Protein AF-A0A7X8MCI8-F1 (afdb_monomer_lite)

Radius of gyration: 29.29 Å; chains: 1; bounding box: 71×102×62 Å

pLDDT: mean 84.37, std 20.09, range [16.59, 98.88]

Secondary structure (DSSP, 8-state):
----------------S--SSSSTTTSSSSS----------S-EEEGGGGT---EEEEE-HHHHHHHHHHHHHTT-EEEEE-SEEEEES-EE--TTEEEEEPTTEEEEE-S-GGGS-EEEETTTEEEEPPSEEEES-SSEEEEESSEEE--HHHH--EEGGGS-HHHHHHHHTSS-EE-TTSSEEESSHHHHHHHHHHHHHHHHS-GGG--SHHHHTTHHHH---SEEEES--EEE-SS--EEE---SSS-PPPPSS--HHHHHHHHHTS-TTGGGSHHHHHHHHHHHHH--TTS-B-SS---SSPPPHHHHHTS-SSPPGGG-B-GGGTTHHHHHHHHHHHHHS--HHHHHHHHHHHHHHHHH--TTS--BSBSSPPSSGGGSEE-GGGHHHHHHHHHHHHHTT-TT-TTS-HHHHHHHHHHHHHHHHHHHHH--EETTEE----SEE-TTT--B---STT--S-EETTHHHHHHHHHHH-SS--HHHHHHHHHHHHHHHHT-B-SEEEEEEE-TTSTTSEEEEEEE-TTSPPBEESEE-TTT--EEEE-TT--EESSGGGS-HHHHHHS--EE-TTHHIIIIIHHHHHHHHHHHHHHTT-PPP-

Sequence (606 aa):
MKMTFCTPGLPGNRLFFFSLLAFLFSALAQFRGRHQPPSIPDRSLSICDFGALGDGHTLCTAAIQQAIAFCAGAGGGRVVIPSGVWLTGPIRLESRVELYLESGSLLLFSSDHSLYPIIRAPTEGWLVASPLYGYGLEDVAVTSCGILDGAGESWRPVKKFEATSRQWKELLSSSGVVDEKGDRWRPSREAMEGEVRLQNLYKSKPKKQHTAEDYVAARDYLRPHMISFIDCIVYHGHGGFVVSSNTDGAGYWEKSAASPSDIWRSLMHHDEAWFSTPEAAAVAENLLLYQCAVGGWPKNIDMARPLTAAEKAGLVLPPSDTLATIDNGATWTQLAFLARVITGRPDSRFVESFNRGLDYLFAAQYDNGGWPQFFPLHPGYFSHITYNDDAMIGVLTLLQDIAEKKAGFGFVDATRRARAAAAVEGGVRCILATQLREGEKRTAWCAQYDEKSLQPAAARSYELVSLSGDESVGIVRFLMSLRDPSPEIIVAVQSAVEWLERVKIKGIRVDYVADASQPGGFDKVVVSDSNAPPMWARFYLIGSNRPFFSDRDGKIYYDLAEISAERRNKYAWLGYWPQELLEIEYPAWLKREEVRLRSFGVKRRP

Foldseek 3Di:
DDDDDDDDDDDDDDDDDDDPPPVVPPVVPPPPPDLDQFPADADEDELVVQPFDQAQPDASAVSQQVQQVVQVVVPAHEYEYEAGEGEYEAHEHAASYEDEYEANYEHAYDLPLVSFFFDQAPPPGTATHASYEYEQYGRYEYAYQYEYERVQVLLDKDFPLNDDPVRLVVLVVAAWDADPVNGITGNYPLLVCLVVLVVVVVVPDPSVPDDSVSCPSNHSNRDHDNYYYYNYSYDYDQHDYPYPHPDPDDDDDDDDDQFLLNVLVNLVSDDLLVLLDVLLVQLLVLVQQQQAPQLWGAPRDNSSDDDDPVRSVPGDPHPHLQRGFLPSNTLLSSLLSLLSNCLSHNDVSSVVSSVSSLVSLLVQADPLLAGFGGPVDDPDNRGWRALANPSRLSLLVSLVCLLVVPPSNVPPDPVSSVSSVVSNVSNVSLLLLLFDDQVVFTEFHQRTAHSPPSQFQAHALFRGRFGFLASRLSVLVSLLPDPDHDPSSVSNNVRHLVNNVVLWDAQKDWDWAADSVADVRTAIAIDGHRPDDTKHFRGAHPNVRQQWGGENNSDTHRGLVPYDRNCSVPDCGMGCNCVCVNPPVVVVSVVVVVVVCVVVVNDDDD

Structure (mmCIF, N/CA/C/O backbone):
data_AF-A0A7X8MCI8-F1
#
_entry.id   AF-A0A7X8MCI8-F1
#
loop_
_atom_site.group_PDB
_atom_site.id
_atom_site.type_symbol
_atom_site.label_atom_id
_atom_site.label_alt_id
_atom_site.label_comp_id
_atom_site.label_asym_id
_atom_site.label_entity_id
_atom_site.label_seq_id
_atom_site.pdbx_PDB_ins_code
_atom_site.Cartn_x
_atom_site.Cartn_y
_atom_site.Cartn_z
_atom_site.occupancy
_atom_site.B_iso_or_equiv
_atom_site.auth_seq_id
_atom_site.auth_comp_id
_atom_site.auth_asym_id
_atom_site.auth_atom_id
_atom_site.pdbx_PDB_model_num
ATOM 1 N N . MET A 1 1 ? 6.665 71.154 -4.840 1.00 31.30 1 MET A N 1
ATOM 2 C CA . MET A 1 1 ? 6.616 71.926 -3.578 1.00 31.30 1 MET A CA 1
ATOM 3 C C . MET A 1 1 ? 5.966 73.290 -3.857 1.00 31.30 1 MET A C 1
ATOM 5 O O . MET A 1 1 ? 6.651 74.123 -4.431 1.00 31.30 1 MET A O 1
ATOM 9 N N . LYS A 1 2 ? 4.656 73.473 -3.574 1.00 16.59 2 LYS A N 1
ATOM 10 C CA . LYS A 1 2 ? 3.891 74.745 -3.372 1.00 16.59 2 LYS A CA 1
ATOM 11 C C . LYS A 1 2 ? 2.359 74.519 -3.466 1.00 16.59 2 LYS A C 1
ATOM 13 O O . LYS A 1 2 ? 1.925 73.607 -4.158 1.00 16.59 2 LYS A O 1
ATOM 18 N N . MET A 1 3 ? 1.599 75.357 -2.746 1.00 19.84 3 MET A N 1
ATOM 19 C CA . MET A 1 3 ? 0.123 75.484 -2.658 1.00 19.84 3 MET A CA 1
ATOM 20 C C . MET A 1 3 ? -0.578 75.817 -3.996 1.00 19.84 3 MET A C 1
ATOM 22 O O . MET A 1 3 ? 0.057 76.437 -4.848 1.00 19.84 3 MET A O 1
ATOM 26 N N . THR A 1 4 ? -1.895 75.548 -4.132 1.00 19.02 4 THR A N 1
ATOM 27 C CA . THR A 1 4 ? -3.030 76.532 -4.114 1.00 19.02 4 THR A CA 1
ATOM 28 C C . THR A 1 4 ? -4.399 75.834 -4.355 1.00 19.02 4 THR A C 1
ATOM 30 O O . THR A 1 4 ? -4.458 74.770 -4.961 1.00 19.02 4 THR A O 1
ATOM 33 N N . PHE A 1 5 ? -5.467 76.435 -3.809 1.00 24.14 5 PHE A N 1
ATOM 34 C CA . PHE A 1 5 ? -6.885 76.037 -3.674 1.00 24.14 5 PHE A CA 1
ATOM 35 C C . PHE A 1 5 ? -7.728 75.939 -4.966 1.00 24.14 5 PHE A C 1
ATOM 37 O O . PHE A 1 5 ? -7.490 76.701 -5.898 1.00 24.14 5 PHE A O 1
ATOM 44 N N . CYS A 1 6 ? -8.802 75.121 -4.935 1.00 19.14 6 CYS A N 1
ATOM 45 C CA . CYS A 1 6 ? -10.211 75.564 -5.090 1.00 19.14 6 CYS A CA 1
ATOM 46 C C . CYS A 1 6 ? -11.235 74.402 -4.975 1.00 19.14 6 CYS A C 1
ATOM 48 O O . CYS A 1 6 ? -11.120 73.385 -5.652 1.00 19.14 6 CYS A O 1
ATOM 50 N N . THR A 1 7 ? -12.268 74.597 -4.150 1.00 26.78 7 THR A N 1
ATOM 51 C CA . THR A 1 7 ? -13.610 73.956 -4.165 1.00 26.78 7 THR A CA 1
ATOM 52 C C . THR A 1 7 ? -14.634 75.071 -4.477 1.00 26.78 7 THR A C 1
ATOM 54 O O . THR A 1 7 ? -14.253 76.234 -4.305 1.00 26.78 7 THR A O 1
ATOM 57 N N . PRO A 1 8 ? -15.875 74.824 -4.977 1.00 33.97 8 PRO A N 1
ATOM 58 C CA . PRO A 1 8 ? -16.994 74.136 -4.282 1.00 33.97 8 PRO A CA 1
ATOM 59 C C . PRO A 1 8 ? -17.891 73.298 -5.243 1.00 33.97 8 PRO A C 1
ATOM 61 O O . PRO A 1 8 ? -17.686 73.317 -6.445 1.00 33.97 8 PRO A O 1
ATOM 64 N N . GLY A 1 9 ? -18.896 72.507 -4.855 1.00 22.44 9 GLY A N 1
ATOM 65 C CA . GLY A 1 9 ? -19.598 72.288 -3.594 1.00 22.44 9 GLY A CA 1
ATOM 66 C C . GLY A 1 9 ? -20.609 71.123 -3.718 1.00 22.44 9 GLY A C 1
ATOM 67 O O . GLY A 1 9 ? -20.834 70.584 -4.798 1.00 22.44 9 GLY A O 1
ATOM 68 N N . LEU A 1 10 ? -21.186 70.740 -2.578 1.00 29.59 10 LEU A N 1
ATOM 69 C CA . LEU A 1 10 ? -22.309 69.799 -2.365 1.00 29.59 10 LEU A CA 1
ATOM 70 C C . LEU A 1 10 ? -23.606 70.623 -2.138 1.00 29.59 10 LEU A C 1
ATOM 72 O O . LEU A 1 10 ? -23.454 71.801 -1.803 1.00 29.59 10 LEU A O 1
ATOM 76 N N . PRO A 1 11 ? -24.856 70.104 -2.286 1.00 40.06 11 PRO A N 1
ATOM 77 C CA . PRO A 1 11 ? -25.446 68.984 -1.509 1.00 40.06 11 PRO A CA 1
ATOM 78 C C . PRO A 1 11 ? -26.384 68.076 -2.358 1.00 40.06 11 PRO A C 1
ATOM 80 O O . PRO A 1 11 ? -26.604 68.337 -3.528 1.00 40.06 11 PRO A O 1
ATOM 83 N N . GLY A 1 12 ? -26.983 66.970 -1.913 1.00 26.17 12 GLY A N 1
ATOM 84 C CA . GLY A 1 12 ? -27.209 66.414 -0.588 1.00 26.17 12 GLY A CA 1
ATOM 85 C C . GLY A 1 12 ? -27.854 65.017 -0.677 1.00 26.17 12 GLY A C 1
ATOM 86 O O . GLY A 1 12 ? -28.284 64.561 -1.731 1.00 26.17 12 GLY A O 1
ATOM 87 N N . ASN A 1 13 ? -27.871 64.361 0.480 1.00 31.78 13 ASN A N 1
ATOM 88 C CA . ASN A 1 13 ? -28.343 63.017 0.817 1.00 31.78 13 ASN A CA 1
ATOM 89 C C . ASN A 1 13 ? -29.504 62.416 0.001 1.00 31.78 13 ASN A C 1
ATOM 91 O O . ASN A 1 13 ? -30.600 62.972 -0.023 1.00 31.78 13 ASN A O 1
ATOM 95 N N . ARG A 1 14 ? -29.332 61.147 -0.402 1.00 31.16 14 ARG A N 1
ATOM 96 C CA . ARG A 1 14 ? -30.222 60.041 0.005 1.00 31.16 14 ARG A CA 1
ATOM 97 C C . ARG A 1 14 ? -29.475 58.703 -0.047 1.00 31.16 14 ARG A C 1
ATOM 99 O O . ARG A 1 14 ? -28.934 58.309 -1.071 1.00 31.16 14 ARG A O 1
ATOM 106 N N . LEU A 1 15 ? -29.419 58.082 1.128 1.00 32.03 15 LEU A N 1
ATOM 107 C CA . LEU A 1 15 ? -28.844 56.780 1.435 1.00 32.03 15 LEU A CA 1
ATOM 108 C C . LEU A 1 15 ? -29.625 55.622 0.786 1.00 32.03 15 LEU A C 1
ATOM 110 O O . LEU A 1 15 ? -30.829 55.722 0.562 1.00 32.03 15 LEU A O 1
ATOM 114 N N . PHE A 1 16 ? -28.911 54.495 0.727 1.00 33.41 16 PHE A N 1
ATOM 115 C CA . PHE A 1 16 ? -29.322 53.109 0.492 1.00 33.41 16 PHE A CA 1
ATOM 116 C C . PHE A 1 16 ? -29.461 52.668 -0.967 1.00 33.41 16 PHE A C 1
ATOM 118 O O . PHE A 1 16 ? -30.202 53.245 -1.747 1.00 33.41 16 PHE A O 1
ATOM 125 N N . PHE A 1 17 ? -28.796 51.541 -1.234 1.00 33.47 17 PHE A N 1
ATOM 126 C CA . PHE A 1 17 ? -28.630 50.784 -2.477 1.00 33.47 17 PHE A CA 1
ATOM 127 C C . PHE A 1 17 ? -27.329 51.050 -3.248 1.00 33.47 17 PHE A C 1
ATOM 129 O O . PHE A 1 17 ? -27.036 52.158 -3.671 1.00 33.47 17 PHE A O 1
ATOM 136 N N . PHE A 1 18 ? -26.588 49.952 -3.444 1.00 33.53 18 PHE A N 1
ATOM 137 C CA . PHE A 1 18 ? -25.341 49.786 -4.204 1.00 33.53 18 PHE A CA 1
ATOM 138 C C . PHE A 1 18 ? -24.014 50.118 -3.504 1.00 33.53 18 PHE A C 1
ATOM 140 O O . PHE A 1 18 ? -23.259 50.980 -3.932 1.00 33.53 18 PHE A O 1
ATOM 147 N N . SER A 1 19 ? -23.647 49.304 -2.507 1.00 33.53 19 SER A N 1
ATOM 148 C CA . SER A 1 19 ? -22.234 48.928 -2.313 1.00 33.53 19 SER A CA 1
ATOM 149 C C . SER A 1 19 ? -22.096 47.554 -1.645 1.00 33.53 19 SER A C 1
ATOM 151 O O . SER A 1 19 ? -21.581 47.420 -0.541 1.00 33.53 19 SER A O 1
ATOM 153 N N . LEU A 1 20 ? -22.607 46.508 -2.305 1.00 31.98 20 LEU A N 1
ATOM 154 C CA . LEU A 1 20 ? -22.336 45.116 -1.910 1.00 31.98 20 LEU A CA 1
ATOM 155 C C . LEU A 1 20 ? -21.907 44.221 -3.086 1.00 31.98 20 LEU A C 1
ATOM 157 O O . LEU A 1 20 ? -21.803 43.012 -2.926 1.00 31.98 20 LEU A O 1
ATOM 161 N N . LEU A 1 21 ? -21.637 44.792 -4.268 1.00 34.94 21 LEU A N 1
ATOM 162 C CA . LEU A 1 21 ? -21.284 44.007 -5.462 1.00 34.94 21 LEU A CA 1
ATOM 163 C C . LEU A 1 21 ? -19.863 44.241 -6.002 1.00 34.94 21 LEU A C 1
ATOM 165 O O . LEU A 1 21 ? -19.422 43.481 -6.853 1.00 34.94 21 LEU A O 1
ATOM 169 N N . ALA A 1 22 ? -19.115 45.227 -5.490 1.00 34.00 22 ALA A N 1
ATOM 170 C CA . ALA A 1 22 ? -17.748 45.514 -5.955 1.00 34.00 22 ALA A CA 1
ATOM 171 C C . ALA A 1 22 ? -16.638 45.022 -5.003 1.00 34.00 22 ALA A C 1
ATOM 173 O O . ALA A 1 22 ? -15.489 44.905 -5.415 1.00 34.00 22 ALA A O 1
ATOM 174 N N . PHE A 1 23 ? -16.966 44.663 -3.755 1.00 30.31 23 PHE A N 1
ATOM 175 C CA . PHE A 1 23 ? -15.996 44.108 -2.793 1.00 30.31 23 PHE A CA 1
ATOM 176 C C . PHE A 1 23 ? -15.929 42.571 -2.785 1.00 30.31 23 PHE A C 1
ATOM 178 O O . PHE A 1 23 ? -15.012 41.992 -2.209 1.00 30.31 23 PHE A O 1
ATOM 185 N N . LEU A 1 24 ? -16.854 41.902 -3.480 1.00 31.77 24 LEU A N 1
ATOM 186 C CA . LEU A 1 24 ? -16.894 40.441 -3.594 1.00 31.77 24 LEU A CA 1
ATOM 187 C C . LEU A 1 24 ? -16.022 39.882 -4.730 1.00 31.77 24 LEU A C 1
ATOM 189 O O . LEU A 1 24 ? -15.850 38.673 -4.799 1.00 31.77 24 LEU A O 1
ATOM 193 N N . PHE A 1 25 ? -15.413 40.719 -5.580 1.00 32.97 25 PHE A N 1
ATOM 194 C CA . PHE A 1 25 ? -14.540 40.241 -6.666 1.00 32.97 25 PHE A CA 1
ATOM 195 C C . PHE A 1 25 ? -13.034 40.436 -6.437 1.00 32.97 25 PHE A C 1
ATOM 197 O O . PHE A 1 25 ? -12.250 39.740 -7.076 1.00 32.97 25 PHE A O 1
ATOM 204 N N . SER A 1 26 ? -12.614 41.266 -5.476 1.00 33.50 26 SER A N 1
ATOM 205 C CA . SER A 1 26 ? -11.181 41.456 -5.168 1.00 33.50 26 SER A CA 1
ATOM 206 C C . SER A 1 26 ? -10.710 40.757 -3.887 1.00 33.50 26 SER A C 1
ATOM 208 O O . SER A 1 26 ? -9.512 40.580 -3.708 1.00 33.50 26 SER A O 1
ATOM 210 N N . ALA A 1 27 ? -11.622 40.278 -3.031 1.00 33.19 27 ALA A N 1
ATOM 211 C CA . ALA A 1 27 ? -11.281 39.477 -1.845 1.00 33.19 27 ALA A CA 1
ATOM 212 C C . ALA A 1 27 ? -11.328 37.950 -2.088 1.00 33.19 27 ALA A C 1
ATOM 214 O O . ALA A 1 27 ? -10.891 37.172 -1.246 1.00 33.19 27 ALA A O 1
ATOM 215 N N . LEU A 1 28 ? -11.804 37.504 -3.259 1.00 34.31 28 LEU A N 1
ATOM 216 C CA . LEU A 1 28 ? -11.852 36.088 -3.667 1.00 34.31 28 LEU A CA 1
ATOM 217 C C . LEU A 1 28 ? -10.646 35.647 -4.525 1.00 34.31 28 LEU A C 1
ATOM 219 O O . LEU A 1 28 ? -10.617 34.523 -5.030 1.00 34.31 28 LEU A O 1
ATOM 223 N N . ALA A 1 29 ? -9.634 36.509 -4.674 1.00 34.06 29 ALA A N 1
ATOM 224 C CA . ALA A 1 29 ? -8.427 36.234 -5.458 1.00 34.06 29 ALA A CA 1
ATOM 225 C C . ALA A 1 29 ? -7.174 35.915 -4.617 1.00 34.06 29 ALA A C 1
ATOM 227 O O . ALA A 1 29 ? -6.171 35.507 -5.193 1.00 34.06 29 ALA A O 1
ATOM 228 N N . GLN A 1 30 ? -7.214 36.036 -3.283 1.00 34.88 30 GLN A N 1
ATOM 229 C CA . GLN A 1 30 ? -6.011 35.926 -2.434 1.00 34.88 30 GLN A CA 1
ATOM 230 C C . GLN A 1 30 ? -5.930 34.694 -1.521 1.00 34.88 30 GLN A C 1
ATOM 232 O O . GLN A 1 30 ? -4.995 34.572 -0.744 1.00 34.88 30 GLN A O 1
ATOM 237 N N . PHE A 1 31 ? -6.830 33.722 -1.686 1.00 32.62 31 PHE A N 1
ATOM 238 C CA . PHE A 1 31 ? -6.678 32.367 -1.128 1.00 32.62 31 PHE A CA 1
ATOM 239 C C . PHE A 1 31 ? -6.925 31.295 -2.201 1.00 32.62 31 PHE A C 1
ATOM 241 O O . PHE A 1 31 ? -7.615 30.300 -2.003 1.00 32.62 31 PHE A O 1
ATOM 248 N N . ARG A 1 32 ? -6.358 31.511 -3.393 1.00 33.12 32 ARG A N 1
ATOM 249 C CA . ARG A 1 32 ? -6.153 30.454 -4.392 1.00 33.12 32 ARG A CA 1
ATOM 250 C C . ARG A 1 32 ? -4.690 30.021 -4.363 1.00 33.12 32 ARG A C 1
ATOM 252 O O . ARG A 1 32 ? -3.967 30.243 -5.326 1.00 33.12 32 ARG A O 1
ATOM 259 N N . GLY A 1 33 ? -4.275 29.366 -3.283 1.00 32.84 33 GLY A N 1
ATOM 260 C CA . GLY A 1 33 ? -3.093 28.503 -3.304 1.00 32.84 33 GLY A CA 1
ATOM 261 C C . GLY A 1 33 ? -3.402 27.252 -4.125 1.00 32.84 33 GLY A C 1
ATOM 262 O O . GLY A 1 33 ? -3.585 26.171 -3.584 1.00 32.84 33 GLY A O 1
ATOM 263 N N . ARG A 1 34 ? -3.577 27.414 -5.441 1.00 36.06 34 ARG A N 1
ATOM 264 C CA . ARG A 1 34 ? -3.509 26.295 -6.380 1.00 36.06 34 ARG A CA 1
ATOM 265 C C . ARG A 1 34 ? -2.065 25.805 -6.321 1.00 36.06 34 ARG A C 1
ATOM 267 O O . ARG A 1 34 ? -1.180 26.582 -6.659 1.00 36.06 34 ARG A O 1
ATOM 274 N N . HIS A 1 35 ? -1.839 24.554 -5.931 1.00 42.84 35 HIS A N 1
ATOM 275 C CA . HIS A 1 35 ? -0.598 23.844 -6.236 1.00 42.84 35 HIS A CA 1
ATOM 276 C C . HIS A 1 35 ? -0.456 23.793 -7.768 1.00 42.84 35 HIS A C 1
ATOM 278 O O . HIS A 1 35 ? -1.003 22.908 -8.423 1.00 42.84 35 HIS A O 1
ATOM 284 N N . GLN A 1 36 ? 0.148 24.822 -8.364 1.00 46.84 36 GLN A N 1
ATOM 285 C CA . GLN A 1 36 ? 0.542 24.817 -9.768 1.00 46.84 36 GLN A CA 1
ATOM 286 C C . GLN A 1 36 ? 1.957 24.261 -9.836 1.00 46.84 36 GLN A C 1
ATOM 288 O O . GLN A 1 36 ? 2.813 24.902 -9.246 1.00 46.84 36 GLN A O 1
ATOM 293 N N . PRO A 1 37 ? 2.217 23.142 -10.537 1.00 54.91 37 PRO A N 1
ATOM 294 C CA . PRO A 1 37 ? 3.549 22.531 -10.593 1.00 54.91 37 PRO A CA 1
ATOM 295 C C . PRO A 1 37 ? 4.640 23.583 -10.836 1.00 54.91 37 PRO A C 1
ATOM 297 O O . PRO A 1 37 ? 4.369 24.576 -11.523 1.00 54.91 37 PRO A O 1
ATOM 300 N N . PRO A 1 38 ? 5.840 23.391 -10.261 1.00 69.50 38 PRO A N 1
ATOM 301 C CA . PRO A 1 38 ? 6.837 24.444 -10.219 1.00 69.50 38 PRO A CA 1
ATOM 302 C C . PRO A 1 38 ? 7.186 24.841 -11.645 1.00 69.50 38 PRO A C 1
ATOM 304 O O . PRO A 1 38 ? 7.343 23.989 -12.523 1.00 69.50 38 PRO A O 1
ATOM 307 N N . SER A 1 39 ? 7.313 26.140 -11.884 1.00 80.31 39 SER A N 1
ATOM 308 C CA . SER A 1 39 ? 7.702 26.650 -13.194 1.00 80.31 39 SER A CA 1
ATOM 309 C C . SER A 1 39 ? 9.221 26.550 -13.372 1.00 80.31 39 SER A C 1
ATOM 311 O O . SER A 1 39 ? 9.924 27.566 -13.389 1.00 80.31 39 SER A O 1
ATOM 313 N N . ILE A 1 40 ? 9.723 25.319 -13.504 1.00 81.06 40 ILE A N 1
ATOM 314 C CA . ILE A 1 40 ? 11.137 25.005 -13.746 1.00 81.06 40 ILE A CA 1
ATOM 315 C C . ILE A 1 40 ? 11.351 24.816 -15.256 1.00 81.06 40 ILE A C 1
ATOM 317 O O . ILE A 1 40 ? 10.657 24.006 -15.871 1.00 81.06 40 ILE A O 1
ATOM 321 N N . PRO A 1 41 ? 12.274 25.565 -15.885 1.00 88.44 41 PRO A N 1
ATOM 322 C CA . PRO A 1 41 ? 12.599 25.391 -17.297 1.00 88.44 41 PRO A CA 1
ATOM 323 C C . PRO A 1 41 ? 13.115 23.984 -17.625 1.00 88.44 41 PRO A C 1
ATOM 325 O O . PRO A 1 41 ? 13.938 23.438 -16.893 1.00 88.44 41 PRO A O 1
ATOM 328 N N . ASP A 1 42 ? 12.696 23.445 -18.772 1.00 85.44 42 ASP A N 1
ATOM 329 C CA . ASP A 1 42 ? 13.144 22.145 -19.287 1.00 85.44 42 ASP A CA 1
ATOM 330 C C . ASP A 1 42 ? 14.570 22.230 -19.855 1.00 85.44 42 ASP A C 1
ATOM 332 O O . ASP A 1 42 ? 14.808 22.341 -21.059 1.00 85.44 42 ASP A O 1
ATOM 336 N N . ARG A 1 43 ? 15.539 22.275 -18.945 1.00 88.75 43 ARG A N 1
ATOM 337 C CA . ARG A 1 43 ? 16.971 22.173 -19.223 1.00 88.75 43 ARG A CA 1
ATOM 338 C C . ARG A 1 43 ? 17.627 21.385 -18.112 1.00 88.75 43 ARG A C 1
ATOM 340 O O . ARG A 1 43 ? 17.252 21.539 -16.955 1.00 88.75 43 ARG A O 1
ATOM 347 N N . SER A 1 44 ? 18.617 20.581 -18.466 1.00 90.06 44 SER A N 1
ATOM 348 C CA . SER A 1 44 ? 19.315 19.715 -17.522 1.00 90.06 44 SER A CA 1
ATOM 349 C C . SER A 1 44 ? 20.819 19.922 -17.613 1.00 90.06 44 SER A C 1
ATOM 351 O O . SER A 1 44 ? 21.346 20.162 -18.699 1.00 90.06 44 SER A O 1
ATOM 353 N N . LEU A 1 45 ? 21.496 19.817 -16.478 1.00 93.06 45 LEU A N 1
ATOM 354 C CA . LEU A 1 45 ? 22.952 19.801 -16.377 1.00 93.06 45 LEU A CA 1
ATOM 355 C C . LEU A 1 45 ? 23.385 18.790 -15.320 1.00 93.06 45 LEU A C 1
ATOM 357 O O . LEU A 1 45 ? 22.705 18.628 -14.307 1.00 93.06 45 LEU A O 1
ATOM 361 N N . SER A 1 46 ? 24.490 18.093 -15.570 1.00 95.19 46 SER A N 1
ATOM 362 C CA . SER A 1 46 ? 24.992 17.056 -14.674 1.00 95.19 46 SER A CA 1
ATOM 363 C C . SER A 1 46 ? 25.990 17.643 -13.688 1.00 95.19 46 SER A C 1
ATOM 365 O O . SER A 1 46 ? 26.815 18.479 -14.051 1.00 95.19 46 SER A O 1
ATOM 367 N N . ILE A 1 47 ? 25.993 17.157 -12.447 1.00 97.19 47 ILE A N 1
ATOM 368 C CA . ILE A 1 47 ? 27.037 17.515 -11.472 1.00 97.19 47 ILE A CA 1
ATOM 369 C C . ILE A 1 47 ? 28.448 17.098 -11.938 1.00 97.19 47 ILE A C 1
ATOM 371 O O . ILE A 1 47 ? 29.437 17.697 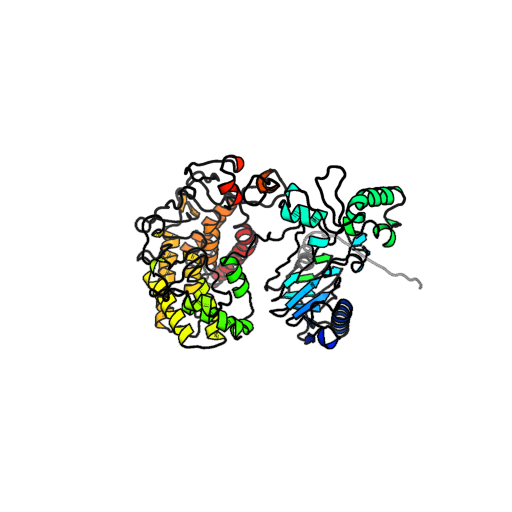-11.510 1.00 97.19 47 ILE A O 1
ATOM 375 N N . CYS A 1 48 ? 28.559 16.127 -12.856 1.00 90.38 48 CYS A N 1
ATOM 376 C CA . CYS A 1 48 ? 29.828 15.722 -13.471 1.00 90.38 48 CYS A CA 1
ATOM 377 C C . CYS A 1 48 ? 30.466 16.851 -14.291 1.00 90.38 48 CYS A C 1
ATOM 379 O O . CYS A 1 48 ? 31.691 16.970 -14.314 1.00 90.38 48 CYS A O 1
ATOM 381 N N . ASP A 1 49 ? 29.652 17.718 -14.903 1.00 91.81 49 ASP A N 1
ATOM 382 C CA . ASP A 1 49 ? 30.126 18.868 -15.687 1.00 91.81 49 ASP A CA 1
ATOM 383 C C . ASP A 1 49 ? 30.840 19.910 -14.801 1.00 91.81 49 ASP A C 1
ATOM 385 O O . ASP A 1 49 ? 31.582 20.761 -15.290 1.00 91.81 49 ASP A O 1
ATOM 389 N N . PHE A 1 50 ? 30.649 19.807 -13.482 1.00 94.88 50 PHE A N 1
ATOM 390 C CA . PHE A 1 50 ? 31.231 20.666 -12.449 1.00 94.88 50 PHE A CA 1
ATOM 391 C C . PHE A 1 50 ? 32.315 19.945 -11.633 1.00 94.88 50 PHE A C 1
ATOM 393 O O . PHE A 1 50 ? 32.753 20.447 -10.598 1.00 94.88 50 PHE A O 1
ATOM 400 N N . GLY A 1 51 ? 32.767 18.775 -12.099 1.00 90.81 51 GLY A N 1
ATOM 401 C CA . GLY A 1 51 ? 33.870 18.024 -11.499 1.00 90.81 51 GLY A CA 1
ATOM 402 C C . GLY A 1 51 ? 33.481 17.099 -10.345 1.00 90.81 51 GLY A C 1
ATOM 403 O O . GLY A 1 51 ? 34.363 16.688 -9.593 1.00 90.81 51 GLY A O 1
ATOM 404 N N . ALA A 1 52 ? 32.195 16.764 -10.178 1.00 93.19 52 ALA A N 1
ATOM 405 C CA . ALA A 1 52 ? 31.782 15.727 -9.231 1.00 93.19 52 ALA A CA 1
ATOM 406 C C . ALA A 1 52 ? 32.277 14.339 -9.680 1.00 93.19 52 ALA A C 1
ATOM 408 O O . ALA A 1 52 ? 32.228 14.016 -10.868 1.00 93.19 52 ALA A O 1
ATOM 409 N N . LEU A 1 53 ? 32.703 13.502 -8.727 1.00 86.44 53 LEU A N 1
ATOM 410 C CA . LEU A 1 53 ? 33.141 12.123 -8.967 1.00 86.44 53 LEU A CA 1
ATOM 411 C C . LEU A 1 53 ? 32.279 11.153 -8.151 1.00 86.44 53 LEU A C 1
ATOM 413 O O . LEU A 1 53 ? 32.224 11.244 -6.929 1.00 86.44 53 LEU A O 1
ATOM 417 N N . GLY A 1 54 ? 31.616 10.216 -8.832 1.00 87.38 54 GLY A N 1
ATOM 418 C CA . GLY A 1 54 ? 30.678 9.256 -8.232 1.00 87.38 54 GLY A CA 1
ATOM 419 C C . GLY A 1 54 ? 31.346 8.029 -7.602 1.00 87.38 54 GLY A C 1
ATOM 420 O O . GLY A 1 54 ? 30.860 6.913 -7.785 1.00 87.38 54 GLY A O 1
ATOM 421 N N . ASP A 1 55 ? 32.484 8.216 -6.929 1.00 83.38 55 ASP A N 1
ATOM 422 C CA . ASP A 1 55 ? 33.328 7.154 -6.358 1.00 83.38 55 ASP A CA 1
ATOM 423 C C . ASP A 1 55 ? 33.021 6.824 -4.880 1.00 83.38 55 ASP A C 1
ATOM 425 O O . ASP A 1 55 ? 33.634 5.923 -4.311 1.00 83.38 55 ASP A O 1
ATOM 429 N N . GLY A 1 56 ? 32.091 7.551 -4.252 1.00 83.06 56 GLY A N 1
ATOM 430 C CA . GLY A 1 56 ? 31.712 7.411 -2.843 1.00 83.06 56 GLY A CA 1
ATOM 431 C C . GLY A 1 56 ? 32.726 7.934 -1.821 1.00 83.06 56 GLY A C 1
ATOM 432 O O . GLY A 1 56 ? 32.499 7.794 -0.619 1.00 83.06 56 GLY A O 1
ATOM 433 N N . HIS A 1 57 ? 33.821 8.557 -2.262 1.00 85.81 57 HIS A N 1
ATOM 434 C CA . HIS A 1 57 ? 34.902 9.042 -1.396 1.00 85.81 57 HIS A CA 1
ATOM 435 C C . HIS A 1 57 ? 35.270 10.508 -1.650 1.00 85.81 57 HIS A C 1
ATOM 437 O O . HIS A 1 57 ? 35.690 11.212 -0.730 1.00 85.81 57 HIS A O 1
ATOM 443 N N . THR A 1 58 ? 35.099 10.990 -2.878 1.00 93.50 58 THR A N 1
ATOM 444 C CA . THR A 1 58 ? 35.331 12.379 -3.259 1.00 93.50 58 THR A CA 1
ATOM 445 C C . THR A 1 58 ? 34.180 13.256 -2.771 1.00 93.50 58 THR A C 1
ATOM 447 O O . THR A 1 58 ? 33.023 13.055 -3.139 1.00 93.50 58 THR A O 1
ATOM 450 N N . LEU A 1 59 ? 34.493 14.272 -1.959 1.00 96.88 59 LEU A N 1
ATOM 451 C CA . LEU A 1 59 ? 33.496 15.212 -1.447 1.00 96.88 59 LEU A CA 1
ATOM 452 C C . LEU A 1 59 ? 32.984 16.135 -2.569 1.00 96.88 59 LEU A C 1
ATOM 454 O O . LEU A 1 59 ? 33.638 17.104 -2.956 1.00 96.88 59 LEU A O 1
ATOM 458 N N . CYS A 1 60 ? 31.779 15.858 -3.058 1.00 97.75 60 CYS A N 1
ATOM 459 C CA . CYS A 1 60 ? 31.157 16.511 -4.209 1.00 97.75 60 CYS A CA 1
ATOM 460 C C . CYS A 1 60 ? 30.423 17.821 -3.876 1.00 97.75 60 CYS A C 1
ATOM 462 O O . CYS A 1 60 ? 29.903 18.467 -4.786 1.00 97.75 60 CYS A O 1
ATOM 464 N N . THR A 1 61 ? 30.402 18.261 -2.611 1.00 98.19 61 THR A N 1
ATOM 465 C CA . THR A 1 61 ? 29.633 19.437 -2.152 1.00 98.19 61 THR A CA 1
ATOM 466 C C . THR A 1 61 ? 29.873 20.673 -3.018 1.00 98.19 61 THR A C 1
ATOM 468 O O . THR A 1 61 ? 28.932 21.351 -3.420 1.00 98.19 61 THR A O 1
ATOM 471 N N . ALA A 1 62 ? 31.138 20.970 -3.330 1.00 97.69 62 ALA A N 1
ATOM 472 C CA . ALA A 1 62 ? 31.496 22.155 -4.103 1.00 97.69 62 ALA A CA 1
ATOM 473 C C . ALA A 1 62 ? 31.018 22.070 -5.561 1.00 97.69 62 ALA A C 1
ATOM 475 O O . ALA A 1 62 ? 30.580 23.080 -6.105 1.00 97.69 62 ALA A O 1
ATOM 476 N N . ALA A 1 63 ? 31.085 20.887 -6.176 1.00 97.12 63 ALA A N 1
ATOM 477 C CA . ALA A 1 63 ? 30.616 20.659 -7.541 1.00 97.12 63 ALA A CA 1
ATOM 478 C C . ALA A 1 63 ? 29.084 20.750 -7.621 1.00 97.12 63 ALA A C 1
ATOM 480 O O . ALA A 1 63 ? 28.552 21.442 -8.485 1.00 97.12 63 ALA A O 1
ATOM 481 N N . ILE A 1 64 ? 28.377 20.139 -6.664 1.00 98.19 64 ILE A N 1
ATOM 482 C CA . ILE A 1 64 ? 26.910 20.184 -6.579 1.00 98.19 64 ILE A CA 1
ATOM 483 C C . ILE A 1 64 ? 26.422 21.627 -6.379 1.00 98.19 64 ILE A C 1
ATOM 485 O O . ILE A 1 64 ? 25.537 22.087 -7.099 1.00 98.19 64 ILE A O 1
ATOM 489 N N . GLN A 1 65 ? 27.033 22.381 -5.460 1.00 98.31 65 GLN A N 1
ATOM 490 C CA . GLN A 1 65 ? 26.660 23.781 -5.225 1.00 98.31 65 GLN A CA 1
ATOM 491 C C . GLN A 1 65 ? 26.972 24.681 -6.431 1.00 98.31 65 GLN A C 1
ATOM 493 O O . GLN A 1 65 ? 26.195 25.586 -6.727 1.00 98.31 65 GLN A O 1
ATOM 498 N N . GLN A 1 66 ? 28.068 24.434 -7.159 1.00 97.62 66 GLN A N 1
ATOM 499 C CA . GLN A 1 66 ? 28.366 25.153 -8.404 1.00 97.62 66 GLN A CA 1
ATOM 500 C C . GLN A 1 66 ? 27.345 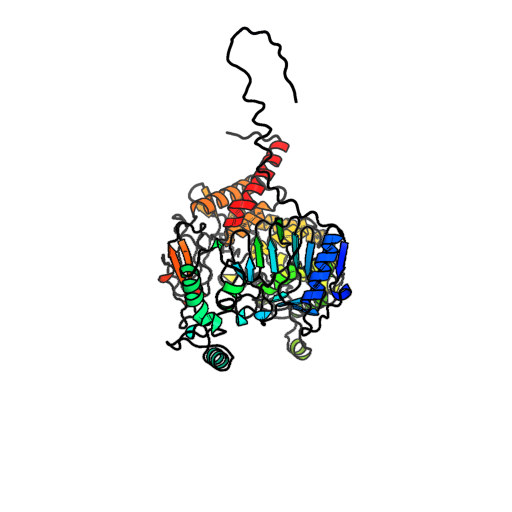24.844 -9.503 1.00 97.62 66 GLN A C 1
ATOM 502 O O . GLN A 1 66 ? 26.902 25.766 -10.186 1.00 97.62 66 GLN A O 1
ATOM 507 N N . ALA A 1 67 ? 26.932 23.582 -9.635 1.00 97.44 67 ALA A N 1
ATOM 508 C CA . ALA A 1 67 ? 25.897 23.168 -10.574 1.00 97.44 67 ALA A CA 1
ATOM 509 C C . ALA A 1 67 ? 24.555 23.859 -10.273 1.00 97.44 67 ALA A C 1
ATOM 511 O O . ALA A 1 67 ? 23.934 24.420 -11.176 1.00 97.44 67 ALA A O 1
ATOM 512 N N . ILE A 1 68 ? 24.147 23.902 -8.998 1.00 98.12 68 ILE A N 1
ATOM 513 C CA . ILE A 1 68 ? 22.937 24.606 -8.539 1.00 98.12 68 ILE A CA 1
ATOM 514 C C . ILE A 1 68 ? 23.021 26.105 -8.839 1.00 98.12 68 ILE A C 1
ATOM 516 O O . ILE A 1 68 ? 22.110 26.644 -9.468 1.00 98.12 68 ILE A O 1
ATOM 520 N N . ALA A 1 69 ? 24.116 26.765 -8.455 1.00 97.50 69 ALA A N 1
ATOM 521 C CA . ALA A 1 69 ? 24.293 28.201 -8.671 1.00 97.50 69 ALA A CA 1
ATOM 522 C C . ALA A 1 69 ? 24.316 28.562 -10.166 1.00 97.50 69 ALA A C 1
ATOM 524 O O . ALA A 1 69 ? 23.715 29.552 -10.585 1.00 97.50 69 ALA A O 1
ATOM 525 N N . PHE A 1 70 ? 24.970 27.743 -10.997 1.00 96.50 70 PHE A N 1
ATOM 526 C CA . PHE A 1 70 ? 24.967 27.921 -12.448 1.00 96.50 70 PHE A CA 1
ATOM 527 C C . PHE A 1 70 ? 23.559 27.736 -13.031 1.00 96.50 70 PHE A C 1
ATOM 529 O O . PHE A 1 70 ? 23.104 28.560 -13.827 1.00 96.50 70 PHE A O 1
ATOM 536 N N . CYS A 1 71 ? 22.844 26.693 -12.598 1.00 96.06 71 CYS A N 1
ATOM 537 C CA . CYS A 1 71 ? 21.474 26.415 -13.019 1.00 96.06 71 CYS A CA 1
ATOM 538 C C . CYS A 1 71 ? 20.534 27.580 -12.688 1.00 96.06 71 CYS A C 1
ATOM 540 O O . CYS A 1 71 ? 19.798 28.064 -13.553 1.00 96.06 71 CYS A O 1
ATOM 542 N N . ALA A 1 72 ? 20.594 28.070 -11.450 1.00 96.25 72 ALA A N 1
ATOM 543 C CA . ALA A 1 72 ? 19.807 29.200 -10.976 1.00 96.25 72 ALA A CA 1
ATOM 544 C C . ALA A 1 72 ? 20.174 30.502 -11.706 1.00 96.25 72 ALA A C 1
ATOM 546 O O . ALA A 1 72 ? 19.285 31.201 -12.192 1.00 96.25 72 ALA A O 1
ATOM 547 N N . GLY A 1 73 ? 21.470 30.786 -11.883 1.00 95.12 73 GLY A N 1
ATOM 548 C CA . GLY A 1 73 ? 21.971 31.956 -12.613 1.00 95.12 73 GLY A CA 1
ATOM 549 C C . GLY A 1 73 ? 21.573 31.979 -14.092 1.00 95.12 73 GLY A C 1
ATOM 550 O O . GLY A 1 73 ? 21.379 33.049 -14.668 1.00 95.12 73 GLY A O 1
ATOM 551 N N . ALA A 1 74 ? 21.365 30.808 -14.699 1.00 94.25 74 ALA A N 1
ATOM 552 C CA . ALA A 1 74 ? 20.813 30.688 -16.045 1.00 94.25 74 ALA A CA 1
ATOM 553 C C . ALA A 1 74 ? 19.282 30.896 -16.091 1.00 94.25 74 ALA A C 1
ATOM 555 O O . ALA A 1 74 ? 18.699 30.953 -17.176 1.00 94.25 74 ALA A O 1
ATOM 556 N N . GLY A 1 75 ? 18.607 31.015 -14.945 1.00 92.00 75 GLY A N 1
ATOM 557 C CA . GLY A 1 75 ? 17.157 31.190 -14.805 1.00 92.00 75 GLY A CA 1
ATOM 558 C C . GLY A 1 75 ? 16.403 29.934 -14.346 1.00 92.00 75 GLY A C 1
ATOM 559 O O . GLY A 1 75 ? 15.195 29.859 -14.559 1.00 92.00 75 GLY A O 1
ATOM 560 N N . GLY A 1 76 ? 17.098 28.935 -13.794 1.00 93.94 76 GLY A N 1
ATOM 561 C CA . GLY A 1 76 ? 16.517 27.719 -13.213 1.00 93.94 76 GLY A CA 1
ATOM 562 C C . GLY A 1 76 ? 16.395 26.538 -14.172 1.00 93.94 76 GLY A C 1
ATOM 563 O O . GLY A 1 76 ? 16.281 26.740 -15.369 1.00 93.94 76 GLY A O 1
ATOM 564 N N . GLY A 1 77 ? 16.393 25.310 -13.679 1.00 91.69 77 GLY A N 1
ATOM 565 C CA . GLY A 1 77 ? 16.401 24.078 -14.470 1.00 91.69 77 GLY A CA 1
ATOM 566 C C . GLY A 1 77 ? 16.684 22.867 -13.585 1.00 91.69 77 GLY A C 1
ATOM 567 O O . GLY A 1 77 ? 16.629 22.969 -12.360 1.00 91.69 77 GLY A O 1
ATOM 568 N N . ARG A 1 78 ? 17.017 21.734 -14.195 1.00 94.62 78 ARG A N 1
ATOM 569 C CA . ARG A 1 78 ? 17.337 20.484 -13.508 1.00 94.62 78 ARG A CA 1
ATOM 570 C C . ARG A 1 78 ? 18.840 20.302 -13.318 1.00 94.62 78 ARG A C 1
ATOM 572 O O . ARG A 1 78 ? 19.605 20.287 -14.280 1.00 94.62 78 ARG A O 1
ATOM 579 N N . VAL A 1 79 ? 19.243 20.083 -12.074 1.00 97.50 79 VAL A N 1
ATOM 580 C CA . VAL A 1 79 ? 20.569 19.605 -11.683 1.00 97.50 79 VAL A CA 1
ATOM 581 C C . VAL A 1 79 ? 20.475 18.098 -11.481 1.00 97.50 79 VAL A C 1
ATOM 583 O O . VAL A 1 79 ? 19.778 17.630 -10.582 1.00 97.50 79 VAL A O 1
ATOM 586 N N . VAL A 1 80 ? 21.153 17.341 -12.338 1.00 95.31 80 VAL A N 1
ATOM 587 C CA . VAL A 1 80 ? 21.114 15.878 -12.361 1.00 95.31 80 VAL A CA 1
ATOM 588 C C . VAL A 1 80 ? 22.261 15.312 -11.533 1.00 95.31 80 VAL A C 1
ATOM 590 O O . VAL A 1 80 ? 23.421 15.662 -11.756 1.00 95.31 80 VAL A O 1
ATOM 593 N N . ILE A 1 81 ? 21.926 14.410 -10.612 1.00 94.38 81 ILE A N 1
ATOM 594 C CA . ILE A 1 81 ? 22.840 13.502 -9.919 1.00 94.38 81 ILE A CA 1
ATOM 595 C C . ILE A 1 81 ? 22.744 12.141 -10.625 1.00 94.38 81 ILE A C 1
ATOM 597 O O . ILE A 1 81 ? 21.745 11.440 -10.437 1.00 94.38 81 ILE A O 1
ATOM 601 N N . PRO A 1 82 ? 23.733 11.768 -11.459 1.00 87.25 82 PRO A N 1
ATOM 602 C CA . PRO A 1 82 ? 23.672 10.524 -12.218 1.00 87.25 82 PRO A CA 1
ATOM 603 C C . PRO A 1 82 ? 23.774 9.275 -11.338 1.00 87.25 82 PRO A C 1
ATOM 605 O O . PRO A 1 82 ? 24.107 9.360 -10.155 1.00 87.25 82 PRO A O 1
ATOM 608 N N . SER A 1 83 ? 23.565 8.092 -11.916 1.00 84.50 83 SER A N 1
ATOM 609 C CA . SER A 1 83 ? 23.890 6.824 -11.238 1.00 84.50 83 SER A CA 1
ATOM 610 C C . SER A 1 83 ? 25.333 6.824 -10.698 1.00 84.50 83 SER A C 1
ATOM 612 O O . SER A 1 83 ? 26.268 7.191 -11.410 1.00 84.50 83 SER A O 1
ATOM 614 N N . GLY A 1 84 ? 25.529 6.385 -9.452 1.00 78.19 84 GLY A N 1
ATOM 615 C CA . GLY A 1 84 ? 26.824 6.437 -8.757 1.00 78.19 84 GLY A CA 1
ATOM 616 C C . GLY A 1 84 ? 26.689 6.708 -7.258 1.00 78.19 84 GLY A C 1
ATOM 617 O O . GLY A 1 84 ? 25.585 6.936 -6.767 1.00 78.19 84 GLY A O 1
ATOM 618 N N . VAL A 1 85 ? 27.805 6.690 -6.522 1.00 86.94 85 VAL A N 1
ATOM 619 C CA . VAL A 1 85 ? 27.826 7.030 -5.088 1.00 86.94 85 VAL A CA 1
ATOM 620 C C . VAL A 1 85 ? 28.465 8.402 -4.908 1.00 86.94 85 VAL A C 1
ATOM 622 O O . VAL A 1 85 ? 29.624 8.605 -5.259 1.00 86.94 85 VAL A O 1
ATOM 625 N N . TRP A 1 86 ? 27.723 9.351 -4.351 1.00 94.69 86 TRP A N 1
ATOM 626 C CA . TRP A 1 86 ? 28.100 10.761 -4.301 1.00 94.69 86 TRP A CA 1
ATOM 627 C C . TRP A 1 86 ? 28.212 11.214 -2.851 1.00 94.69 86 TRP A C 1
ATOM 629 O O . TRP A 1 86 ? 27.203 11.500 -2.209 1.00 94.69 86 TRP A O 1
ATOM 639 N N . LEU A 1 87 ? 29.440 11.277 -2.328 1.00 96.12 87 LEU A N 1
ATOM 640 C CA . LEU A 1 87 ? 29.686 11.805 -0.988 1.00 96.12 87 LEU A CA 1
ATOM 641 C C . LEU A 1 87 ? 29.520 13.328 -0.998 1.00 96.12 87 LEU A C 1
ATOM 643 O O . LEU A 1 87 ? 30.156 14.020 -1.791 1.00 96.12 87 LEU A O 1
ATOM 647 N N . THR A 1 88 ? 28.710 13.881 -0.103 1.00 98.31 88 THR A N 1
ATOM 648 C CA . THR A 1 88 ? 28.473 15.328 -0.024 1.00 98.31 88 THR A CA 1
ATOM 649 C C . THR A 1 88 ? 28.318 15.810 1.417 1.00 98.31 88 THR A C 1
ATOM 651 O O . THR A 1 88 ? 27.925 15.075 2.312 1.00 98.31 88 THR A O 1
ATOM 654 N N . GLY A 1 89 ? 28.624 17.080 1.652 1.00 97.44 89 GLY A N 1
ATOM 655 C CA . GLY A 1 89 ? 28.147 17.833 2.808 1.00 97.44 89 GLY A CA 1
ATOM 656 C C . GLY A 1 89 ? 26.746 18.401 2.542 1.00 97.44 89 GLY A C 1
ATOM 657 O O . GLY A 1 89 ? 26.080 17.976 1.592 1.00 97.44 89 GLY A O 1
ATOM 658 N N . PRO A 1 90 ? 26.289 19.381 3.335 1.00 97.19 90 PRO A N 1
ATOM 659 C CA . PRO A 1 90 ? 24.964 19.961 3.163 1.00 97.19 90 PRO A CA 1
ATOM 660 C C . PRO A 1 90 ? 24.822 20.698 1.822 1.00 97.19 90 PRO A C 1
ATOM 662 O O . PRO A 1 90 ? 25.706 21.451 1.406 1.00 97.19 90 PRO A O 1
ATOM 665 N N . ILE A 1 91 ? 23.674 20.511 1.174 1.00 97.81 91 ILE A N 1
ATOM 666 C CA . ILE A 1 91 ? 23.295 21.103 -0.109 1.00 97.81 91 ILE A CA 1
ATOM 667 C C . ILE A 1 91 ? 22.222 22.160 0.142 1.00 97.81 91 ILE A C 1
ATOM 669 O O . ILE A 1 91 ? 21.186 21.885 0.754 1.00 97.81 91 ILE A O 1
ATOM 673 N N . ARG A 1 92 ? 22.456 23.374 -0.363 1.00 96.62 92 ARG A N 1
ATOM 674 C CA . ARG A 1 92 ? 21.474 24.459 -0.323 1.00 96.62 92 ARG A CA 1
ATOM 675 C C . ARG A 1 92 ? 20.870 24.643 -1.705 1.00 96.62 92 ARG A C 1
ATOM 677 O O . ARG A 1 92 ? 21.597 25.004 -2.624 1.00 96.62 92 ARG A O 1
ATOM 684 N N . LEU A 1 93 ? 19.560 24.463 -1.832 1.00 95.50 93 LEU A N 1
ATOM 685 C CA . LEU A 1 93 ? 18.855 24.730 -3.085 1.00 95.50 93 LEU A CA 1
ATOM 686 C C . LEU A 1 93 ? 18.648 26.230 -3.324 1.00 95.50 93 LEU A C 1
ATOM 688 O O . LEU A 1 93 ? 18.726 27.057 -2.409 1.00 95.50 93 LEU A O 1
ATOM 692 N N . GLU A 1 94 ? 18.338 26.553 -4.576 1.00 95.56 94 GLU A N 1
ATOM 693 C CA . GLU A 1 94 ? 17.973 27.885 -5.052 1.00 95.56 94 GLU A CA 1
ATOM 694 C C . GLU A 1 94 ? 16.626 27.842 -5.789 1.00 95.56 94 GLU A C 1
ATOM 696 O O . GLU A 1 94 ? 16.147 26.774 -6.172 1.00 95.56 94 GLU A O 1
ATOM 701 N N . SER A 1 95 ? 15.989 29.002 -5.968 1.00 92.12 95 SER A N 1
ATOM 702 C CA . SER A 1 95 ? 14.707 29.099 -6.672 1.00 92.12 95 SER A CA 1
ATOM 703 C C . SER A 1 95 ? 14.815 28.609 -8.118 1.00 92.12 95 SER A C 1
ATOM 705 O O . SER A 1 95 ? 15.833 28.818 -8.779 1.00 92.12 95 SER A O 1
ATOM 707 N N . ARG A 1 96 ? 13.727 28.030 -8.638 1.00 92.12 96 ARG A N 1
ATOM 708 C CA . ARG A 1 96 ? 13.619 27.485 -10.003 1.00 92.12 96 ARG A CA 1
ATOM 709 C C . ARG A 1 96 ? 14.565 26.313 -10.283 1.00 92.12 96 ARG A C 1
ATOM 711 O O . ARG A 1 96 ? 14.835 26.036 -11.449 1.00 92.12 96 ARG A O 1
ATOM 718 N N . VAL A 1 97 ? 15.086 25.639 -9.257 1.00 94.00 97 VAL A N 1
ATOM 719 C CA . VAL A 1 97 ? 15.977 24.480 -9.407 1.00 94.00 97 VAL A CA 1
ATOM 720 C C . VAL A 1 97 ? 15.259 23.186 -9.025 1.00 94.00 97 VAL A C 1
ATOM 722 O O . VAL A 1 97 ? 14.641 23.088 -7.964 1.00 94.00 97 VAL A O 1
ATOM 725 N N . GLU A 1 98 ? 15.383 22.182 -9.890 1.00 91.69 98 GLU A N 1
ATOM 726 C CA . GLU A 1 98 ? 15.082 20.783 -9.590 1.00 91.69 98 GLU A CA 1
ATOM 727 C C . GLU A 1 98 ? 16.390 20.053 -9.271 1.00 91.69 98 GLU A C 1
ATOM 729 O O . GLU A 1 98 ? 17.278 20.002 -10.120 1.00 91.69 98 GLU A O 1
ATOM 734 N N . LEU A 1 99 ? 16.518 19.472 -8.078 1.00 93.81 99 LEU A N 1
ATOM 735 C CA . LEU A 1 99 ? 17.561 18.484 -7.801 1.00 93.81 99 LEU A CA 1
ATOM 736 C C . LEU A 1 99 ? 17.007 17.097 -8.132 1.00 93.81 99 LEU A C 1
ATOM 738 O O . LEU A 1 99 ? 16.138 16.600 -7.414 1.00 93.81 99 LEU A O 1
ATOM 742 N N . TYR A 1 100 ? 17.496 16.499 -9.216 1.00 90.56 100 TYR A N 1
ATOM 743 C CA . TYR A 1 100 ? 17.029 15.207 -9.711 1.00 90.56 100 TYR A CA 1
ATOM 744 C C . TYR A 1 100 ? 18.080 14.121 -9.496 1.00 90.56 100 TYR A C 1
ATOM 746 O O . TYR A 1 100 ? 19.210 14.247 -9.966 1.00 90.56 100 TYR A O 1
ATOM 754 N N . LEU A 1 101 ? 17.696 13.045 -8.817 1.00 87.19 101 LEU A N 1
ATOM 755 C CA . LEU A 1 101 ? 18.524 11.860 -8.615 1.00 87.19 101 LEU A CA 1
ATOM 756 C C . LEU A 1 101 ? 18.107 10.753 -9.586 1.00 87.19 101 LEU A C 1
ATOM 758 O O . LEU A 1 101 ? 16.980 10.253 -9.519 1.00 87.19 101 LEU A O 1
ATOM 762 N N . GLU A 1 102 ? 19.023 10.336 -10.459 1.00 80.50 102 GLU A N 1
ATOM 763 C CA . GLU A 1 102 ? 18.797 9.208 -11.366 1.00 80.50 102 GLU A CA 1
ATOM 764 C C . GLU A 1 102 ? 18.697 7.877 -10.605 1.00 80.50 102 GLU A C 1
ATOM 766 O O . GLU A 1 102 ? 19.186 7.722 -9.482 1.00 80.50 102 GLU A O 1
ATOM 771 N N . SER A 1 103 ? 18.087 6.875 -11.240 1.00 73.12 103 SER A N 1
ATOM 772 C CA . SER A 1 103 ? 18.095 5.501 -10.731 1.00 73.12 103 SER A CA 1
ATOM 773 C C . SER A 1 103 ? 19.528 4.997 -10.543 1.00 73.12 103 SER A C 1
ATOM 775 O O . SER A 1 103 ? 20.379 5.204 -11.403 1.00 73.12 103 SER A O 1
ATOM 777 N N . GLY A 1 104 ? 19.795 4.314 -9.427 1.00 65.25 104 GLY A N 1
ATOM 778 C CA . GLY A 1 104 ? 21.142 3.833 -9.090 1.00 65.25 104 GLY A CA 1
ATOM 779 C C . GLY A 1 104 ? 22.075 4.902 -8.508 1.00 65.25 104 GLY A C 1
ATOM 780 O O . GLY A 1 104 ? 23.246 4.618 -8.258 1.00 65.25 104 GLY A O 1
ATOM 781 N N . SER A 1 105 ? 21.581 6.121 -8.267 1.00 76.94 105 SER A N 1
ATOM 782 C CA . SER A 1 105 ? 22.314 7.129 -7.499 1.00 76.94 105 SER A CA 1
ATOM 783 C C . SER A 1 105 ? 22.138 6.918 -5.989 1.00 76.94 105 SER A C 1
ATOM 785 O O . SER A 1 105 ? 21.038 6.655 -5.499 1.00 76.94 105 SER A O 1
ATOM 787 N N . LEU A 1 106 ? 23.235 7.034 -5.243 1.00 80.56 106 LEU A N 1
ATOM 788 C CA . LEU A 1 106 ? 23.263 7.144 -3.788 1.00 80.56 106 LEU A CA 1
ATOM 789 C C . LEU A 1 106 ? 23.912 8.480 -3.442 1.00 80.56 106 LEU A C 1
ATOM 791 O O . LEU A 1 106 ? 25.124 8.641 -3.579 1.00 80.56 106 LEU A O 1
ATOM 795 N N . LEU A 1 107 ? 23.106 9.440 -3.003 1.00 92.56 107 LEU A N 1
ATOM 796 C CA . LEU A 1 107 ? 23.593 10.692 -2.444 1.00 92.56 107 LEU A CA 1
ATOM 797 C C . LEU A 1 107 ? 23.859 10.481 -0.953 1.00 92.56 107 LEU A C 1
ATOM 799 O O . LEU A 1 107 ? 22.932 10.478 -0.143 1.00 92.56 107 LEU A O 1
ATOM 803 N N . LEU A 1 108 ? 25.128 10.264 -0.617 1.00 90.50 108 LEU A N 1
ATOM 804 C CA . LEU A 1 108 ? 25.585 9.969 0.733 1.00 90.50 108 LEU A CA 1
ATOM 805 C C . LEU A 1 108 ? 26.043 11.258 1.411 1.00 90.50 108 LEU A C 1
ATOM 807 O O . LEU A 1 108 ? 27.068 11.841 1.054 1.00 90.50 108 LEU A O 1
ATOM 811 N N . PHE A 1 109 ? 25.293 11.706 2.406 1.00 95.75 109 PHE A N 1
ATOM 812 C CA . PHE A 1 109 ? 25.689 12.829 3.236 1.00 95.75 109 PHE A CA 1
ATOM 813 C C . PHE A 1 109 ? 26.767 12.404 4.237 1.00 95.75 109 PHE A C 1
ATOM 815 O O . PHE A 1 109 ? 26.729 11.319 4.805 1.00 95.75 109 PHE A O 1
ATOM 822 N N . SER A 1 110 ? 27.777 13.250 4.419 1.00 95.19 110 SER A N 1
ATOM 823 C CA . SER A 1 110 ? 28.953 12.927 5.222 1.00 95.19 110 SER A CA 1
ATOM 824 C C . SER A 1 110 ? 28.628 12.822 6.713 1.00 95.19 110 SER A C 1
ATOM 826 O O . SER A 1 110 ? 27.973 13.689 7.285 1.00 95.19 110 SER A O 1
ATOM 828 N N . SER A 1 111 ? 29.201 11.824 7.383 1.00 91.94 111 SER A N 1
ATOM 829 C CA . SER A 1 111 ? 29.192 11.724 8.847 1.00 91.94 111 SER A CA 1
ATOM 830 C C . SER A 1 111 ? 30.150 12.715 9.531 1.00 91.94 111 SER A C 1
ATOM 832 O O . SER A 1 111 ? 30.237 12.745 10.757 1.00 91.94 111 SER A O 1
ATOM 834 N N . ASP A 1 112 ? 30.917 13.509 8.772 1.00 93.94 112 ASP A N 1
ATOM 835 C CA . ASP A 1 112 ? 31.758 14.577 9.319 1.00 93.94 112 ASP A CA 1
ATOM 836 C C . ASP A 1 112 ? 30.904 15.798 9.680 1.00 93.94 112 ASP A C 1
ATOM 838 O O . ASP A 1 112 ? 30.589 16.653 8.847 1.00 93.94 112 ASP A O 1
ATOM 842 N N . HIS A 1 113 ? 30.565 15.899 10.965 1.00 93.94 113 HIS A N 1
ATOM 843 C CA . HIS A 1 113 ? 29.744 16.977 11.504 1.00 93.94 113 HIS A CA 1
ATOM 844 C C . HIS A 1 113 ? 30.349 18.370 11.269 1.00 93.94 113 HIS A C 1
ATOM 846 O O . HIS A 1 113 ? 29.615 19.357 11.225 1.00 93.94 113 HIS A O 1
ATOM 852 N N . SER A 1 114 ? 31.671 18.487 11.087 1.00 93.69 114 SER A N 1
ATOM 853 C CA . SER A 1 114 ? 32.325 19.779 10.852 1.00 93.69 114 SER A CA 1
ATOM 854 C C . SER A 1 114 ? 31.939 20.415 9.511 1.00 93.69 114 SER A C 1
ATOM 856 O O . SER A 1 114 ? 31.996 21.640 9.381 1.00 93.69 114 SER A O 1
ATOM 858 N N . LEU A 1 115 ? 31.451 19.611 8.556 1.00 96.38 115 LEU A N 1
ATOM 859 C CA . LEU A 1 115 ? 30.942 20.075 7.262 1.00 96.38 115 LEU A CA 1
ATOM 860 C C . LEU A 1 115 ? 29.579 20.772 7.359 1.00 96.38 115 LEU A C 1
ATOM 862 O O . LEU A 1 115 ? 29.155 21.403 6.390 1.00 96.38 115 LEU A O 1
ATOM 866 N N . TYR A 1 116 ? 28.896 20.680 8.504 1.00 96.44 116 TYR A N 1
ATOM 867 C CA . TYR A 1 116 ? 27.561 21.234 8.718 1.00 96.44 116 TYR A CA 1
ATOM 868 C C . TYR A 1 116 ? 27.649 22.538 9.526 1.00 96.44 116 TYR A C 1
ATOM 870 O O . TYR A 1 116 ? 27.779 22.519 10.760 1.00 96.44 116 TYR A O 1
ATOM 878 N N . PRO A 1 117 ? 27.619 23.708 8.856 1.00 95.56 117 PRO A N 1
ATOM 879 C CA . PRO A 1 117 ? 27.778 24.988 9.527 1.00 95.56 117 PRO A CA 1
ATOM 880 C C . PRO A 1 117 ? 26.559 25.331 10.384 1.00 95.56 117 PRO A C 1
ATOM 882 O O . PRO A 1 117 ? 25.433 24.920 10.100 1.00 95.56 117 PRO A O 1
ATOM 885 N N . ILE A 1 118 ? 26.781 26.162 11.404 1.00 96.25 118 ILE A N 1
ATOM 886 C CA . ILE A 1 118 ? 25.685 26.827 12.106 1.00 96.25 118 ILE A CA 1
ATOM 887 C C . ILE A 1 118 ? 25.158 27.944 11.206 1.00 96.25 118 ILE A C 1
ATOM 889 O O . ILE A 1 118 ? 25.877 28.887 10.873 1.00 96.25 118 ILE A O 1
ATOM 893 N N . ILE A 1 119 ? 23.891 27.843 10.826 1.00 94.12 119 ILE A N 1
ATOM 894 C CA . ILE A 1 119 ? 23.192 28.797 9.970 1.00 94.12 119 ILE A CA 1
ATOM 895 C C . ILE A 1 119 ? 22.014 29.417 10.712 1.00 94.12 119 ILE A C 1
ATOM 897 O O . ILE A 1 119 ? 21.522 28.884 11.706 1.00 94.12 119 ILE A O 1
ATOM 901 N N . ARG A 1 120 ? 21.558 30.573 10.229 1.00 91.06 120 ARG A N 1
ATOM 902 C CA . ARG A 1 120 ? 20.382 31.250 10.771 1.00 91.06 120 ARG A CA 1
ATOM 903 C C . ARG A 1 120 ? 19.173 31.003 9.876 1.00 91.06 120 ARG A C 1
ATOM 905 O O . ARG A 1 120 ? 19.138 31.498 8.753 1.00 91.06 120 ARG A O 1
ATOM 912 N N . ALA A 1 121 ? 18.189 30.281 10.393 1.00 82.81 121 ALA A N 1
ATOM 913 C CA . ALA A 1 121 ? 16.885 30.102 9.774 1.00 82.81 121 ALA A CA 1
ATOM 914 C C . ALA A 1 121 ? 15.939 31.278 10.106 1.00 82.81 121 ALA A C 1
ATOM 916 O O . ALA A 1 121 ? 16.045 31.853 11.199 1.00 82.81 121 ALA A O 1
ATOM 917 N N . PRO A 1 122 ? 15.004 31.645 9.204 1.00 72.56 122 PRO A N 1
ATOM 918 C CA . PRO A 1 122 ? 14.089 32.774 9.408 1.00 72.56 122 PRO A CA 1
ATOM 919 C C . PRO A 1 122 ? 13.226 32.675 10.678 1.00 72.56 122 PRO A C 1
ATOM 921 O O . PRO A 1 122 ? 13.079 33.666 11.395 1.00 72.56 122 PRO A O 1
ATOM 924 N N . THR A 1 123 ? 12.700 31.484 10.982 1.00 69.81 123 THR A N 1
ATOM 925 C CA . THR A 1 123 ? 11.740 31.236 12.076 1.00 69.81 123 THR A CA 1
ATOM 926 C C . THR A 1 123 ? 12.319 30.421 13.237 1.00 69.81 123 THR A C 1
ATOM 928 O O . THR A 1 123 ? 11.848 30.552 14.366 1.00 69.81 123 THR A O 1
ATOM 931 N N . GLU A 1 124 ? 13.372 29.637 12.999 1.00 65.19 124 GLU A N 1
ATOM 932 C CA . GLU A 1 124 ? 13.946 28.704 13.985 1.00 65.19 124 GLU A CA 1
ATOM 933 C C . GLU A 1 124 ? 15.195 29.245 14.706 1.00 65.19 124 GLU A C 1
ATOM 935 O O . GLU A 1 124 ? 15.637 28.696 15.714 1.00 65.19 124 GLU A O 1
ATOM 940 N N . GLY A 1 125 ? 15.752 30.374 14.255 1.00 84.19 125 GLY A N 1
ATOM 941 C CA . GLY A 1 125 ? 16.957 30.949 14.852 1.00 84.19 125 GLY A CA 1
ATOM 942 C C . GLY A 1 125 ? 18.233 30.261 14.364 1.00 84.19 125 GLY A C 1
ATOM 943 O O . GLY A 1 125 ? 18.384 30.033 13.170 1.00 84.19 125 GLY A O 1
ATOM 944 N N . TRP A 1 126 ? 19.198 30.022 15.255 1.00 91.19 126 TRP A N 1
ATOM 945 C CA . TRP A 1 126 ? 20.482 29.408 14.896 1.00 91.19 126 TRP A CA 1
ATOM 946 C C . TRP A 1 126 ? 20.399 27.884 15.010 1.00 91.19 126 TRP A C 1
ATOM 948 O O . TRP A 1 126 ? 20.062 27.373 16.077 1.00 91.19 126 TRP A O 1
ATOM 958 N N . LEU A 1 127 ? 20.731 27.181 13.930 1.00 91.56 127 LEU A N 1
ATOM 959 C CA . LEU A 1 127 ? 20.656 25.724 13.820 1.00 91.56 127 LEU A CA 1
ATOM 960 C C . LEU A 1 127 ? 21.815 25.167 12.990 1.00 91.56 127 LEU A C 1
ATOM 962 O O . LEU A 1 127 ? 22.517 25.915 12.313 1.00 91.56 127 LEU A O 1
ATOM 966 N N . VAL A 1 128 ? 22.012 23.853 13.037 1.00 94.44 128 VAL A N 1
ATOM 967 C CA . VAL A 1 128 ? 22.965 23.145 12.169 1.00 94.44 128 VAL A CA 1
ATOM 968 C C . VAL A 1 128 ? 22.333 22.976 10.795 1.00 94.44 128 VAL A C 1
ATOM 970 O O . VAL A 1 128 ? 21.201 22.507 10.717 1.00 94.44 128 VAL A O 1
ATOM 973 N N . ALA A 1 129 ? 23.034 23.357 9.726 1.00 94.25 129 ALA A N 1
ATOM 974 C CA . ALA A 1 129 ? 22.521 23.203 8.367 1.00 94.25 129 ALA A CA 1
ATOM 975 C C . ALA A 1 129 ? 22.033 21.770 8.118 1.00 94.25 129 ALA A C 1
ATOM 977 O O . ALA A 1 129 ? 22.740 20.821 8.436 1.00 94.25 129 ALA A O 1
ATOM 978 N N . SER A 1 130 ? 20.840 21.613 7.548 1.00 93.44 130 SER A N 1
ATOM 979 C CA . SER A 1 130 ? 20.337 20.301 7.141 1.00 93.44 130 SER A CA 1
ATOM 980 C C . SER A 1 130 ? 21.127 19.743 5.951 1.00 93.44 130 SER A C 1
ATOM 982 O O . SER A 1 130 ? 21.596 20.538 5.132 1.00 93.44 130 SER A O 1
ATOM 984 N N . PRO A 1 131 ? 21.258 18.407 5.813 1.00 94.56 131 PRO A N 1
ATOM 985 C CA . PRO A 1 131 ? 21.756 17.759 4.603 1.00 94.56 131 PRO A CA 1
ATOM 986 C C . PRO A 1 131 ? 21.186 18.367 3.321 1.00 94.56 131 PRO A C 1
ATOM 988 O O . PRO A 1 131 ? 21.947 18.731 2.432 1.00 94.56 131 PRO A O 1
ATOM 991 N N . LEU A 1 132 ? 19.875 18.604 3.257 1.00 93.31 132 LEU A N 1
ATOM 992 C CA . LEU A 1 132 ? 19.256 19.341 2.158 1.00 93.31 132 LEU A CA 1
ATOM 993 C C . LEU A 1 132 ? 18.400 20.490 2.694 1.00 93.31 132 LEU A C 1
ATOM 995 O O . LEU A 1 132 ? 17.529 20.272 3.536 1.00 93.31 132 LEU A O 1
ATOM 999 N N . TYR A 1 133 ? 18.634 21.722 2.234 1.00 92.75 133 TYR A N 1
ATOM 1000 C CA . TYR A 1 133 ? 17.900 22.876 2.761 1.00 92.75 133 TYR A CA 1
ATOM 1001 C C . TYR A 1 133 ? 17.713 24.040 1.790 1.00 92.75 133 TYR A C 1
ATOM 1003 O O . TYR A 1 133 ? 18.380 24.151 0.764 1.00 92.75 133 TYR A O 1
ATOM 1011 N N . GLY A 1 134 ? 16.807 24.951 2.144 1.00 89.19 134 GLY A N 1
ATOM 1012 C CA . GLY A 1 134 ? 16.556 26.186 1.407 1.00 89.19 134 GLY A CA 1
ATOM 1013 C C . GLY A 1 134 ? 15.523 27.066 2.105 1.00 89.19 134 GLY A C 1
ATOM 1014 O O . GLY A 1 134 ? 14.593 26.554 2.718 1.00 89.19 134 GLY A O 1
ATOM 1015 N N . TYR A 1 135 ? 15.667 28.390 2.022 1.00 86.69 135 TYR A N 1
ATOM 1016 C CA . TYR A 1 135 ? 14.766 29.331 2.699 1.00 86.69 135 TYR A CA 1
ATOM 1017 C C . TYR A 1 135 ? 14.264 30.400 1.734 1.00 86.69 135 TYR A C 1
ATOM 1019 O O . TYR A 1 135 ? 15.079 30.989 1.020 1.00 86.69 135 TYR A O 1
ATOM 1027 N N . GLY A 1 136 ? 12.958 30.676 1.747 1.00 82.31 136 GLY A N 1
ATOM 1028 C CA . GLY A 1 136 ? 12.346 31.717 0.919 1.00 82.31 136 GLY A CA 1
ATOM 1029 C C . GLY A 1 136 ? 12.433 31.440 -0.584 1.00 82.31 136 GLY A C 1
ATOM 1030 O O . GLY A 1 136 ? 12.620 32.379 -1.356 1.00 82.31 136 GLY A O 1
ATOM 1031 N N . LEU A 1 137 ? 12.408 30.168 -0.996 1.00 85.62 137 LEU A N 1
ATOM 1032 C CA . LEU A 1 137 ? 12.616 29.763 -2.389 1.00 85.62 137 LEU A CA 1
ATOM 1033 C C . LEU A 1 137 ? 11.292 29.558 -3.135 1.00 85.62 137 LEU A C 1
ATOM 1035 O O . LEU A 1 137 ? 10.312 29.070 -2.577 1.00 85.62 137 LEU A O 1
ATOM 1039 N N . GLU A 1 138 ? 11.282 29.847 -4.431 1.00 83.38 138 GLU A N 1
ATOM 1040 C CA . GLU A 1 138 ? 10.125 29.650 -5.313 1.00 83.38 138 GLU A CA 1
ATOM 1041 C C . GLU A 1 138 ? 10.450 28.625 -6.400 1.00 83.38 138 GLU A C 1
ATOM 1043 O O . GLU A 1 138 ? 11.583 28.576 -6.878 1.00 83.38 138 GLU A O 1
ATOM 1048 N N . ASP A 1 139 ? 9.456 27.841 -6.828 1.00 80.12 139 ASP A N 1
ATOM 1049 C CA . ASP A 1 139 ? 9.590 26.858 -7.911 1.00 80.12 139 ASP A CA 1
ATOM 1050 C C . ASP A 1 139 ? 10.743 25.859 -7.684 1.00 80.12 139 ASP A C 1
ATOM 1052 O O . ASP A 1 139 ? 11.590 25.666 -8.552 1.00 80.12 139 ASP A O 1
ATOM 1056 N N . VAL A 1 140 ? 10.804 25.236 -6.505 1.00 80.88 140 VAL A N 1
ATOM 1057 C CA . VAL A 1 140 ? 11.846 24.249 -6.171 1.00 80.88 140 VAL A CA 1
ATOM 1058 C C . VAL A 1 140 ? 11.289 22.838 -6.277 1.00 80.88 140 VAL A C 1
ATOM 1060 O O . VAL A 1 140 ? 10.171 22.577 -5.828 1.00 80.88 140 VAL A O 1
ATOM 1063 N N . ALA A 1 141 ? 12.078 21.915 -6.820 1.00 81.62 141 ALA A N 1
ATOM 1064 C CA . ALA A 1 141 ? 11.739 20.500 -6.837 1.00 81.62 141 ALA A CA 1
ATOM 1065 C C . ALA A 1 141 ? 12.904 19.638 -6.347 1.00 81.62 141 ALA A C 1
ATOM 1067 O O . ALA A 1 141 ? 14.073 19.925 -6.597 1.00 81.62 141 ALA A O 1
ATOM 1068 N N . VAL A 1 142 ? 12.563 18.557 -5.657 1.00 82.31 142 VAL A N 1
ATOM 1069 C CA . VAL A 1 142 ? 13.480 17.446 -5.409 1.00 82.31 142 VAL A CA 1
ATOM 1070 C C . VAL A 1 142 ? 12.765 16.201 -5.892 1.00 82.31 142 VAL A C 1
ATOM 1072 O O . VAL A 1 142 ? 11.651 15.904 -5.452 1.00 82.31 142 VAL A O 1
ATOM 1075 N N . THR A 1 143 ? 13.376 15.510 -6.837 1.00 77.88 143 THR A N 1
ATOM 1076 C CA . THR A 1 143 ? 12.811 14.345 -7.513 1.00 77.88 143 THR A CA 1
ATOM 1077 C C . THR A 1 143 ? 13.868 13.252 -7.529 1.00 77.88 143 THR A C 1
ATOM 1079 O O . THR A 1 143 ? 15.064 13.525 -7.619 1.00 77.88 143 THR A O 1
ATOM 1082 N N . SER A 1 144 ? 13.457 11.998 -7.361 1.00 70.25 144 SER A N 1
ATOM 1083 C CA . SER A 1 144 ? 14.419 10.913 -7.182 1.00 70.25 144 SER A CA 1
ATOM 1084 C C . SER A 1 144 ? 13.895 9.583 -7.700 1.00 70.25 144 SER A C 1
ATOM 1086 O O . SER A 1 144 ? 12.726 9.243 -7.525 1.00 70.25 144 SER A O 1
ATOM 1088 N N . CYS A 1 145 ? 14.799 8.817 -8.302 1.00 69.12 145 CYS A N 1
ATOM 1089 C CA . CYS A 1 145 ? 14.742 7.358 -8.414 1.00 69.12 145 CYS A CA 1
ATOM 1090 C C . CYS A 1 145 ? 15.931 6.690 -7.683 1.00 69.12 145 CYS A C 1
ATOM 1092 O O . CYS A 1 145 ? 16.148 5.489 -7.836 1.00 69.12 145 CYS A O 1
ATOM 1094 N N . GLY A 1 146 ? 16.716 7.467 -6.928 1.00 64.12 146 GLY A N 1
ATOM 1095 C CA . GLY A 1 146 ? 17.868 7.038 -6.130 1.00 64.12 146 GLY A CA 1
ATOM 1096 C C . GLY A 1 146 ? 17.656 7.204 -4.619 1.00 64.12 146 GLY A C 1
ATOM 1097 O O . GLY A 1 146 ? 16.540 7.439 -4.150 1.00 64.12 146 GLY A O 1
ATOM 1098 N N . ILE A 1 147 ? 18.735 7.076 -3.843 1.00 74.88 147 ILE A N 1
ATOM 1099 C CA . ILE A 1 147 ? 18.722 7.091 -2.369 1.00 74.88 147 ILE A CA 1
ATOM 1100 C C . ILE A 1 147 ? 19.367 8.376 -1.844 1.00 74.88 147 ILE A C 1
ATOM 1102 O O . ILE A 1 147 ? 20.430 8.777 -2.318 1.00 74.88 147 ILE A O 1
ATOM 1106 N N . LEU A 1 148 ? 18.746 8.992 -0.832 1.00 83.38 148 LEU A N 1
ATOM 1107 C CA . LEU A 1 148 ? 19.353 10.059 -0.039 1.00 83.38 148 LEU A CA 1
ATOM 1108 C C . LEU A 1 148 ? 19.657 9.503 1.352 1.00 83.38 148 LEU A C 1
ATOM 1110 O O . LEU A 1 148 ? 18.738 9.273 2.140 1.00 83.38 148 LEU A O 1
ATOM 1114 N N . ASP A 1 149 ? 20.937 9.327 1.660 1.00 84.31 149 ASP A N 1
ATOM 1115 C CA . ASP A 1 149 ? 21.379 8.819 2.956 1.00 84.31 149 ASP A CA 1
ATOM 1116 C C . ASP A 1 149 ? 21.948 9.950 3.807 1.00 84.31 149 ASP A C 1
ATOM 1118 O O . ASP A 1 149 ? 22.963 10.544 3.456 1.00 84.31 149 ASP A O 1
ATOM 1122 N N . GLY A 1 150 ? 21.272 10.269 4.911 1.00 86.81 150 GLY A N 1
ATOM 1123 C CA . GLY A 1 150 ? 21.618 11.385 5.789 1.00 86.81 150 GLY A CA 1
ATOM 1124 C C . GLY A 1 150 ? 22.762 11.121 6.768 1.00 86.81 150 GLY A C 1
ATOM 1125 O O . GLY A 1 150 ? 23.088 12.037 7.526 1.00 86.81 150 GLY A O 1
ATOM 1126 N N . ALA A 1 151 ? 23.300 9.894 6.820 1.00 84.88 151 ALA A N 1
ATOM 1127 C CA . ALA A 1 151 ? 24.241 9.437 7.852 1.00 84.88 151 ALA A CA 1
ATOM 1128 C C . ALA A 1 151 ? 23.738 9.710 9.287 1.00 84.88 151 ALA A C 1
ATOM 1130 O O . ALA A 1 151 ? 24.478 10.116 10.186 1.00 84.88 151 ALA A O 1
ATOM 1131 N N . GLY A 1 152 ? 22.429 9.543 9.516 1.00 82.88 152 GLY A N 1
ATOM 1132 C CA . GLY A 1 152 ? 21.771 9.927 10.771 1.00 82.88 152 GLY A CA 1
ATOM 1133 C C . GLY A 1 152 ? 22.304 9.195 12.012 1.00 82.88 152 GLY A C 1
ATOM 1134 O O . GLY A 1 152 ? 22.192 9.701 13.132 1.00 82.88 152 GLY A O 1
ATOM 1135 N N . GLU A 1 153 ? 22.900 8.019 11.831 1.00 79.06 153 GLU A N 1
ATOM 1136 C CA . GLU A 1 153 ? 23.543 7.227 12.876 1.00 79.06 153 GLU A CA 1
ATOM 1137 C C . GLU A 1 153 ? 24.741 7.930 13.523 1.00 79.06 153 GLU A C 1
ATOM 1139 O O . GLU A 1 153 ? 24.972 7.721 14.714 1.00 79.06 153 GLU A O 1
ATOM 1144 N N . SER A 1 154 ? 25.454 8.809 12.805 1.00 85.12 154 SER A N 1
ATOM 1145 C CA . SER A 1 154 ? 26.573 9.562 13.388 1.00 85.12 154 SER A CA 1
ATOM 1146 C C . SER A 1 154 ? 26.102 10.662 14.343 1.00 85.12 154 SER A C 1
ATOM 1148 O O . SER A 1 154 ? 26.834 11.048 15.250 1.00 85.12 154 SER A O 1
ATOM 1150 N N . TRP A 1 155 ? 24.858 11.130 14.199 1.00 86.38 155 TRP A N 1
ATOM 1151 C CA . TRP A 1 155 ? 24.290 12.232 14.981 1.00 86.38 155 TRP A CA 1
ATOM 1152 C C . TRP A 1 155 ? 23.469 11.771 16.187 1.00 86.38 155 TRP A C 1
ATOM 1154 O O . TRP A 1 155 ? 23.207 12.551 17.108 1.00 86.38 155 TRP A O 1
ATOM 1164 N N . ARG A 1 156 ? 22.989 10.524 16.185 1.00 85.19 156 ARG A N 1
ATOM 1165 C CA . ARG A 1 156 ? 21.933 10.083 17.102 1.00 85.19 156 ARG A CA 1
ATOM 1166 C C . ARG A 1 156 ? 22.496 9.546 18.427 1.00 85.19 156 ARG A C 1
ATOM 1168 O O . ARG A 1 156 ? 23.314 8.630 18.424 1.00 85.19 156 ARG A O 1
ATOM 1175 N N . PRO A 1 157 ? 22.018 10.031 19.591 1.00 87.12 157 PRO A N 1
ATOM 1176 C CA . PRO A 1 157 ? 22.274 9.351 20.855 1.00 87.12 157 PRO A CA 1
ATOM 1177 C C . PRO A 1 157 ? 21.519 8.015 20.898 1.00 87.12 157 PRO A C 1
ATOM 1179 O O . PRO A 1 157 ? 20.352 7.944 20.516 1.00 87.12 157 PRO A O 1
ATOM 1182 N N . VAL A 1 158 ? 22.162 6.969 21.411 1.00 84.19 158 VAL A N 1
ATOM 1183 C CA . VAL A 1 158 ? 21.601 5.614 21.480 1.00 84.19 158 VAL A CA 1
ATOM 1184 C C . VAL A 1 158 ? 21.454 5.210 22.936 1.00 84.19 158 VAL A C 1
ATOM 1186 O O . VAL A 1 158 ? 22.417 5.247 23.705 1.00 84.19 158 VAL A O 1
ATOM 1189 N N . LYS A 1 159 ? 20.251 4.812 23.347 1.00 84.75 159 LYS A N 1
ATOM 1190 C CA . LYS A 1 159 ? 20.060 4.245 24.686 1.00 84.75 159 LYS A CA 1
ATOM 1191 C C . LYS A 1 159 ? 20.464 2.777 24.675 1.00 84.75 159 LYS A C 1
ATOM 1193 O O . LYS A 1 159 ? 20.193 2.058 23.720 1.00 84.75 159 LYS A O 1
ATOM 1198 N N . LYS A 1 160 ? 21.067 2.303 25.761 1.00 74.50 160 LYS A N 1
ATOM 1199 C CA . LYS A 1 160 ? 21.584 0.935 25.886 1.00 74.50 160 LYS A CA 1
ATOM 1200 C C . LYS A 1 160 ? 20.552 -0.141 25.581 1.00 74.50 160 LYS A C 1
ATOM 1202 O O . LYS A 1 160 ? 20.905 -1.160 25.007 1.00 74.50 160 LYS A O 1
ATOM 1207 N N . PHE A 1 161 ? 19.293 0.083 25.949 1.00 77.62 161 PHE A N 1
ATOM 1208 C CA . PHE A 1 161 ? 18.214 -0.868 25.683 1.00 77.62 161 PHE A CA 1
ATOM 1209 C C . PHE A 1 161 ? 17.722 -0.835 24.219 1.00 77.62 161 PHE A C 1
ATOM 1211 O O . PHE A 1 161 ? 17.060 -1.776 23.798 1.00 77.62 161 PHE A O 1
ATOM 1218 N N . GLU A 1 162 ? 18.023 0.227 23.456 1.00 62.00 162 GLU A N 1
ATOM 1219 C CA . GLU A 1 162 ? 17.699 0.355 22.021 1.00 62.00 162 GLU A CA 1
ATOM 1220 C C . GLU A 1 162 ? 18.735 -0.375 21.143 1.00 62.00 162 GLU A C 1
ATOM 1222 O O . GLU A 1 162 ? 18.500 -0.582 19.955 1.00 62.00 162 GLU A O 1
ATOM 1227 N N . ALA A 1 163 ? 19.872 -0.787 21.719 1.00 63.22 163 ALA A N 1
ATOM 1228 C CA . ALA A 1 163 ? 20.943 -1.510 21.043 1.00 63.22 163 ALA A CA 1
ATOM 1229 C C . ALA A 1 163 ? 21.023 -2.970 21.523 1.00 63.22 163 ALA A C 1
ATOM 1231 O O . ALA A 1 163 ? 20.973 -3.260 22.719 1.00 63.22 163 ALA A O 1
ATOM 1232 N N . THR A 1 164 ? 21.230 -3.914 20.601 1.00 80.69 164 THR A N 1
ATOM 1233 C CA . THR A 1 164 ? 21.614 -5.288 20.972 1.00 80.69 164 THR A CA 1
ATOM 1234 C C . THR A 1 164 ? 22.937 -5.285 21.743 1.00 80.69 164 THR A C 1
ATOM 1236 O O . THR A 1 164 ? 23.744 -4.367 21.606 1.00 80.69 164 THR A O 1
ATOM 1239 N N . SER A 1 165 ? 23.242 -6.341 22.507 1.00 77.06 165 SER A N 1
ATOM 1240 C CA . SER A 1 165 ? 24.525 -6.430 23.229 1.00 77.06 165 SER A CA 1
ATOM 1241 C C . SER A 1 165 ? 25.741 -6.273 22.308 1.00 77.06 165 SER A C 1
ATOM 1243 O O . SER A 1 165 ? 26.764 -5.734 22.727 1.00 77.06 165 SER A O 1
ATOM 1245 N N . ARG A 1 166 ? 25.618 -6.717 21.050 1.00 77.88 166 ARG A N 1
ATOM 1246 C CA . ARG A 1 166 ? 26.631 -6.529 20.011 1.00 77.88 166 ARG A CA 1
ATOM 1247 C C . ARG A 1 166 ? 26.744 -5.061 19.594 1.00 77.88 166 ARG A C 1
ATOM 1249 O O . ARG A 1 166 ? 27.830 -4.510 19.708 1.00 77.88 166 ARG A O 1
ATOM 1256 N N . GLN A 1 167 ? 25.640 -4.427 19.198 1.00 75.62 167 GLN A N 1
ATOM 1257 C CA . GLN A 1 167 ? 25.621 -3.012 18.799 1.00 75.62 167 GLN A CA 1
ATOM 1258 C C . GLN A 1 167 ? 26.075 -2.091 19.935 1.00 75.62 167 GLN A C 1
ATOM 1260 O O . GLN A 1 167 ? 26.837 -1.161 19.716 1.00 75.62 167 GLN A O 1
ATOM 1265 N N . TRP A 1 168 ? 25.672 -2.373 21.176 1.00 87.06 168 TRP A N 1
ATOM 1266 C CA . TRP A 1 168 ? 26.131 -1.611 22.333 1.00 87.06 168 TRP A CA 1
ATOM 1267 C C . TRP A 1 168 ? 27.640 -1.750 22.534 1.00 87.06 168 TRP A C 1
ATOM 1269 O O . TRP A 1 168 ? 28.319 -0.762 22.786 1.00 87.06 168 TRP A O 1
ATOM 1279 N N . LYS A 1 169 ? 28.192 -2.960 22.381 1.00 87.44 169 LYS A N 1
ATOM 1280 C CA . LYS A 1 169 ? 29.643 -3.175 22.439 1.00 87.44 169 LYS A CA 1
ATOM 1281 C C . LYS A 1 169 ? 30.373 -2.445 21.307 1.00 87.44 169 LYS A C 1
ATOM 1283 O O . LYS A 1 169 ? 31.441 -1.897 21.554 1.00 87.44 169 LYS A O 1
ATOM 1288 N N . GLU A 1 170 ? 29.790 -2.409 20.110 1.00 85.06 170 GLU A N 1
ATOM 1289 C CA . GLU A 1 170 ? 30.306 -1.656 18.960 1.00 85.06 170 GLU A CA 1
ATOM 1290 C C . GLU A 1 170 ? 30.304 -0.139 19.241 1.00 85.06 170 GLU A C 1
ATOM 1292 O O . GLU A 1 170 ? 31.326 0.516 19.042 1.00 85.06 170 GLU A O 1
ATOM 1297 N N . LEU A 1 171 ? 29.232 0.410 19.825 1.00 86.19 171 LEU A N 1
ATOM 1298 C CA . LEU A 1 171 ? 29.159 1.813 20.262 1.00 86.19 171 LEU A CA 1
ATOM 1299 C C . LEU A 1 171 ? 30.154 2.141 21.384 1.00 86.19 171 LEU A C 1
ATOM 1301 O O . LEU A 1 171 ? 30.788 3.189 21.368 1.00 86.19 171 LEU A O 1
ATOM 1305 N N . LEU A 1 172 ? 30.343 1.238 22.348 1.00 86.56 172 LEU A N 1
ATOM 1306 C CA . LEU A 1 172 ? 31.371 1.401 23.383 1.00 86.56 172 LEU A CA 1
ATOM 1307 C C . LEU A 1 172 ? 32.797 1.371 22.815 1.00 86.56 172 LEU A C 1
ATOM 1309 O O . LEU A 1 172 ? 33.714 1.872 23.459 1.00 86.56 172 LEU A O 1
ATOM 1313 N N . SER A 1 173 ? 32.988 0.762 21.642 1.00 86.12 173 SER A N 1
ATOM 1314 C CA . SER A 1 173 ? 34.270 0.739 20.933 1.00 86.12 173 SER A CA 1
ATOM 1315 C C . SER A 1 173 ? 34.443 1.874 19.918 1.00 86.12 173 SER A C 1
ATOM 1317 O O . SER A 1 173 ? 35.521 1.996 19.340 1.00 86.12 173 SER A O 1
ATOM 1319 N N . SER A 1 174 ? 33.408 2.689 19.689 1.00 86.00 174 SER A N 1
ATOM 1320 C CA . SER A 1 174 ? 33.461 3.851 18.800 1.00 86.00 174 SER A CA 1
ATOM 1321 C C . SER A 1 174 ? 33.877 5.123 19.556 1.00 86.00 174 SER A C 1
ATOM 1323 O O . SER A 1 174 ? 34.150 5.097 20.755 1.00 86.00 174 SER A O 1
ATOM 1325 N N . SER A 1 175 ? 33.951 6.260 18.861 1.00 82.44 175 SER A N 1
ATOM 1326 C CA . SER A 1 175 ? 34.437 7.541 19.400 1.00 82.44 175 SER A CA 1
ATOM 1327 C C . SER A 1 175 ? 33.461 8.283 20.327 1.00 82.44 175 SER A C 1
ATOM 1329 O O . SER A 1 175 ? 33.773 9.388 20.773 1.00 82.44 175 SER A O 1
ATOM 1331 N N . GLY A 1 176 ? 32.277 7.726 20.594 1.00 88.31 176 GLY A N 1
ATOM 1332 C CA . GLY A 1 176 ? 31.270 8.381 21.426 1.00 88.31 176 GLY A CA 1
ATOM 1333 C C . GLY A 1 176 ? 31.503 8.248 22.931 1.00 88.31 176 GLY A C 1
ATOM 1334 O O . GLY A 1 176 ? 32.460 7.639 23.405 1.00 88.31 176 GLY A O 1
ATOM 1335 N N . VAL A 1 177 ? 30.604 8.849 23.705 1.00 92.94 177 VAL A N 1
ATOM 1336 C CA . VAL A 1 177 ? 30.672 8.927 25.169 1.00 92.94 177 VAL A CA 1
ATOM 1337 C C . VAL A 1 177 ? 29.404 8.373 25.800 1.00 92.94 177 VAL A C 1
ATOM 1339 O O . VAL A 1 177 ? 28.309 8.543 25.269 1.00 92.94 177 VAL A O 1
ATOM 1342 N N . VAL A 1 178 ? 29.534 7.731 26.956 1.00 92.19 178 VAL A N 1
ATOM 1343 C CA . VAL A 1 178 ? 28.391 7.224 27.724 1.00 92.19 178 VAL A CA 1
ATOM 1344 C C . VAL A 1 178 ? 28.139 8.132 28.914 1.00 92.19 178 VAL A C 1
ATOM 1346 O O . VAL A 1 178 ? 29.082 8.646 29.514 1.00 92.19 178 VAL A O 1
ATOM 1349 N N . ASP A 1 179 ? 26.871 8.365 29.227 1.00 87.56 179 ASP A N 1
ATOM 1350 C CA . ASP A 1 179 ? 26.493 9.132 30.407 1.00 87.56 179 ASP A CA 1
ATOM 1351 C C . ASP A 1 179 ? 26.887 8.450 31.725 1.00 87.56 179 ASP A C 1
ATOM 1353 O O . ASP A 1 179 ? 27.250 7.275 31.774 1.00 87.56 179 ASP A O 1
ATOM 1357 N N . GLU A 1 180 ? 26.813 9.206 32.822 1.00 88.31 180 GLU A N 1
ATOM 1358 C CA . GLU A 1 180 ? 27.212 8.739 34.157 1.00 88.31 180 GLU A CA 1
ATOM 1359 C C . GLU A 1 180 ? 26.452 7.481 34.605 1.00 88.31 180 GLU A C 1
ATOM 1361 O O . GLU A 1 180 ? 26.977 6.670 35.366 1.00 88.31 180 GLU A O 1
ATOM 1366 N N . LYS A 1 181 ? 25.218 7.303 34.118 1.00 86.81 181 LYS A N 1
ATOM 1367 C CA . LYS A 1 181 ? 24.376 6.138 34.418 1.00 86.81 181 LYS A CA 1
ATOM 1368 C C . LYS A 1 181 ? 24.767 4.898 33.619 1.00 86.81 181 LYS A C 1
ATOM 1370 O O . LYS A 1 181 ? 24.321 3.800 33.951 1.00 86.81 181 LYS A O 1
ATOM 1375 N N . GLY A 1 182 ? 25.591 5.041 32.583 1.00 89.25 182 GLY A N 1
ATOM 1376 C CA . GLY A 1 182 ? 25.992 3.927 31.735 1.00 89.25 182 GLY A CA 1
ATOM 1377 C C . GLY A 1 182 ? 24.877 3.433 30.806 1.00 89.25 182 GLY A C 1
ATOM 1378 O O . GLY A 1 182 ? 24.984 2.317 30.285 1.00 89.25 182 GLY A O 1
ATOM 1379 N N . ASP A 1 183 ? 23.795 4.204 30.643 1.00 89.50 183 ASP A N 1
ATOM 1380 C CA . ASP A 1 183 ? 22.565 3.774 29.965 1.00 89.50 183 ASP A CA 1
ATOM 1381 C C . ASP A 1 183 ? 22.301 4.507 28.645 1.00 89.50 183 ASP A C 1
ATOM 1383 O O . ASP A 1 183 ? 21.445 4.075 27.866 1.00 89.50 183 ASP A O 1
ATOM 1387 N N . ARG A 1 184 ? 23.080 5.552 28.337 1.00 88.38 184 ARG A N 1
ATOM 1388 C CA . ARG A 1 184 ? 22.977 6.291 27.079 1.00 88.38 184 ARG A CA 1
ATOM 1389 C C . ARG A 1 184 ? 24.335 6.628 26.498 1.00 88.38 184 ARG A C 1
ATOM 1391 O O . ARG A 1 184 ? 25.124 7.348 27.101 1.00 88.38 184 ARG A O 1
ATOM 1398 N N . TRP A 1 185 ? 24.562 6.155 25.282 1.00 92.56 185 TRP A N 1
ATOM 1399 C CA . TRP A 1 185 ? 25.683 6.544 24.447 1.00 92.56 185 TRP A CA 1
ATOM 1400 C C . TRP A 1 185 ? 25.308 7.785 23.634 1.00 92.56 185 TRP A C 1
ATOM 1402 O O . TRP A 1 185 ? 24.167 7.946 23.191 1.00 92.56 185 TRP A O 1
ATOM 1412 N N . ARG A 1 186 ? 26.265 8.684 23.442 1.00 91.00 186 ARG A N 1
ATOM 1413 C CA . ARG A 1 186 ? 26.152 9.881 22.614 1.00 91.00 186 ARG A CA 1
ATOM 1414 C C . ARG A 1 186 ? 27.333 9.931 21.650 1.00 91.00 186 ARG A C 1
ATOM 1416 O O . ARG A 1 186 ? 28.432 9.552 22.050 1.00 91.00 186 ARG A O 1
ATOM 1423 N N . PRO A 1 187 ? 27.143 10.450 20.431 1.00 89.25 187 PRO A N 1
ATOM 1424 C CA . PRO A 1 187 ? 28.174 10.401 19.396 1.00 89.25 187 PRO A CA 1
ATOM 1425 C C . PRO A 1 187 ? 29.421 11.220 19.712 1.00 89.25 187 PRO A C 1
ATOM 1427 O O . PRO A 1 187 ? 30.503 10.906 19.224 1.00 89.25 187 PRO A O 1
ATOM 1430 N N . SER A 1 188 ? 29.298 12.232 20.570 1.00 91.75 188 SER A N 1
ATOM 1431 C CA . SER A 1 188 ? 30.422 13.054 20.995 1.00 91.75 188 SER A CA 1
ATOM 1432 C C . SER A 1 188 ? 30.185 13.680 22.366 1.00 91.75 188 SER A C 1
ATOM 1434 O O . SER A 1 188 ? 29.067 13.723 22.896 1.00 91.75 188 SER A O 1
ATOM 1436 N N . ARG A 1 189 ? 31.261 14.225 22.941 1.00 91.38 189 ARG A N 1
ATOM 1437 C CA . ARG A 1 189 ? 31.187 15.036 24.160 1.00 91.38 189 ARG A CA 1
ATOM 1438 C C . ARG A 1 189 ? 30.353 16.302 23.957 1.00 91.38 189 ARG A C 1
ATOM 1440 O O . ARG A 1 189 ? 29.655 16.726 24.873 1.00 91.38 189 ARG A O 1
ATOM 1447 N N . GLU A 1 190 ? 30.369 16.873 22.755 1.00 91.56 190 GLU A N 1
ATOM 1448 C CA . GLU A 1 190 ? 29.537 18.029 22.408 1.00 91.56 190 GLU A CA 1
ATOM 1449 C C . GLU A 1 190 ? 28.048 17.675 22.430 1.00 91.56 190 GLU A C 1
ATOM 1451 O O . GLU A 1 190 ? 27.251 18.423 22.996 1.00 91.56 190 GLU A O 1
ATOM 1456 N N . ALA A 1 191 ? 27.676 16.490 21.934 1.00 91.25 191 ALA A N 1
ATOM 1457 C CA . ALA A 1 191 ? 26.311 15.982 22.045 1.00 91.25 191 ALA A CA 1
ATOM 1458 C C . ALA A 1 191 ? 25.879 15.751 23.503 1.00 91.25 191 ALA A C 1
ATOM 1460 O O . ALA A 1 191 ? 24.687 15.810 23.809 1.00 91.25 191 ALA A O 1
ATOM 1461 N N . MET A 1 192 ? 26.815 15.446 24.408 1.00 91.38 192 MET A N 1
ATOM 1462 C CA . MET A 1 192 ? 26.544 15.252 25.838 1.00 91.38 192 MET A CA 1
ATOM 1463 C C . MET A 1 192 ? 26.361 16.563 26.588 1.00 91.38 192 MET A C 1
ATOM 1465 O O . MET A 1 192 ? 25.414 16.703 27.356 1.00 91.38 192 MET A O 1
ATOM 1469 N N . GLU A 1 193 ? 27.252 17.518 26.353 1.00 92.44 193 GLU A N 1
ATOM 1470 C CA . GLU A 1 193 ? 27.318 18.764 27.114 1.00 92.44 193 GLU A CA 1
ATOM 1471 C C . GLU A 1 193 ? 26.492 19.896 26.480 1.00 92.44 193 GLU A C 1
ATOM 1473 O O . GLU A 1 193 ? 26.285 20.938 27.105 1.00 92.44 193 GLU A O 1
ATOM 1478 N N . GLY A 1 194 ? 26.003 19.712 25.250 1.00 91.75 194 GLY A N 1
ATOM 1479 C CA . GLY A 1 194 ? 25.359 20.759 24.459 1.00 91.75 194 GLY A CA 1
ATOM 1480 C C . GLY A 1 194 ? 24.129 21.392 25.109 1.00 91.75 194 GLY A C 1
ATOM 1481 O O . GLY A 1 194 ? 23.985 22.610 25.043 1.00 91.75 194 GLY A O 1
ATOM 1482 N N . GLU A 1 195 ? 23.291 20.625 25.816 1.00 90.50 195 GLU A N 1
ATOM 1483 C CA . GLU A 1 195 ? 22.134 21.183 26.535 1.00 90.50 195 GLU A CA 1
ATOM 1484 C C . GLU A 1 195 ? 22.568 22.223 27.577 1.00 90.50 195 GLU A C 1
ATOM 1486 O O . GLU A 1 195 ? 22.074 23.352 27.597 1.00 90.50 195 GLU A O 1
ATOM 1491 N N . VAL A 1 196 ? 23.545 21.861 28.411 1.00 92.06 196 VAL A N 1
ATOM 1492 C CA . VAL A 1 196 ? 24.087 22.737 29.457 1.00 92.06 196 VAL A CA 1
ATOM 1493 C C . VAL A 1 196 ? 24.772 23.952 28.832 1.00 92.06 196 VAL A C 1
ATOM 1495 O O . VAL A 1 196 ? 24.591 25.078 29.300 1.00 92.06 196 VAL A O 1
ATOM 1498 N N . ARG A 1 197 ? 25.516 23.754 27.737 1.00 93.00 197 ARG A N 1
ATOM 1499 C CA . ARG A 1 197 ? 26.171 24.841 26.991 1.00 93.00 197 ARG A CA 1
ATOM 1500 C C . ARG A 1 197 ? 25.151 25.851 26.457 1.00 93.00 197 ARG A C 1
ATOM 1502 O O . ARG A 1 197 ? 25.329 27.050 26.667 1.00 93.00 197 ARG A O 1
A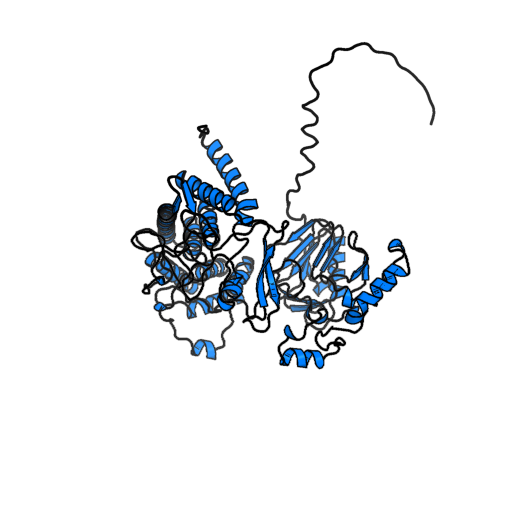TOM 1509 N N . LEU A 1 198 ? 24.054 25.386 25.858 1.00 91.62 198 LEU A N 1
ATOM 1510 C CA . LEU A 1 198 ? 22.981 26.254 25.363 1.00 91.62 198 LEU A CA 1
ATOM 1511 C C . LEU A 1 198 ? 22.256 26.978 26.500 1.00 91.62 198 LEU A C 1
ATOM 1513 O O . LEU A 1 198 ? 22.016 28.179 26.404 1.00 91.62 198 LEU A O 1
ATOM 1517 N N . GLN A 1 199 ? 21.960 26.294 27.608 1.00 92.56 199 GLN A N 1
ATOM 1518 C CA . GLN A 1 199 ? 21.357 26.933 28.781 1.00 92.56 199 GLN A CA 1
ATOM 1519 C C . GLN A 1 199 ? 22.245 28.049 29.350 1.00 92.56 199 GLN A C 1
ATOM 1521 O O . GLN A 1 199 ? 21.735 29.104 29.734 1.00 92.56 199 GLN A O 1
ATOM 1526 N N . ASN A 1 200 ? 23.563 27.845 29.388 1.00 94.69 200 ASN A N 1
ATOM 1527 C CA . ASN A 1 200 ? 24.515 28.860 29.836 1.00 94.69 200 ASN A CA 1
ATOM 1528 C C . ASN A 1 200 ? 24.599 30.038 28.858 1.00 94.69 200 ASN A C 1
ATOM 1530 O O . ASN A 1 200 ? 24.576 31.186 29.299 1.00 94.69 200 ASN A O 1
ATOM 1534 N N . LEU A 1 201 ? 24.615 29.774 27.548 1.00 93.62 201 LEU A N 1
ATOM 1535 C CA . LEU A 1 201 ? 24.546 30.811 26.514 1.00 93.62 201 LEU A CA 1
ATOM 1536 C C . LEU A 1 201 ? 23.285 31.673 26.668 1.00 93.62 201 LEU A C 1
ATOM 1538 O O . LEU A 1 201 ? 23.357 32.899 26.665 1.00 93.62 201 LEU A O 1
ATOM 1542 N N . TYR A 1 202 ? 22.127 31.038 26.855 1.00 92.50 202 TYR A N 1
ATOM 1543 C CA . TYR A 1 202 ? 20.843 31.736 26.962 1.00 92.50 202 TYR A CA 1
ATOM 1544 C C . TYR A 1 202 ? 20.737 32.612 28.216 1.00 92.50 202 TYR A C 1
ATOM 1546 O O . TYR A 1 202 ? 19.948 33.556 28.237 1.00 92.50 202 TYR A O 1
ATOM 1554 N N . LYS A 1 203 ? 21.524 32.308 29.255 1.00 94.44 203 LYS A N 1
ATOM 1555 C CA . LYS A 1 203 ? 21.642 33.119 30.473 1.00 94.44 203 LYS A CA 1
ATOM 1556 C C . LYS A 1 203 ? 22.697 34.220 30.352 1.00 94.44 203 LYS A C 1
ATOM 1558 O O . LYS A 1 203 ? 22.566 35.237 31.025 1.00 94.44 203 LYS A O 1
ATOM 1563 N N . SER A 1 204 ? 23.741 34.024 29.542 1.00 93.69 204 SER A N 1
ATOM 1564 C CA . SER A 1 204 ? 24.892 34.932 29.486 1.00 93.69 204 SER A CA 1
ATOM 1565 C C . SER A 1 204 ? 24.653 36.173 28.626 1.00 93.69 204 SER A C 1
ATOM 1567 O O . SER A 1 204 ? 25.227 37.223 28.919 1.00 93.69 204 SER A O 1
ATOM 1569 N N . LYS A 1 205 ? 23.800 36.093 27.595 1.00 94.06 205 LYS A N 1
ATOM 1570 C CA . LYS A 1 205 ? 23.434 37.248 26.761 1.00 94.06 205 LYS A CA 1
ATOM 1571 C C . LYS A 1 205 ? 22.054 37.102 26.096 1.00 94.06 205 LYS A C 1
ATOM 1573 O O . LYS A 1 205 ? 21.533 35.997 25.979 1.00 94.06 205 LYS A O 1
ATOM 1578 N N . PRO A 1 206 ? 21.419 38.209 25.658 1.00 91.75 206 PRO A N 1
ATOM 1579 C CA . PRO A 1 206 ? 20.136 38.157 24.957 1.00 91.75 206 PRO A CA 1
ATOM 1580 C C . PRO A 1 206 ? 20.229 37.444 23.600 1.00 91.75 206 PRO A C 1
ATOM 1582 O O . PRO A 1 206 ? 21.154 37.707 22.834 1.00 91.75 206 PRO A O 1
ATOM 1585 N N . LYS A 1 207 ? 19.185 36.687 23.218 1.00 85.50 207 LYS A N 1
ATOM 1586 C CA . LYS A 1 207 ? 19.100 35.956 21.928 1.00 85.50 207 LYS A CA 1
ATOM 1587 C C . LYS A 1 207 ? 19.462 36.786 20.689 1.00 85.50 207 LYS A C 1
ATOM 1589 O O . LYS A 1 207 ? 20.050 36.262 19.749 1.00 85.50 207 LYS A O 1
ATOM 1594 N N . LYS A 1 208 ? 19.136 38.086 20.682 1.00 87.00 208 LYS A N 1
ATOM 1595 C CA . LYS A 1 208 ? 19.452 39.011 19.574 1.00 87.00 208 LYS A CA 1
ATOM 1596 C C . LYS A 1 208 ? 20.957 39.239 19.367 1.00 87.00 208 LYS A C 1
ATOM 1598 O O . LYS A 1 208 ? 21.339 39.689 18.295 1.00 87.00 208 LYS A O 1
ATOM 1603 N N . GLN A 1 209 ? 21.781 38.960 20.376 1.00 92.12 209 GLN A N 1
ATOM 1604 C CA . GLN A 1 209 ? 23.240 39.098 20.349 1.00 92.12 209 GLN A CA 1
ATOM 1605 C C . GLN A 1 209 ? 23.958 37.763 20.102 1.00 92.12 209 GLN A C 1
ATOM 1607 O O . GLN A 1 209 ? 25.186 37.715 20.162 1.00 92.12 209 GLN A O 1
ATOM 1612 N N . HIS A 1 210 ? 23.218 36.673 19.872 1.00 93.88 210 HIS A N 1
ATOM 1613 C CA . HIS A 1 210 ? 23.848 35.395 19.570 1.00 93.88 210 HIS A CA 1
ATOM 1614 C C . HIS A 1 210 ? 24.362 35.387 18.125 1.00 93.88 210 HIS A C 1
ATOM 1616 O O . HIS A 1 210 ? 23.680 35.874 17.217 1.00 93.88 210 HIS A O 1
ATOM 1622 N N . THR A 1 211 ? 25.532 34.799 17.919 1.00 94.88 211 THR A N 1
ATOM 1623 C CA . THR A 1 211 ? 26.187 34.574 16.628 1.00 94.88 211 THR A CA 1
ATOM 1624 C C . THR A 1 211 ? 26.235 33.077 16.318 1.00 94.88 211 THR A C 1
ATOM 1626 O O . THR A 1 211 ? 25.956 32.258 17.189 1.00 94.88 211 THR A O 1
ATOM 1629 N N . ALA A 1 212 ? 26.606 32.706 15.089 1.00 94.31 212 ALA A N 1
ATOM 1630 C CA . ALA A 1 212 ? 26.830 31.306 14.714 1.00 94.31 212 ALA A CA 1
ATOM 1631 C C . ALA A 1 212 ? 27.853 30.615 15.636 1.00 94.31 212 ALA A C 1
ATOM 1633 O O . ALA A 1 212 ? 27.638 29.483 16.064 1.00 94.31 212 ALA A O 1
ATOM 1634 N N . GLU A 1 213 ? 28.927 31.335 15.977 1.00 95.75 213 GLU A N 1
ATOM 1635 C CA . GLU A 1 213 ? 30.035 30.843 16.805 1.00 95.75 213 GLU A CA 1
ATOM 1636 C C . GLU A 1 213 ? 29.564 30.359 18.181 1.00 95.75 213 GLU A C 1
ATOM 1638 O O . GLU A 1 213 ? 30.027 29.337 18.679 1.00 95.75 213 GLU A O 1
ATOM 1643 N N . ASP A 1 214 ? 28.567 31.032 18.762 1.00 95.19 214 ASP A N 1
ATOM 1644 C CA . ASP A 1 214 ? 28.037 30.677 20.081 1.00 95.19 214 ASP A CA 1
ATOM 1645 C C . ASP A 1 214 ? 27.430 29.264 20.142 1.00 95.19 214 ASP A C 1
ATOM 1647 O O . ASP A 1 214 ? 27.305 28.692 21.225 1.00 95.19 214 ASP A O 1
ATOM 1651 N N . TYR A 1 215 ? 27.033 28.702 18.996 1.00 94.62 215 TYR A N 1
ATOM 1652 C CA . TYR A 1 215 ? 26.387 27.391 18.906 1.00 94.62 215 TYR A CA 1
ATOM 1653 C C . TYR A 1 215 ? 27.319 26.294 18.392 1.00 94.62 215 TYR A C 1
ATOM 1655 O O . TYR A 1 215 ? 26.925 25.130 18.421 1.00 94.62 215 TYR A O 1
ATOM 1663 N N . VAL A 1 216 ? 28.543 26.621 17.954 1.00 93.81 216 VAL A N 1
ATOM 1664 C CA . VAL A 1 216 ? 29.493 25.635 17.403 1.00 93.81 216 VAL A CA 1
ATOM 1665 C C . VAL A 1 216 ? 29.753 24.520 18.412 1.00 93.81 216 VAL A C 1
ATOM 1667 O O . VAL A 1 216 ? 29.615 23.350 18.077 1.00 93.81 216 VAL A O 1
ATOM 1670 N N . ALA A 1 217 ? 29.990 24.874 19.678 1.00 91.94 217 ALA A N 1
ATOM 1671 C CA . ALA A 1 217 ? 30.209 23.908 20.755 1.00 91.94 217 ALA A CA 1
ATOM 1672 C C . ALA A 1 217 ? 28.956 23.084 21.131 1.00 91.94 217 ALA A C 1
ATOM 1674 O O . ALA A 1 217 ? 29.028 22.217 22.000 1.00 91.94 217 ALA A O 1
ATOM 1675 N N . ALA A 1 218 ? 27.793 23.368 20.547 1.00 93.00 218 ALA A N 1
ATOM 1676 C CA . ALA A 1 218 ? 26.561 22.608 20.737 1.00 93.00 218 ALA A CA 1
ATOM 1677 C C . ALA A 1 218 ? 26.060 21.968 19.430 1.00 93.00 218 ALA A C 1
ATOM 1679 O O . ALA A 1 218 ? 24.937 21.464 19.411 1.00 93.00 218 ALA A O 1
ATOM 1680 N N . ARG A 1 219 ? 26.866 21.962 18.354 1.00 93.56 219 ARG A N 1
ATOM 1681 C CA . ARG A 1 219 ? 26.481 21.454 17.026 1.00 93.56 219 ARG A CA 1
ATOM 1682 C C . ARG A 1 219 ? 25.878 20.051 17.107 1.00 93.56 219 ARG A C 1
ATOM 1684 O O . ARG A 1 219 ? 24.729 19.846 16.722 1.00 93.56 219 ARG A O 1
ATOM 1691 N N . ASP A 1 220 ? 26.612 19.112 17.689 1.00 92.00 220 ASP A N 1
ATOM 1692 C CA . ASP A 1 220 ? 26.194 17.709 17.757 1.00 92.00 220 ASP A CA 1
ATOM 1693 C C . ASP A 1 220 ? 24.972 17.477 18.657 1.00 92.00 220 ASP A C 1
ATOM 1695 O O . ASP A 1 220 ? 24.293 16.460 18.541 1.00 92.00 220 ASP A O 1
ATOM 1699 N N . TYR A 1 221 ? 24.674 18.413 19.564 1.00 92.38 221 TYR A N 1
ATOM 1700 C CA . TYR A 1 221 ? 23.451 18.375 20.365 1.00 92.38 221 TYR A CA 1
ATOM 1701 C C . TYR A 1 221 ? 22.244 18.898 19.585 1.00 92.38 221 TYR A C 1
ATOM 1703 O O . TYR A 1 221 ? 21.158 18.326 19.684 1.00 92.38 221 TYR A O 1
ATOM 1711 N N . LEU A 1 222 ? 22.439 19.978 18.820 1.00 89.25 222 LEU A N 1
ATOM 1712 C CA . LEU A 1 222 ? 21.381 20.615 18.042 1.00 89.25 222 LEU A CA 1
ATOM 1713 C C . LEU A 1 222 ? 20.836 19.681 16.963 1.00 89.25 222 LEU A C 1
ATOM 1715 O O . LEU A 1 222 ? 19.623 19.638 16.827 1.00 89.25 222 LEU A O 1
ATOM 1719 N N . ARG A 1 223 ? 21.718 18.907 16.306 1.00 88.31 223 ARG A N 1
ATOM 1720 C CA . ARG A 1 223 ? 21.442 17.905 15.254 1.00 88.31 223 ARG A CA 1
ATOM 1721 C C . ARG A 1 223 ? 20.595 18.430 14.080 1.00 88.31 223 ARG A C 1
ATOM 1723 O O . ARG A 1 223 ? 19.492 18.931 14.275 1.00 88.31 223 ARG A O 1
ATOM 1730 N N . PRO A 1 224 ? 21.042 18.268 12.831 1.00 88.62 224 PRO A N 1
ATOM 1731 C CA . PRO A 1 224 ? 20.228 18.691 11.702 1.00 88.62 224 PRO A CA 1
ATOM 1732 C C . PRO A 1 224 ? 19.026 17.759 11.468 1.00 88.62 224 PRO A C 1
ATOM 1734 O O . PRO A 1 224 ? 19.113 16.544 11.655 1.00 88.62 224 PRO A O 1
ATOM 1737 N N . HIS A 1 225 ? 17.914 18.320 10.989 1.00 85.44 225 HIS A N 1
ATOM 1738 C CA . HIS A 1 225 ? 16.883 17.551 10.278 1.00 85.44 225 HIS A CA 1
ATOM 1739 C C . HIS A 1 225 ? 17.416 17.129 8.908 1.00 85.44 225 HIS A C 1
ATOM 1741 O O . HIS A 1 225 ? 18.227 17.862 8.353 1.00 85.44 225 HIS A O 1
ATOM 1747 N N . MET A 1 226 ? 16.943 16.022 8.326 1.00 84.00 226 MET A N 1
ATOM 1748 C CA . MET A 1 226 ? 17.404 15.574 7.001 1.00 84.00 226 MET A CA 1
ATOM 1749 C C . MET A 1 226 ? 17.103 16.592 5.887 1.00 84.00 226 MET A C 1
ATOM 1751 O O . MET A 1 226 ? 17.975 16.920 5.083 1.00 84.00 226 MET A O 1
ATOM 1755 N N . ILE A 1 227 ? 15.881 17.132 5.866 1.00 86.81 227 ILE A N 1
ATOM 1756 C CA . ILE A 1 227 ? 15.437 18.141 4.898 1.00 86.81 227 ILE A CA 1
ATOM 1757 C C . ILE A 1 227 ? 14.838 19.326 5.662 1.00 86.81 227 ILE A C 1
ATOM 1759 O O . ILE A 1 227 ? 14.016 19.118 6.553 1.00 86.81 227 ILE A O 1
ATOM 1763 N N . SER A 1 228 ? 15.217 20.558 5.309 1.00 85.31 228 SER A N 1
ATOM 1764 C CA . SER A 1 228 ? 14.632 21.781 5.882 1.00 85.31 228 SER A CA 1
ATOM 1765 C C . SER A 1 228 ? 14.350 22.840 4.813 1.00 85.31 228 SER A C 1
ATOM 1767 O O . SER A 1 228 ? 15.259 23.495 4.299 1.00 85.31 228 SER A O 1
ATOM 1769 N N . PHE A 1 229 ? 13.068 23.026 4.492 1.00 81.44 229 PHE A N 1
ATOM 1770 C CA . PHE A 1 229 ? 12.592 24.112 3.637 1.00 81.44 229 PHE A CA 1
ATOM 1771 C C . PHE A 1 229 ? 11.648 25.026 4.419 1.00 81.44 229 PHE A C 1
ATOM 1773 O O . PHE A 1 229 ? 10.621 24.569 4.915 1.00 81.44 229 PHE A O 1
ATOM 1780 N N . ILE A 1 230 ? 11.984 26.314 4.520 1.00 73.62 230 ILE A N 1
ATOM 1781 C CA . ILE A 1 230 ? 11.198 27.307 5.274 1.00 73.62 230 ILE A CA 1
ATOM 1782 C C . ILE A 1 230 ? 10.767 28.420 4.327 1.00 73.62 230 ILE A C 1
ATOM 1784 O O . ILE A 1 230 ? 11.603 28.990 3.629 1.00 73.62 230 ILE A O 1
ATOM 1788 N N . ASP A 1 231 ? 9.472 28.739 4.326 1.00 73.06 231 ASP A N 1
ATOM 1789 C CA . ASP A 1 231 ? 8.864 29.748 3.449 1.00 73.06 231 ASP A CA 1
ATOM 1790 C C . ASP A 1 231 ? 9.130 29.487 1.952 1.00 73.06 231 ASP A C 1
ATOM 1792 O O . ASP A 1 231 ? 9.360 30.414 1.180 1.00 73.06 231 ASP A O 1
ATOM 1796 N N . CYS A 1 232 ? 9.118 28.215 1.538 1.00 65.00 232 CYS A N 1
ATOM 1797 C CA . CYS A 1 232 ? 9.379 27.810 0.156 1.00 65.00 232 CYS A CA 1
ATOM 1798 C C . CYS A 1 232 ? 8.126 27.262 -0.548 1.00 65.00 232 CYS A C 1
ATOM 1800 O O . CYS A 1 232 ? 7.289 26.608 0.075 1.00 65.00 232 CYS A O 1
ATOM 1802 N N . ILE A 1 233 ? 8.043 27.436 -1.871 1.00 58.69 233 ILE A N 1
ATOM 1803 C CA . ILE A 1 233 ? 7.112 26.700 -2.740 1.00 58.69 233 ILE A CA 1
ATOM 1804 C C . ILE A 1 233 ? 7.864 25.486 -3.299 1.00 58.69 233 ILE A C 1
ATOM 1806 O O . ILE A 1 233 ? 8.560 25.582 -4.312 1.00 58.69 233 ILE A O 1
ATOM 1810 N N . VAL A 1 234 ? 7.752 24.357 -2.596 1.00 55.12 234 VAL A N 1
ATOM 1811 C CA . VAL A 1 234 ? 8.456 23.105 -2.911 1.00 55.12 234 VAL A CA 1
ATOM 1812 C C . VAL A 1 234 ? 7.478 22.085 -3.470 1.00 55.12 234 VAL A C 1
ATOM 1814 O O . VAL A 1 234 ? 6.404 21.865 -2.908 1.00 55.12 234 VAL A O 1
ATOM 1817 N N . TYR A 1 235 ? 7.874 21.433 -4.557 1.00 53.94 235 TYR A N 1
ATOM 1818 C CA . TYR A 1 235 ? 7.165 20.294 -5.115 1.00 53.94 235 TYR A CA 1
ATOM 1819 C C . TYR A 1 235 ? 7.958 19.020 -4.886 1.00 53.94 235 TYR A C 1
ATOM 1821 O O . TYR A 1 235 ? 9.116 18.897 -5.282 1.00 53.94 235 TYR A O 1
ATOM 1829 N N . HIS A 1 236 ? 7.285 18.056 -4.272 1.00 55.72 236 HIS A N 1
ATOM 1830 C CA . HIS A 1 236 ? 7.758 16.688 -4.170 1.00 55.72 236 HIS A CA 1
ATOM 1831 C C . HIS A 1 236 ? 7.145 15.913 -5.335 1.00 55.72 236 HIS A C 1
ATOM 1833 O O . HIS A 1 236 ? 5.932 15.706 -5.377 1.00 55.72 236 HIS A O 1
ATOM 1839 N N . GLY A 1 237 ? 7.960 15.546 -6.322 1.00 41.75 237 GLY A N 1
ATOM 1840 C CA . GLY A 1 237 ? 7.507 14.640 -7.375 1.00 41.75 237 GLY A CA 1
ATOM 1841 C C . GLY A 1 237 ? 7.343 13.229 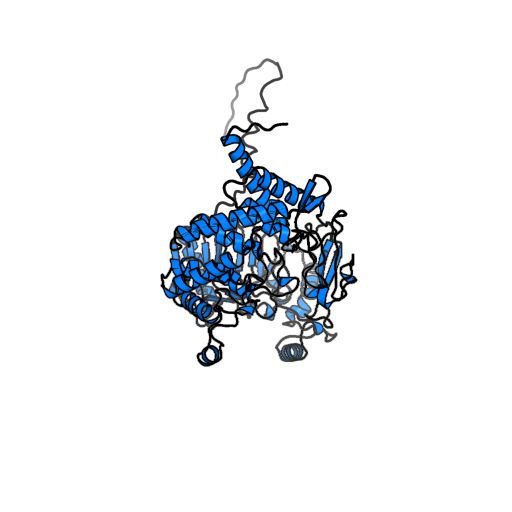-6.812 1.00 41.75 237 GLY A C 1
ATOM 1842 O O . GLY A 1 237 ? 8.168 12.783 -6.018 1.00 41.75 237 GLY A O 1
ATOM 1843 N N . HIS A 1 238 ? 6.281 12.525 -7.212 1.00 39.66 238 HIS A N 1
ATOM 1844 C CA . HIS A 1 238 ? 6.165 11.084 -6.984 1.00 39.66 238 HIS A CA 1
ATOM 1845 C C . HIS A 1 238 ? 7.378 10.371 -7.606 1.00 39.66 238 HIS A C 1
ATOM 1847 O O . HIS A 1 238 ? 7.591 10.450 -8.812 1.00 39.66 238 HIS A O 1
ATOM 1853 N N . GLY A 1 239 ? 8.163 9.707 -6.761 1.00 37.12 239 GLY A N 1
ATOM 1854 C CA . GLY A 1 239 ? 9.404 9.007 -7.094 1.00 37.12 239 GLY A CA 1
ATOM 1855 C C . GLY A 1 239 ? 10.176 8.805 -5.793 1.00 37.12 239 GLY A C 1
ATOM 1856 O O . GLY A 1 239 ? 10.389 9.765 -5.058 1.00 37.12 239 GLY A O 1
ATOM 1857 N N . GLY A 1 240 ? 10.448 7.552 -5.431 1.00 38.78 240 GLY A N 1
ATOM 1858 C CA . GLY A 1 240 ? 10.834 7.139 -4.081 1.00 38.78 240 GLY A CA 1
ATOM 1859 C C . GLY A 1 240 ? 11.927 7.994 -3.435 1.00 38.78 240 GLY A C 1
ATOM 1860 O O . GLY A 1 240 ? 13.074 7.997 -3.869 1.00 38.78 240 GLY A O 1
ATOM 1861 N N . PHE A 1 241 ? 11.583 8.646 -2.326 1.00 35.81 241 PHE A N 1
ATOM 1862 C CA . PHE A 1 241 ? 12.567 8.962 -1.304 1.00 35.81 241 PHE A CA 1
ATOM 1863 C C . PHE A 1 241 ? 12.658 7.754 -0.374 1.00 35.81 241 PHE A C 1
ATOM 1865 O O . PHE A 1 241 ? 11.733 7.500 0.396 1.00 35.81 241 PHE A O 1
ATOM 1872 N N . VAL A 1 242 ? 13.772 7.025 -0.410 1.00 34.22 242 VAL A N 1
ATOM 1873 C CA . VAL A 1 242 ? 14.224 6.331 0.799 1.00 34.22 242 VAL A CA 1
ATOM 1874 C C . VAL A 1 242 ? 15.045 7.358 1.559 1.00 34.22 242 VAL A C 1
ATOM 1876 O O . VAL A 1 242 ? 16.185 7.639 1.200 1.00 34.22 242 VAL A O 1
ATOM 1879 N N . VAL A 1 243 ? 14.418 7.991 2.549 1.00 35.97 243 VAL A N 1
ATOM 1880 C CA . VAL A 1 243 ? 15.138 8.783 3.541 1.00 35.97 243 VAL A CA 1
ATOM 1881 C C . VAL A 1 243 ? 15.652 7.802 4.589 1.00 35.97 243 VAL A C 1
ATOM 1883 O O . VAL A 1 243 ? 14.913 7.446 5.507 1.00 35.97 243 VAL A O 1
ATOM 1886 N N . SER A 1 244 ? 16.906 7.359 4.486 1.00 31.92 244 SER A N 1
ATOM 1887 C CA . SER A 1 244 ? 17.564 6.708 5.624 1.00 31.92 244 SER A CA 1
ATOM 1888 C C . SER A 1 244 ? 18.009 7.797 6.602 1.00 31.92 244 SER A C 1
ATOM 1890 O O . SER A 1 244 ? 19.159 8.223 6.662 1.00 31.92 244 SER A O 1
ATOM 1892 N N . SER A 1 245 ? 17.056 8.318 7.373 1.00 32.47 245 SER A N 1
ATOM 1893 C CA . SER A 1 245 ? 17.365 9.116 8.556 1.00 32.47 245 SER A CA 1
ATOM 1894 C C . SER A 1 245 ? 16.416 8.734 9.681 1.00 32.47 245 SER A C 1
ATOM 1896 O O . SER A 1 245 ? 15.223 9.027 9.634 1.00 32.47 245 SER A O 1
ATOM 1898 N N . ASN A 1 246 ? 16.961 8.109 10.724 1.00 32.94 246 ASN A N 1
ATOM 1899 C CA . ASN A 1 246 ? 16.283 7.819 11.988 1.00 32.94 246 ASN A CA 1
ATOM 1900 C C . ASN A 1 246 ? 16.041 9.107 12.816 1.00 32.94 246 ASN A C 1
ATOM 1902 O O . ASN A 1 246 ? 16.418 9.170 13.992 1.00 32.94 246 ASN A O 1
ATOM 1906 N N . THR A 1 247 ? 15.458 10.150 12.214 1.00 29.11 247 THR A N 1
ATOM 1907 C CA . THR A 1 247 ? 15.073 11.396 12.892 1.00 29.11 247 THR A CA 1
ATOM 1908 C C . THR A 1 247 ? 13.564 11.489 13.050 1.00 29.11 247 THR A C 1
ATOM 1910 O O . THR A 1 247 ? 12.814 11.403 12.082 1.00 29.11 247 THR A O 1
ATOM 1913 N N . ASP A 1 248 ? 13.146 11.698 14.293 1.00 31.72 248 ASP A N 1
ATOM 1914 C CA . ASP A 1 248 ? 11.762 11.845 14.720 1.00 31.72 248 ASP A CA 1
ATOM 1915 C C . ASP A 1 248 ? 11.114 13.069 14.046 1.00 31.72 248 ASP A C 1
ATOM 1917 O O . ASP A 1 248 ? 11.531 14.209 14.258 1.00 31.72 248 ASP A O 1
ATOM 1921 N N . GLY A 1 249 ? 10.101 12.813 13.216 1.00 27.66 249 GLY A N 1
ATOM 1922 C CA . GLY A 1 249 ? 9.326 13.824 12.497 1.00 27.66 249 GLY A CA 1
ATOM 1923 C C . GLY A 1 249 ? 8.640 13.223 11.273 1.00 27.66 249 GLY A C 1
ATOM 1924 O O . GLY A 1 249 ? 9.176 13.305 10.180 1.00 27.66 249 GLY A O 1
ATOM 1925 N N . ALA A 1 250 ? 7.484 12.581 11.483 1.00 28.84 250 ALA A N 1
ATOM 1926 C CA . ALA A 1 250 ? 6.548 12.099 10.454 1.00 28.84 250 ALA A CA 1
ATOM 1927 C C . ALA A 1 250 ? 7.193 11.538 9.163 1.00 28.84 250 ALA A C 1
ATOM 1929 O O . ALA A 1 250 ? 7.093 12.120 8.088 1.00 28.84 250 ALA A O 1
ATOM 1930 N N . GLY A 1 251 ? 7.805 10.362 9.270 1.00 26.48 251 GLY A N 1
ATOM 1931 C CA . GLY A 1 251 ? 8.264 9.561 8.140 1.00 26.48 251 GLY A CA 1
ATOM 1932 C C . GLY A 1 251 ? 8.236 8.095 8.546 1.00 26.48 251 GLY A C 1
ATOM 1933 O O . GLY A 1 251 ? 8.577 7.763 9.680 1.00 26.48 251 GLY A O 1
ATOM 1934 N N . TYR A 1 252 ? 7.731 7.242 7.660 1.00 24.95 252 TYR A N 1
ATOM 1935 C CA . TYR A 1 252 ? 7.597 5.804 7.867 1.00 24.95 252 TYR A CA 1
ATOM 1936 C C . TYR A 1 252 ? 8.901 5.201 8.403 1.00 24.95 252 TYR A C 1
ATOM 1938 O O . TYR A 1 252 ? 9.969 5.387 7.829 1.00 24.95 252 TYR A O 1
ATOM 1946 N N . TRP A 1 253 ? 8.795 4.489 9.523 1.00 23.02 253 TRP A N 1
ATOM 1947 C CA . TRP A 1 253 ? 9.892 3.715 10.085 1.00 23.02 253 TRP A CA 1
ATOM 1948 C C . TRP A 1 253 ? 10.283 2.605 9.104 1.00 23.02 253 TRP A C 1
ATOM 1950 O O . TRP A 1 253 ? 9.429 1.895 8.576 1.00 23.02 253 TRP A O 1
ATOM 1960 N N . GLU A 1 254 ? 11.580 2.422 8.890 1.00 23.28 254 GLU A N 1
ATOM 1961 C CA . GLU A 1 254 ? 12.111 1.206 8.287 1.00 23.28 254 GLU A CA 1
ATOM 1962 C C . GLU A 1 254 ? 12.058 0.079 9.331 1.00 23.28 254 GLU A C 1
ATOM 1964 O O . GLU A 1 254 ? 12.613 0.187 10.428 1.00 23.28 254 GLU A O 1
ATOM 1969 N N . LYS A 1 255 ? 11.384 -1.027 8.997 1.00 24.33 255 LYS A N 1
ATOM 1970 C CA . LYS A 1 255 ? 11.697 -2.339 9.573 1.00 24.33 255 LYS A CA 1
ATOM 1971 C C . LYS A 1 255 ? 12.768 -2.968 8.692 1.00 24.33 255 LYS A C 1
ATOM 1973 O O . LYS A 1 255 ? 12.683 -2.914 7.473 1.00 24.33 255 LYS A O 1
ATOM 1978 N N . SER A 1 256 ? 13.723 -3.617 9.348 1.00 28.25 256 SER A N 1
ATOM 1979 C CA . SER A 1 256 ? 14.555 -4.705 8.828 1.00 28.25 256 SER A CA 1
ATOM 1980 C C . SER A 1 256 ? 13.967 -5.406 7.591 1.00 28.25 256 SER A C 1
ATOM 1982 O O . SER A 1 256 ? 12.903 -6.009 7.717 1.00 28.25 256 SER A O 1
ATOM 1984 N N . ALA A 1 257 ? 14.704 -5.379 6.472 1.00 28.92 257 ALA A N 1
ATOM 1985 C CA . ALA A 1 257 ? 14.347 -5.929 5.158 1.00 28.92 257 ALA A CA 1
ATOM 1986 C C . ALA A 1 257 ? 12.985 -5.435 4.633 1.00 28.92 257 ALA A C 1
ATOM 1988 O O . ALA A 1 257 ? 11.938 -5.836 5.140 1.00 28.92 257 ALA A O 1
ATOM 1989 N N . ALA A 1 258 ? 13.004 -4.597 3.587 1.00 36.38 258 ALA A N 1
ATOM 1990 C CA . ALA A 1 258 ? 11.796 -4.189 2.871 1.00 36.38 258 ALA A CA 1
ATOM 1991 C C . ALA A 1 258 ? 10.904 -5.414 2.635 1.00 36.38 258 ALA A C 1
ATOM 1993 O O . ALA A 1 258 ? 11.368 -6.442 2.128 1.00 36.38 258 ALA A O 1
ATOM 1994 N N . SER A 1 259 ? 9.640 -5.342 3.062 1.00 48.16 259 SER A N 1
ATOM 1995 C CA . SER A 1 259 ? 8.730 -6.451 2.799 1.00 48.16 259 SER A CA 1
ATOM 1996 C C . SER A 1 259 ? 8.613 -6.621 1.279 1.00 48.16 259 SER A C 1
ATOM 1998 O O . SER A 1 259 ? 8.709 -5.629 0.552 1.00 48.16 259 SER A O 1
ATOM 2000 N N . PRO A 1 260 ? 8.388 -7.835 0.752 1.00 52.66 260 PRO A N 1
ATOM 2001 C CA . PRO A 1 260 ? 8.226 -8.017 -0.689 1.00 52.66 260 PRO A CA 1
ATOM 2002 C C . PRO A 1 260 ? 7.189 -7.067 -1.317 1.00 52.66 260 PRO A C 1
ATOM 2004 O O . PRO A 1 260 ? 7.386 -6.605 -2.435 1.00 52.66 260 PRO A O 1
ATOM 2007 N N . SER A 1 261 ? 6.131 -6.695 -0.587 1.00 56.09 261 SER A N 1
ATOM 2008 C CA . SER A 1 261 ? 5.165 -5.666 -1.003 1.00 56.09 261 SER A CA 1
ATOM 2009 C C . SER A 1 261 ? 5.755 -4.253 -1.108 1.00 56.09 261 SER A C 1
ATOM 2011 O O . SER A 1 261 ? 5.398 -3.520 -2.029 1.00 56.09 261 SER A O 1
ATOM 2013 N N . ASP A 1 262 ? 6.667 -3.866 -0.213 1.00 56.62 262 ASP A N 1
ATOM 2014 C CA . ASP A 1 262 ? 7.339 -2.559 -0.270 1.00 56.62 262 ASP A CA 1
ATOM 2015 C C . ASP A 1 262 ? 8.282 -2.475 -1.476 1.00 56.62 262 ASP A C 1
ATOM 2017 O O . ASP A 1 262 ? 8.348 -1.442 -2.142 1.00 56.62 262 ASP A O 1
ATOM 2021 N N . ILE A 1 263 ? 8.947 -3.588 -1.805 1.00 69.06 263 ILE A N 1
ATOM 2022 C CA . ILE A 1 263 ? 9.812 -3.704 -2.988 1.00 69.06 263 ILE A CA 1
ATOM 2023 C C . ILE A 1 263 ? 8.991 -3.488 -4.257 1.00 69.06 263 ILE A C 1
ATOM 2025 O O . ILE A 1 263 ? 9.339 -2.653 -5.089 1.00 69.06 263 ILE A O 1
ATOM 2029 N N . TRP A 1 264 ? 7.862 -4.185 -4.390 1.00 77.06 264 TRP A N 1
ATOM 2030 C CA . TRP A 1 264 ? 6.991 -4.003 -5.548 1.00 77.06 264 TRP A CA 1
ATOM 2031 C C . TRP A 1 264 ? 6.449 -2.583 -5.663 1.00 77.06 264 TRP A C 1
ATOM 2033 O O . TRP A 1 264 ? 6.431 -2.028 -6.760 1.00 77.06 264 TRP A O 1
ATOM 2043 N N . ARG A 1 265 ? 6.048 -1.973 -4.543 1.00 68.50 265 ARG A N 1
ATOM 2044 C CA . ARG A 1 265 ? 5.606 -0.575 -4.529 1.00 68.50 265 ARG A CA 1
ATOM 2045 C C . ARG A 1 265 ? 6.713 0.353 -5.029 1.00 68.50 265 ARG A C 1
ATOM 2047 O O . ARG A 1 265 ? 6.450 1.187 -5.887 1.00 68.50 265 ARG A O 1
ATOM 2054 N N . SER A 1 266 ? 7.941 0.174 -4.543 1.00 71.94 266 SER A N 1
ATOM 2055 C CA . SER A 1 266 ? 9.107 0.944 -4.985 1.00 71.94 266 SER A CA 1
ATOM 2056 C C . SER A 1 266 ? 9.348 0.803 -6.490 1.00 71.94 266 SER A C 1
ATOM 2058 O O . SER A 1 266 ? 9.457 1.815 -7.179 1.00 71.94 266 SER A O 1
ATOM 2060 N N . LEU A 1 267 ? 9.320 -0.422 -7.022 1.00 77.19 267 LEU A N 1
ATOM 2061 C CA . LEU A 1 267 ? 9.503 -0.666 -8.455 1.00 77.19 267 LEU A CA 1
ATOM 2062 C C . LEU A 1 267 ? 8.424 -0.000 -9.309 1.00 77.19 267 LEU A C 1
ATOM 2064 O O . LEU A 1 267 ? 8.714 0.591 -10.345 1.00 77.19 267 LEU A O 1
ATOM 2068 N N . MET A 1 268 ? 7.169 -0.066 -8.865 1.00 78.62 268 MET A N 1
ATOM 2069 C CA . MET A 1 268 ? 6.047 0.541 -9.579 1.00 78.62 268 MET A CA 1
ATOM 2070 C C . MET A 1 268 ? 6.079 2.080 -9.562 1.00 78.62 268 MET A C 1
ATOM 2072 O O . MET A 1 268 ? 5.348 2.695 -10.336 1.00 78.62 268 MET A O 1
ATOM 2076 N N . HIS A 1 269 ? 6.936 2.715 -8.755 1.00 77.38 269 HIS A N 1
ATOM 2077 C CA . HIS A 1 269 ? 7.123 4.170 -8.751 1.00 77.38 269 HIS A CA 1
ATOM 2078 C C . HIS A 1 269 ? 8.162 4.688 -9.752 1.00 77.38 269 HIS A C 1
ATOM 2080 O O . HIS A 1 269 ? 8.273 5.904 -9.901 1.00 77.38 269 HIS A O 1
ATOM 2086 N N . HIS A 1 270 ? 8.889 3.815 -10.454 1.00 77.56 270 HIS A N 1
ATOM 2087 C CA . HIS A 1 270 ? 9.739 4.261 -11.554 1.00 77.56 270 HIS A CA 1
ATOM 2088 C C . HIS A 1 270 ? 8.917 4.887 -12.696 1.00 77.56 270 HIS A C 1
ATOM 2090 O O . HIS A 1 270 ? 7.735 4.570 -12.895 1.00 77.56 270 HIS A O 1
ATOM 2096 N N . ASP A 1 271 ? 9.556 5.771 -13.464 1.00 80.25 271 ASP A N 1
ATOM 2097 C CA . ASP A 1 271 ? 8.986 6.317 -14.695 1.00 80.25 271 ASP A CA 1
ATOM 2098 C C . ASP A 1 271 ? 8.881 5.255 -15.806 1.00 80.25 271 ASP A C 1
ATOM 2100 O O . ASP A 1 271 ? 9.446 4.166 -15.716 1.00 80.25 271 ASP A O 1
ATOM 2104 N N . GLU A 1 272 ? 8.144 5.567 -16.875 1.00 82.94 272 GLU A N 1
ATOM 2105 C CA . GLU A 1 272 ? 7.944 4.640 -18.000 1.00 82.94 272 GLU A CA 1
ATOM 2106 C C . GLU A 1 272 ? 9.243 4.287 -18.747 1.00 82.94 272 GLU A C 1
ATOM 2108 O O . GLU A 1 272 ? 9.327 3.222 -19.362 1.00 82.94 272 GLU A O 1
ATOM 2113 N N . ALA A 1 273 ? 10.268 5.145 -18.701 1.00 84.50 273 ALA A N 1
ATOM 2114 C CA . ALA A 1 273 ? 11.529 4.883 -19.388 1.00 84.50 273 ALA A CA 1
ATOM 2115 C C . ALA A 1 273 ? 12.297 3.743 -18.705 1.00 84.50 273 ALA A C 1
ATOM 2117 O O . ALA A 1 273 ? 12.844 2.878 -19.395 1.00 84.50 273 ALA A O 1
ATOM 2118 N N . TRP A 1 274 ? 12.261 3.678 -17.372 1.00 88.25 274 TRP A N 1
ATOM 2119 C CA . TRP A 1 274 ? 12.878 2.594 -16.604 1.00 88.25 274 TRP A CA 1
ATOM 2120 C C . TRP A 1 274 ? 12.340 1.207 -16.991 1.00 88.25 274 TRP A C 1
ATOM 2122 O O . TRP A 1 274 ? 13.106 0.258 -17.123 1.00 88.25 274 TRP A O 1
ATOM 2132 N N . PHE A 1 275 ? 11.043 1.074 -17.292 1.00 89.38 275 PHE A N 1
ATOM 2133 C CA . PHE A 1 275 ? 10.457 -0.213 -17.708 1.00 89.38 275 PHE A CA 1
ATOM 2134 C C . PHE A 1 275 ? 10.967 -0.724 -19.063 1.00 89.38 275 PHE A C 1
ATOM 2136 O O . PHE A 1 275 ? 10.722 -1.875 -19.423 1.00 89.38 275 PHE A O 1
ATOM 2143 N N . SER A 1 276 ? 11.703 0.105 -19.804 1.00 91.00 276 SER A N 1
ATOM 2144 C CA . SER A 1 276 ? 12.350 -0.272 -21.063 1.00 91.00 276 SER A CA 1
ATOM 2145 C C . SER A 1 276 ? 13.792 -0.773 -20.872 1.00 91.00 276 SER A C 1
ATOM 2147 O O . SER A 1 276 ? 14.414 -1.239 -21.834 1.00 91.00 276 SER A O 1
ATOM 2149 N N . THR A 1 277 ? 14.353 -0.682 -19.660 1.00 91.88 277 THR A N 1
ATOM 2150 C CA . THR A 1 277 ? 15.771 -0.969 -19.410 1.00 91.88 277 THR A CA 1
ATOM 2151 C C . THR A 1 277 ? 16.060 -2.469 -19.238 1.00 91.88 277 THR A C 1
ATOM 2153 O O . THR A 1 277 ? 15.152 -3.274 -18.992 1.00 91.88 277 THR A O 1
ATOM 2156 N N . PRO A 1 278 ? 17.331 -2.898 -19.377 1.00 91.00 278 PRO A N 1
ATOM 2157 C CA . PRO A 1 278 ? 17.741 -4.267 -19.063 1.00 91.00 278 PRO A CA 1
ATOM 2158 C C . PRO A 1 278 ? 17.459 -4.680 -17.612 1.00 91.00 278 PRO A C 1
ATOM 2160 O O . PRO A 1 278 ? 17.180 -5.851 -17.365 1.00 91.00 278 PRO A O 1
ATOM 2163 N N . GLU A 1 279 ? 17.505 -3.745 -16.663 1.00 90.06 279 GLU A N 1
ATOM 2164 C CA . GLU A 1 279 ? 17.234 -3.998 -15.246 1.00 90.06 279 GLU A CA 1
ATOM 2165 C C . GLU A 1 279 ? 15.767 -4.384 -15.026 1.00 90.06 279 GLU A C 1
ATOM 2167 O O . GLU A 1 279 ? 15.487 -5.415 -14.412 1.00 90.06 279 GLU A O 1
ATOM 2172 N N . ALA A 1 280 ? 14.824 -3.625 -15.595 1.00 89.69 280 ALA A N 1
ATOM 2173 C CA . ALA A 1 280 ? 13.402 -3.965 -15.537 1.00 89.69 280 ALA A CA 1
ATOM 2174 C C . ALA A 1 280 ? 13.103 -5.296 -16.247 1.00 89.69 280 ALA A C 1
ATOM 2176 O O . ALA A 1 280 ? 12.336 -6.124 -15.746 1.00 89.69 280 ALA A O 1
ATOM 2177 N N . ALA A 1 281 ? 13.768 -5.547 -17.381 1.00 94.38 281 ALA A N 1
ATOM 2178 C CA . ALA A 1 281 ? 13.678 -6.827 -18.074 1.00 94.38 281 ALA A CA 1
ATOM 2179 C C . ALA A 1 281 ? 14.198 -7.988 -17.207 1.00 94.38 281 ALA A C 1
ATOM 2181 O O . ALA A 1 281 ? 13.576 -9.044 -17.187 1.00 94.38 281 ALA A O 1
ATOM 2182 N N . ALA A 1 282 ? 15.280 -7.806 -16.442 1.00 93.88 282 ALA A N 1
ATOM 2183 C CA . ALA A 1 282 ? 15.805 -8.836 -15.544 1.00 93.88 282 ALA A CA 1
ATOM 2184 C C . ALA A 1 282 ? 14.820 -9.195 -14.415 1.00 93.88 282 ALA A C 1
ATOM 2186 O O . ALA A 1 282 ? 14.694 -10.371 -14.065 1.00 93.88 282 ALA A O 1
ATOM 2187 N N . VAL A 1 283 ? 14.073 -8.216 -13.893 1.00 94.50 283 VAL A N 1
ATOM 2188 C CA . VAL A 1 283 ? 12.968 -8.475 -12.954 1.00 94.50 283 VAL A CA 1
ATOM 2189 C C . VAL A 1 283 ? 11.853 -9.273 -13.638 1.00 94.50 283 VAL A C 1
ATOM 2191 O O . VAL A 1 283 ? 11.371 -10.257 -13.078 1.00 94.50 283 VAL A O 1
ATOM 2194 N N . ALA A 1 284 ? 11.472 -8.916 -14.868 1.00 97.50 284 ALA A N 1
ATOM 2195 C CA . ALA A 1 284 ? 10.473 -9.668 -15.632 1.00 97.50 284 ALA A CA 1
ATOM 2196 C C . ALA A 1 284 ? 10.917 -11.114 -15.933 1.00 97.50 284 ALA A C 1
ATOM 2198 O O . ALA A 1 284 ? 10.104 -12.032 -15.844 1.00 97.50 284 ALA A O 1
ATOM 2199 N N . GLU A 1 285 ? 12.205 -11.352 -16.207 1.00 96.69 285 GLU A N 1
ATOM 2200 C CA . GLU A 1 285 ? 12.763 -12.706 -16.349 1.00 96.69 285 GLU A CA 1
ATOM 2201 C C . GLU A 1 285 ? 12.604 -13.525 -15.064 1.00 96.69 285 GLU A C 1
ATOM 2203 O O . GLU A 1 285 ? 12.238 -14.699 -15.120 1.00 96.69 285 GLU A O 1
ATOM 2208 N N . ASN A 1 286 ? 12.833 -12.920 -13.895 1.00 96.06 286 ASN A N 1
ATOM 2209 C CA . ASN A 1 286 ? 12.593 -13.603 -12.627 1.00 96.06 286 ASN A CA 1
ATOM 2210 C C . ASN A 1 286 ? 11.112 -13.957 -12.444 1.00 96.06 286 ASN A C 1
ATOM 2212 O O . ASN A 1 286 ? 10.806 -15.042 -11.951 1.00 96.06 286 ASN A O 1
ATOM 2216 N N . LEU A 1 287 ? 10.186 -13.090 -12.868 1.00 97.62 287 LEU A N 1
ATOM 2217 C CA . LEU A 1 287 ? 8.753 -13.381 -12.776 1.00 97.62 287 LEU A CA 1
ATOM 2218 C C . LEU A 1 287 ? 8.353 -14.636 -13.547 1.00 97.62 287 LEU A C 1
ATOM 2220 O O . LEU A 1 287 ? 7.505 -15.383 -13.059 1.00 97.62 287 LEU A O 1
ATOM 2224 N N . LEU A 1 288 ? 8.998 -14.921 -14.681 1.00 98.06 288 LEU A N 1
ATOM 2225 C CA . LEU A 1 288 ? 8.768 -16.163 -15.424 1.00 98.06 288 LEU A CA 1
ATOM 2226 C C . LEU A 1 288 ? 9.134 -17.409 -14.605 1.00 98.06 288 LEU A C 1
ATOM 2228 O O . LEU A 1 288 ? 8.461 -18.431 -14.716 1.00 98.06 288 LEU A O 1
ATOM 2232 N N . LEU A 1 289 ? 10.173 -17.326 -13.767 1.00 96.75 289 LEU A N 1
ATOM 2233 C CA . LEU A 1 289 ? 10.623 -18.434 -12.917 1.00 96.75 289 LEU A CA 1
ATOM 2234 C C . LEU A 1 289 ? 9.645 -18.705 -11.765 1.00 96.75 289 LEU A C 1
ATOM 2236 O O . LEU A 1 289 ? 9.454 -19.849 -11.366 1.00 96.75 289 LEU A O 1
ATOM 2240 N N . TYR A 1 290 ? 9.014 -17.662 -11.227 1.00 96.75 290 TYR A N 1
ATOM 2241 C CA . TYR A 1 290 ? 8.103 -17.788 -10.085 1.00 96.75 290 TYR A CA 1
ATOM 2242 C C . TYR A 1 290 ? 6.631 -17.979 -10.472 1.00 96.75 290 TYR A C 1
ATOM 2244 O O . TYR A 1 290 ? 5.795 -18.152 -9.583 1.00 96.75 290 TYR A O 1
ATOM 2252 N N . GLN A 1 291 ? 6.291 -17.961 -11.763 1.00 98.56 291 GLN A N 1
ATOM 2253 C CA . GLN A 1 291 ? 4.915 -18.173 -12.205 1.00 98.56 291 GLN A CA 1
ATOM 2254 C C . GLN A 1 291 ? 4.533 -19.655 -12.092 1.00 98.56 291 GLN A C 1
ATOM 2256 O O . GLN A 1 291 ? 5.179 -20.524 -12.681 1.00 98.56 291 GLN A O 1
ATOM 2261 N N . CYS A 1 292 ? 3.450 -19.947 -11.373 1.00 98.50 292 CYS A N 1
ATOM 2262 C CA . CYS A 1 292 ? 2.911 -21.303 -11.248 1.00 98.50 292 CYS A CA 1
ATOM 2263 C C . CYS A 1 292 ? 2.386 -21.813 -12.604 1.00 98.50 292 CYS A C 1
ATOM 2265 O O . CYS A 1 292 ? 2.147 -21.027 -13.531 1.00 98.50 292 CYS A O 1
ATOM 2267 N N . ALA A 1 293 ? 2.160 -23.122 -12.746 1.00 98.00 293 ALA A N 1
ATOM 2268 C CA . ALA A 1 293 ? 1.625 -23.696 -13.984 1.00 98.00 293 ALA A CA 1
ATOM 2269 C C . ALA A 1 293 ? 0.216 -23.157 -14.298 1.00 98.00 293 ALA A C 1
ATOM 2271 O O . ALA A 1 293 ? -0.072 -22.823 -15.451 1.00 98.00 293 ALA A O 1
ATOM 2272 N N . VAL A 1 294 ? -0.604 -22.955 -13.264 1.00 98.00 294 VAL A N 1
ATOM 2273 C CA . VAL A 1 294 ? -1.953 -22.372 -13.336 1.00 98.00 294 VAL A CA 1
ATOM 2274 C C . VAL A 1 294 ? -1.963 -20.884 -13.720 1.00 98.00 294 VAL A C 1
ATOM 2276 O O . VAL A 1 294 ? -3.013 -20.358 -14.065 1.00 98.00 294 VAL A O 1
ATOM 2279 N N . GLY A 1 295 ? -0.810 -20.204 -13.690 1.00 98.50 295 GLY A N 1
ATOM 2280 C CA . GLY A 1 295 ? -0.633 -18.827 -14.171 1.00 98.50 295 GLY A CA 1
ATOM 2281 C C . GLY A 1 295 ? -0.495 -17.757 -13.083 1.00 98.50 295 GLY A C 1
ATOM 2282 O O . GLY A 1 295 ? 0.020 -16.682 -13.379 1.00 98.50 295 GLY A O 1
ATOM 2283 N N . GLY A 1 296 ? -0.894 -18.032 -11.840 1.00 98.38 296 GLY A N 1
ATOM 2284 C CA . GLY A 1 296 ? -0.710 -17.106 -10.715 1.00 98.38 296 GLY A CA 1
ATOM 2285 C C . GLY A 1 296 ? 0.704 -17.129 -10.120 1.00 98.38 296 GLY A C 1
ATOM 2286 O O . GLY A 1 296 ? 1.546 -17.954 -10.488 1.00 98.38 296 GLY A O 1
ATOM 2287 N N . TRP A 1 297 ? 0.954 -16.230 -9.166 1.00 98.25 297 TRP A N 1
ATOM 2288 C CA . TRP A 1 297 ? 2.232 -16.110 -8.456 1.00 98.25 297 TRP A CA 1
ATOM 2289 C C . TRP A 1 297 ? 2.092 -16.357 -6.947 1.00 98.25 297 TRP A C 1
ATOM 2291 O O . TRP A 1 297 ? 1.040 -16.066 -6.370 1.00 98.25 297 TRP A O 1
ATOM 2301 N N . PRO A 1 298 ? 3.156 -16.864 -6.293 1.00 94.00 298 PRO A N 1
ATOM 2302 C CA . PRO A 1 298 ? 3.242 -16.923 -4.840 1.00 94.00 298 PRO A CA 1
ATOM 2303 C C . PRO A 1 298 ? 3.356 -15.530 -4.211 1.00 94.00 298 PRO A C 1
ATOM 2305 O O . PRO A 1 298 ? 3.792 -14.572 -4.840 1.00 94.00 298 PRO A O 1
ATOM 2308 N N . LYS A 1 299 ? 3.023 -15.423 -2.924 1.00 87.06 299 LYS A N 1
ATOM 2309 C CA . LYS A 1 299 ? 3.220 -14.202 -2.126 1.00 87.06 299 LYS A CA 1
ATOM 2310 C C . LYS A 1 299 ? 4.470 -14.277 -1.254 1.00 87.06 299 LYS A C 1
ATOM 2312 O O . LYS A 1 299 ? 4.986 -15.360 -0.988 1.00 87.06 299 LYS A O 1
ATOM 2317 N N . ASN A 1 300 ? 4.883 -13.129 -0.717 1.00 78.62 300 ASN A N 1
ATOM 2318 C CA . ASN A 1 300 ? 5.964 -13.005 0.272 1.00 78.62 300 ASN A CA 1
ATOM 2319 C C . ASN A 1 300 ? 7.329 -13.536 -0.206 1.00 78.62 300 ASN A C 1
ATOM 2321 O O . ASN A 1 300 ? 8.145 -13.974 0.603 1.00 78.62 300 ASN A O 1
ATOM 2325 N N . ILE A 1 301 ? 7.581 -13.459 -1.513 1.00 82.94 301 ILE A N 1
ATOM 2326 C CA . ILE A 1 301 ? 8.883 -13.721 -2.127 1.00 82.94 301 ILE A CA 1
ATOM 2327 C C . ILE A 1 301 ? 9.346 -12.425 -2.788 1.00 82.94 301 ILE A C 1
ATOM 2329 O O . ILE A 1 301 ? 8.593 -11.815 -3.548 1.00 82.94 301 ILE A O 1
ATOM 2333 N N . ASP A 1 302 ? 10.581 -12.017 -2.514 1.00 82.06 302 ASP A N 1
ATOM 2334 C CA . ASP A 1 302 ? 11.245 -10.966 -3.280 1.00 82.06 302 ASP A CA 1
ATOM 2335 C C . ASP A 1 302 ? 11.680 -11.533 -4.639 1.00 82.06 302 ASP A C 1
ATOM 2337 O O . ASP A 1 302 ? 12.771 -12.084 -4.791 1.00 82.06 302 ASP A O 1
ATOM 2341 N N . MET A 1 303 ? 10.779 -11.455 -5.620 1.00 87.56 303 MET A N 1
ATOM 2342 C CA . MET A 1 303 ? 11.051 -11.921 -6.986 1.00 87.56 303 MET A CA 1
ATOM 2343 C C . MET A 1 303 ? 11.806 -10.875 -7.814 1.00 87.56 303 MET A C 1
ATOM 2345 O O . MET A 1 303 ? 12.214 -11.166 -8.937 1.00 87.56 303 MET A O 1
ATOM 2349 N N . ALA A 1 304 ? 11.986 -9.661 -7.291 1.00 83.69 304 ALA A N 1
ATOM 2350 C CA . ALA A 1 304 ? 12.706 -8.600 -7.978 1.00 83.69 304 ALA A CA 1
ATOM 2351 C C . ALA A 1 304 ? 14.220 -8.701 -7.791 1.00 83.69 304 ALA A C 1
ATOM 2353 O O . ALA A 1 304 ? 14.984 -8.228 -8.633 1.00 83.69 304 ALA A O 1
ATOM 2354 N N . ARG A 1 305 ? 14.665 -9.353 -6.714 1.00 86.75 305 ARG A N 1
ATOM 2355 C CA . ARG A 1 305 ? 16.084 -9.555 -6.437 1.00 86.75 305 ARG A CA 1
ATOM 2356 C C . ARG A 1 305 ? 16.801 -10.327 -7.553 1.00 86.75 305 ARG A C 1
ATOM 2358 O O . ARG A 1 305 ? 16.347 -11.401 -7.954 1.00 86.75 305 ARG A O 1
ATOM 2365 N N . PRO A 1 306 ? 17.995 -9.881 -7.978 1.00 82.69 306 PRO A N 1
ATOM 2366 C CA . PRO A 1 306 ? 18.868 -10.677 -8.831 1.00 82.69 306 PRO A CA 1
ATOM 2367 C C . PRO A 1 306 ? 19.177 -12.055 -8.224 1.00 82.69 306 PRO A C 1
ATOM 2369 O O . PRO A 1 306 ? 19.605 -12.168 -7.072 1.00 82.69 306 PRO A O 1
ATOM 2372 N N . LEU A 1 307 ? 18.987 -13.106 -9.023 1.00 80.69 307 LEU A N 1
ATOM 2373 C CA . LEU A 1 307 ? 19.292 -14.484 -8.640 1.00 80.69 307 LEU A CA 1
ATOM 2374 C C . LEU A 1 307 ? 20.615 -14.939 -9.257 1.00 80.69 307 LEU A C 1
ATOM 2376 O O . LEU A 1 307 ? 20.834 -14.804 -10.465 1.00 80.69 307 LEU A O 1
ATOM 2380 N N . THR A 1 308 ? 21.468 -15.551 -8.440 1.00 88.88 308 THR A N 1
ATOM 2381 C CA . THR A 1 308 ? 22.667 -16.260 -8.900 1.00 88.88 308 THR A CA 1
ATOM 2382 C C . THR A 1 308 ? 22.295 -17.509 -9.706 1.00 88.88 308 THR A C 1
ATOM 2384 O O . THR A 1 308 ? 21.190 -18.044 -9.596 1.00 88.88 308 THR A O 1
ATOM 2387 N N . ALA A 1 309 ? 23.232 -18.029 -10.504 1.00 89.25 309 ALA A N 1
ATOM 2388 C CA . ALA A 1 309 ? 23.008 -19.262 -11.265 1.00 89.25 309 ALA A CA 1
ATOM 2389 C C . ALA A 1 309 ? 22.672 -20.464 -10.361 1.00 89.25 309 ALA A C 1
ATOM 2391 O O . ALA A 1 309 ? 21.818 -21.275 -10.712 1.00 89.25 309 ALA A O 1
ATOM 2392 N N . ALA A 1 310 ? 23.302 -20.549 -9.184 1.00 91.00 310 ALA A N 1
ATOM 2393 C CA . ALA A 1 310 ? 23.033 -21.598 -8.204 1.00 91.00 310 ALA A CA 1
ATOM 2394 C C . ALA A 1 310 ? 21.620 -21.484 -7.612 1.00 91.00 310 ALA A C 1
ATOM 2396 O O . ALA A 1 310 ? 20.926 -22.490 -7.499 1.00 91.00 310 ALA A O 1
ATOM 2397 N N . GLU A 1 311 ? 21.166 -20.266 -7.294 1.00 89.00 311 GLU A N 1
ATOM 2398 C CA . GLU A 1 311 ? 19.796 -20.039 -6.819 1.00 89.00 311 GLU A CA 1
ATOM 2399 C C . GLU A 1 311 ? 18.768 -20.404 -7.889 1.00 89.00 311 GLU A C 1
ATOM 2401 O O . GLU A 1 311 ? 17.822 -21.122 -7.583 1.00 89.00 311 GLU A O 1
ATOM 2406 N N . LYS A 1 312 ? 18.983 -19.994 -9.149 1.00 90.31 312 LYS A N 1
ATOM 2407 C CA . LYS A 1 312 ? 18.102 -20.365 -10.270 1.00 90.31 312 LYS A CA 1
ATOM 2408 C C . LYS A 1 312 ? 18.025 -21.882 -10.461 1.00 90.31 312 LYS A C 1
ATOM 2410 O O . LYS A 1 312 ? 16.936 -22.408 -10.656 1.00 90.31 312 LYS A O 1
ATOM 2415 N N . ALA A 1 313 ? 19.157 -22.582 -10.373 1.00 90.62 313 ALA A N 1
ATOM 2416 C CA . ALA A 1 313 ? 19.213 -24.040 -10.493 1.00 90.62 313 ALA A CA 1
ATOM 2417 C C . ALA A 1 313 ? 18.539 -24.776 -9.319 1.00 90.62 313 ALA A C 1
ATOM 2419 O O . ALA A 1 313 ? 18.144 -25.929 -9.472 1.00 90.62 313 ALA A O 1
ATOM 2420 N N . GLY A 1 314 ? 18.412 -24.124 -8.160 1.00 91.00 314 GLY A N 1
ATOM 2421 C CA . GLY A 1 314 ? 17.740 -24.668 -6.980 1.00 91.00 314 GLY A CA 1
ATOM 2422 C C . GLY A 1 314 ? 16.224 -24.452 -6.948 1.00 91.00 314 GLY A C 1
ATOM 2423 O O . GLY A 1 314 ? 15.567 -24.968 -6.044 1.00 91.00 314 GLY A O 1
ATOM 2424 N N . LEU A 1 315 ? 15.655 -23.691 -7.889 1.00 90.31 315 LEU A N 1
ATOM 2425 C CA . LEU A 1 315 ? 14.213 -23.454 -7.947 1.00 90.31 315 LEU A CA 1
ATOM 2426 C C . LEU A 1 315 ? 13.460 -24.689 -8.455 1.00 90.31 315 LEU A C 1
ATOM 2428 O O . LEU A 1 315 ? 13.882 -25.363 -9.393 1.00 90.31 315 LEU A O 1
ATOM 2432 N N . VAL A 1 316 ? 12.288 -24.940 -7.871 1.00 89.88 316 VAL A N 1
ATOM 2433 C CA . VAL A 1 316 ? 11.312 -25.886 -8.422 1.00 89.88 316 VAL A CA 1
ATOM 2434 C C . VAL A 1 316 ? 10.484 -25.148 -9.469 1.00 89.88 316 VAL A C 1
ATOM 2436 O O . VAL A 1 316 ? 9.769 -24.206 -9.128 1.00 89.88 316 VAL A O 1
ATOM 2439 N N . LEU A 1 317 ? 10.607 -25.561 -10.733 1.00 91.12 317 LEU A N 1
ATOM 2440 C CA . LEU A 1 317 ? 10.003 -24.888 -11.884 1.00 91.12 317 LEU A CA 1
ATOM 2441 C C . LEU A 1 317 ? 9.068 -25.845 -12.660 1.00 91.12 317 LEU A C 1
ATOM 2443 O O . LEU A 1 317 ? 9.541 -26.887 -13.120 1.00 91.12 317 LEU A O 1
ATOM 2447 N N . PRO A 1 318 ? 7.779 -25.499 -12.861 1.00 92.25 318 PRO A N 1
ATOM 2448 C CA . PRO A 1 318 ? 7.086 -24.378 -12.226 1.00 92.25 318 PRO A CA 1
ATOM 2449 C C . PRO A 1 318 ? 6.871 -24.632 -10.719 1.00 92.25 318 PRO A C 1
ATOM 2451 O O . PRO A 1 318 ? 6.818 -25.791 -10.293 1.00 92.25 318 PRO A O 1
ATOM 2454 N N . PRO A 1 319 ? 6.709 -23.576 -9.901 1.00 95.12 319 PRO A N 1
ATOM 2455 C CA . PRO A 1 319 ? 6.248 -23.721 -8.525 1.00 95.12 319 PRO A CA 1
ATOM 2456 C C . PRO A 1 319 ? 4.883 -24.422 -8.454 1.00 95.12 319 PRO A C 1
ATOM 2458 O O . PRO A 1 319 ? 4.113 -24.405 -9.416 1.00 95.12 319 PRO A O 1
ATOM 2461 N N . SER A 1 320 ? 4.569 -25.015 -7.297 1.00 95.50 320 SER A N 1
ATOM 2462 C CA . SER A 1 320 ? 3.270 -25.663 -7.066 1.00 95.50 320 SER A CA 1
ATOM 2463 C C . SER A 1 320 ? 2.116 -24.683 -7.272 1.00 95.50 320 SER A C 1
ATOM 2465 O O . SER A 1 320 ? 2.125 -23.594 -6.699 1.00 95.50 320 SER A O 1
ATOM 2467 N N . ASP A 1 321 ? 1.077 -25.112 -7.988 1.00 97.12 321 ASP A N 1
ATOM 2468 C CA . ASP A 1 321 ? -0.130 -24.310 -8.225 1.00 97.12 321 ASP A CA 1
ATOM 2469 C C . ASP A 1 321 ? -0.850 -23.911 -6.936 1.00 97.12 321 ASP A C 1
ATOM 2471 O O . ASP A 1 321 ? -1.477 -22.861 -6.880 1.00 97.12 321 ASP A O 1
ATOM 2475 N N . THR A 1 322 ? -0.695 -24.687 -5.861 1.00 94.38 322 THR A N 1
ATOM 2476 C CA . THR A 1 322 ? -1.225 -24.352 -4.528 1.00 94.38 322 THR A CA 1
ATOM 2477 C C . THR A 1 322 ? -0.562 -23.121 -3.901 1.00 94.38 322 THR A C 1
ATOM 2479 O O . THR A 1 322 ? -0.933 -22.698 -2.813 1.00 94.38 322 THR A O 1
ATOM 2482 N N . LEU A 1 323 ? 0.490 -22.570 -4.506 1.00 95.75 323 LEU A N 1
ATOM 2483 C CA . LEU A 1 323 ? 1.115 -21.340 -4.027 1.00 95.75 323 LEU A CA 1
ATOM 2484 C C . LEU A 1 323 ? 0.499 -20.090 -4.665 1.00 95.75 323 LEU A C 1
ATOM 2486 O O . LEU A 1 323 ? 0.697 -19.001 -4.127 1.00 95.75 323 LEU A O 1
ATOM 2490 N N . ALA A 1 324 ? -0.234 -20.230 -5.773 1.00 97.69 324 ALA A N 1
ATOM 2491 C CA . ALA A 1 324 ? -0.832 -19.110 -6.483 1.00 97.69 324 ALA A CA 1
ATOM 2492 C C . ALA A 1 324 ? -1.924 -18.424 -5.644 1.00 97.69 324 ALA A C 1
ATOM 2494 O O . ALA A 1 324 ? -2.808 -19.057 -5.060 1.00 97.69 324 ALA A O 1
ATOM 2495 N N . THR A 1 325 ? -1.835 -17.099 -5.545 1.00 98.25 325 THR A N 1
ATOM 2496 C CA . THR A 1 325 ? -2.688 -16.297 -4.662 1.00 98.25 325 THR A CA 1
ATOM 2497 C C . THR A 1 325 ? -2.785 -14.855 -5.143 1.00 98.25 325 THR A C 1
ATOM 2499 O O . THR A 1 325 ? -1.978 -14.403 -5.958 1.00 98.25 325 THR A O 1
ATOM 2502 N N . ILE A 1 326 ? -3.793 -14.142 -4.645 1.00 97.56 326 ILE A N 1
ATOM 2503 C CA . ILE A 1 326 ? -3.938 -12.687 -4.797 1.00 97.56 326 ILE A CA 1
ATOM 2504 C C . ILE A 1 326 ? -3.646 -11.920 -3.496 1.00 97.56 326 ILE A C 1
ATOM 2506 O O . ILE A 1 326 ? -3.702 -10.693 -3.466 1.00 97.56 326 ILE A O 1
ATOM 2510 N N . ASP A 1 327 ? -3.328 -12.639 -2.418 1.00 90.06 327 ASP A N 1
ATOM 2511 C CA . ASP A 1 327 ? -3.022 -12.067 -1.108 1.00 90.06 327 ASP A CA 1
ATOM 2512 C C . ASP A 1 327 ? -1.688 -11.310 -1.107 1.00 90.06 327 ASP A C 1
ATOM 2514 O O . ASP A 1 327 ? -0.755 -11.673 -1.831 1.00 90.06 327 ASP A O 1
ATOM 2518 N N . ASN A 1 328 ? -1.574 -10.280 -0.262 1.00 83.31 328 ASN A N 1
ATOM 2519 C CA . ASN A 1 328 ? -0.394 -9.408 -0.165 1.00 83.31 328 ASN A CA 1
ATOM 2520 C C . ASN A 1 328 ? 0.074 -8.839 -1.520 1.00 83.31 328 ASN A C 1
ATOM 2522 O O . ASN A 1 328 ? 1.274 -8.684 -1.764 1.00 83.31 328 ASN A O 1
ATOM 2526 N N . GLY A 1 329 ? -0.860 -8.568 -2.430 1.00 88.25 329 GLY A N 1
ATOM 2527 C CA . GLY A 1 329 ? -0.554 -8.008 -3.742 1.00 88.25 329 GLY A CA 1
ATOM 2528 C C . GLY A 1 329 ? -0.065 -9.006 -4.794 1.00 88.25 329 GLY A C 1
ATOM 2529 O O . GLY A 1 329 ? 0.289 -8.593 -5.901 1.00 88.25 329 GLY A O 1
ATOM 2530 N N . ALA A 1 330 ? -0.019 -10.303 -4.480 1.00 94.31 330 ALA A N 1
ATOM 2531 C CA . ALA A 1 330 ? 0.458 -11.314 -5.413 1.00 94.31 330 ALA A CA 1
ATOM 2532 C C . ALA A 1 330 ? -0.419 -11.407 -6.673 1.00 94.31 330 ALA A C 1
ATOM 2534 O O . ALA A 1 330 ? -1.607 -11.088 -6.680 1.00 94.31 330 ALA A O 1
ATOM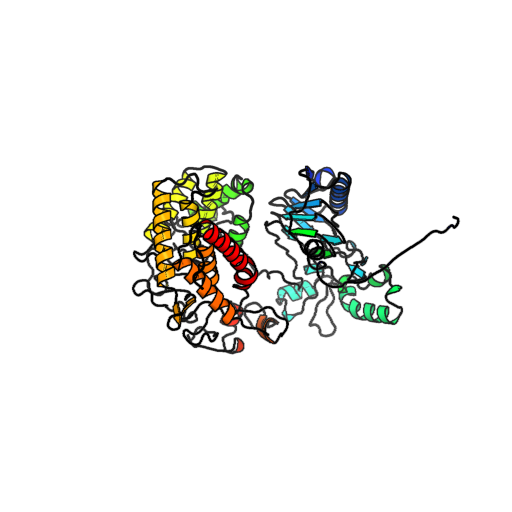 2535 N N . THR A 1 331 ? 0.189 -11.873 -7.760 1.00 98.31 331 THR A N 1
ATOM 2536 C CA . THR A 1 331 ? -0.392 -12.008 -9.099 1.00 98.31 331 THR A CA 1
ATOM 2537 C C . THR A 1 331 ? -0.736 -10.680 -9.776 1.00 98.31 331 THR A C 1
ATOM 2539 O O . THR A 1 331 ? -0.185 -10.391 -10.836 1.00 98.31 331 THR A O 1
ATOM 2542 N N . TRP A 1 332 ? -1.613 -9.847 -9.211 1.00 96.56 332 TRP A N 1
ATOM 2543 C CA . TRP A 1 332 ? -2.050 -8.617 -9.882 1.00 96.56 332 TRP A CA 1
ATOM 2544 C C . TRP A 1 332 ? -0.944 -7.554 -9.943 1.00 96.56 332 TRP A C 1
ATOM 2546 O O . TRP A 1 332 ? -0.831 -6.858 -10.952 1.00 96.56 332 TRP A O 1
ATOM 2556 N N . THR A 1 333 ? -0.056 -7.486 -8.943 1.00 94.00 333 THR A N 1
ATOM 2557 C CA . THR A 1 333 ? 1.117 -6.594 -8.991 1.00 94.00 333 THR A CA 1
ATOM 2558 C C . THR A 1 333 ? 2.131 -7.054 -10.037 1.00 94.00 333 THR A C 1
ATOM 2560 O O . THR A 1 333 ? 2.652 -6.239 -10.795 1.00 94.00 333 THR A O 1
ATOM 2563 N N . GLN A 1 334 ? 2.376 -8.366 -10.135 1.00 97.31 334 GLN A N 1
ATOM 2564 C CA . GLN A 1 334 ? 3.269 -8.937 -11.150 1.00 97.31 334 GLN A CA 1
ATOM 2565 C C . GLN A 1 334 ? 2.731 -8.703 -12.562 1.00 97.31 334 GLN A C 1
ATOM 2567 O O . GLN A 1 334 ? 3.494 -8.347 -13.457 1.00 97.31 334 GLN A O 1
ATOM 2572 N N . LEU A 1 335 ? 1.417 -8.834 -12.760 1.00 98.56 335 LEU A N 1
ATOM 2573 C CA . LEU A 1 335 ? 0.772 -8.505 -14.029 1.00 98.56 335 LEU A CA 1
ATOM 2574 C C . LEU A 1 335 ? 0.903 -7.017 -14.369 1.00 98.56 335 LEU A C 1
ATOM 2576 O O . LEU A 1 335 ? 1.279 -6.691 -15.494 1.00 98.56 335 LEU A O 1
ATOM 2580 N N . ALA A 1 336 ? 0.650 -6.119 -13.413 1.00 96.69 336 ALA A N 1
ATOM 2581 C CA . ALA A 1 336 ? 0.822 -4.681 -13.618 1.00 96.69 336 ALA A CA 1
ATOM 2582 C C . ALA A 1 336 ? 2.273 -4.323 -13.990 1.00 96.69 336 ALA A C 1
ATOM 2584 O O . ALA A 1 336 ? 2.500 -3.542 -14.914 1.00 96.69 336 ALA A O 1
ATOM 2585 N N . PHE A 1 337 ? 3.255 -4.944 -13.329 1.00 96.94 337 PHE A N 1
ATOM 2586 C CA . PHE A 1 337 ? 4.673 -4.777 -13.645 1.00 96.94 337 PHE A CA 1
ATOM 2587 C C . PHE A 1 337 ? 5.008 -5.282 -15.057 1.00 96.94 337 PHE A C 1
ATOM 2589 O O . PHE A 1 337 ? 5.586 -4.546 -15.859 1.00 96.94 337 PHE A O 1
ATOM 2596 N N . LEU A 1 338 ? 4.597 -6.512 -15.396 1.00 98.38 338 LEU A N 1
ATOM 2597 C CA . LEU A 1 338 ? 4.815 -7.095 -16.723 1.00 98.38 338 LEU A CA 1
ATOM 2598 C C . LEU A 1 338 ? 4.199 -6.234 -17.828 1.00 98.38 338 LEU A C 1
ATOM 2600 O O . LEU A 1 338 ? 4.834 -6.053 -18.861 1.00 98.38 338 LEU A O 1
ATOM 2604 N N . ALA A 1 339 ? 3.008 -5.662 -17.625 1.00 98.00 339 ALA A N 1
ATOM 2605 C CA . ALA A 1 339 ? 2.368 -4.801 -18.621 1.00 98.00 339 ALA A CA 1
ATOM 2606 C C . ALA A 1 339 ? 3.217 -3.568 -18.978 1.00 98.00 339 ALA A C 1
ATOM 2608 O O . ALA A 1 339 ? 3.345 -3.220 -20.158 1.00 98.00 339 ALA A O 1
ATOM 2609 N N . ARG A 1 340 ? 3.845 -2.939 -17.976 1.00 96.31 340 ARG A N 1
ATOM 2610 C CA . ARG A 1 340 ? 4.746 -1.796 -18.192 1.00 96.31 340 ARG A CA 1
ATOM 2611 C C . ARG A 1 340 ? 6.026 -2.224 -18.912 1.00 96.31 340 ARG A C 1
ATOM 2613 O O . ARG A 1 340 ? 6.386 -1.598 -19.908 1.00 96.31 340 ARG A O 1
ATOM 2620 N N . VAL A 1 341 ? 6.638 -3.346 -18.512 1.00 97.75 341 VAL A N 1
ATOM 2621 C CA . VAL A 1 341 ? 7.818 -3.901 -19.211 1.00 97.75 341 VAL A CA 1
ATOM 2622 C C . VAL A 1 341 ? 7.500 -4.265 -20.661 1.00 97.75 341 VAL A C 1
ATOM 2624 O O . VAL A 1 341 ? 8.249 -3.894 -21.554 1.00 97.75 341 VAL A O 1
ATOM 2627 N N . ILE A 1 342 ? 6.376 -4.934 -20.931 1.00 97.94 342 ILE A N 1
ATOM 2628 C CA . ILE A 1 342 ? 5.948 -5.301 -22.293 1.00 97.94 342 ILE A CA 1
ATOM 2629 C C . ILE A 1 342 ? 5.771 -4.058 -23.169 1.00 97.94 342 ILE A C 1
ATOM 2631 O O . ILE A 1 342 ? 6.088 -4.089 -24.356 1.00 97.94 342 ILE A O 1
ATOM 2635 N N . THR A 1 343 ? 5.259 -2.968 -22.596 1.00 94.88 343 THR A N 1
ATOM 2636 C CA . THR A 1 343 ? 5.037 -1.717 -23.327 1.00 94.88 343 THR A CA 1
ATOM 2637 C C . THR A 1 343 ? 6.351 -1.035 -23.699 1.00 94.88 343 THR A C 1
ATOM 2639 O O . THR A 1 343 ? 6.496 -0.597 -24.840 1.00 94.88 343 THR A O 1
ATOM 2642 N N . GLY A 1 344 ? 7.311 -0.974 -22.772 1.00 92.44 344 GLY A N 1
ATOM 2643 C CA . GLY A 1 344 ? 8.636 -0.400 -23.029 1.00 92.44 344 GLY A CA 1
ATOM 2644 C C . GLY A 1 344 ? 9.540 -1.298 -23.880 1.00 92.44 344 GLY A C 1
ATOM 2645 O O . GLY A 1 344 ? 10.307 -0.829 -24.721 1.00 92.44 344 GLY A O 1
ATOM 2646 N N . ARG A 1 345 ? 9.422 -2.614 -23.693 1.00 92.75 345 ARG A N 1
ATOM 2647 C CA . ARG A 1 345 ? 10.246 -3.644 -24.325 1.00 92.75 345 ARG A CA 1
ATOM 2648 C C . ARG A 1 345 ? 9.399 -4.879 -24.672 1.00 92.75 345 ARG A C 1
ATOM 2650 O O . ARG A 1 345 ? 9.364 -5.843 -23.903 1.00 92.75 345 ARG A O 1
ATOM 2657 N N . PRO A 1 346 ? 8.748 -4.893 -25.847 1.00 92.50 346 PRO A N 1
ATOM 2658 C CA . PRO A 1 346 ? 7.921 -6.020 -26.258 1.00 92.50 346 PRO A CA 1
ATOM 2659 C C . PRO A 1 346 ? 8.717 -7.330 -26.341 1.00 92.50 346 PRO A C 1
ATOM 2661 O O . PRO A 1 346 ? 9.648 -7.456 -27.135 1.00 92.50 346 PRO A O 1
ATOM 2664 N N . ASP A 1 347 ? 8.313 -8.327 -25.554 1.00 96.62 347 ASP A N 1
ATOM 2665 C CA . ASP A 1 347 ? 8.826 -9.698 -25.607 1.00 96.62 347 ASP A CA 1
ATOM 2666 C C . ASP A 1 347 ? 7.649 -10.676 -25.527 1.00 96.62 347 ASP A C 1
ATOM 2668 O O . ASP A 1 347 ? 6.837 -10.636 -24.598 1.00 96.62 347 ASP A O 1
ATOM 2672 N N . SER A 1 348 ? 7.556 -11.575 -26.509 1.00 97.75 348 SER A N 1
ATOM 2673 C CA . SER A 1 348 ? 6.478 -12.567 -26.593 1.00 97.75 348 SER A CA 1
ATOM 2674 C C . SER A 1 348 ? 6.374 -13.476 -25.361 1.00 97.75 348 SER A C 1
ATOM 2676 O O . SER A 1 348 ? 5.272 -13.893 -25.017 1.00 97.75 348 SER A O 1
ATOM 2678 N N . ARG A 1 349 ? 7.483 -13.744 -24.656 1.00 98.38 349 ARG A N 1
ATOM 2679 C CA . ARG A 1 349 ? 7.490 -14.565 -23.434 1.00 98.38 349 ARG A CA 1
ATOM 2680 C C . ARG A 1 349 ? 6.800 -13.848 -22.278 1.00 98.38 349 ARG A C 1
ATOM 2682 O O . ARG A 1 349 ? 6.045 -14.472 -21.535 1.00 98.38 349 ARG A O 1
ATOM 2689 N N . PHE A 1 350 ? 7.023 -12.540 -22.145 1.00 98.56 350 PHE A N 1
ATOM 2690 C CA . PHE A 1 350 ? 6.356 -11.721 -21.132 1.00 98.56 350 PHE A CA 1
ATOM 2691 C C . PHE A 1 350 ? 4.871 -11.559 -21.453 1.00 98.56 350 PHE A C 1
ATOM 2693 O O . PHE A 1 350 ? 4.047 -11.665 -20.549 1.00 98.56 350 PHE A O 1
ATOM 2700 N N . VAL A 1 351 ? 4.514 -11.393 -22.732 1.00 98.56 351 VAL A N 1
ATOM 2701 C CA . VAL A 1 351 ? 3.109 -11.372 -23.176 1.00 98.56 351 VAL A CA 1
ATOM 2702 C C . VAL A 1 351 ? 2.406 -12.691 -22.855 1.00 98.56 351 VAL A C 1
ATOM 2704 O O . VAL A 1 351 ? 1.299 -12.679 -22.321 1.00 98.56 351 VAL A O 1
ATOM 2707 N N . GLU A 1 352 ? 3.045 -13.828 -23.132 1.00 98.62 352 GLU A N 1
ATOM 2708 C CA . GLU A 1 352 ? 2.493 -15.147 -22.813 1.00 98.62 352 GLU A CA 1
ATOM 2709 C C . GLU A 1 352 ? 2.311 -15.334 -21.300 1.00 98.62 352 GLU A C 1
ATOM 2711 O O . GLU A 1 352 ? 1.241 -15.735 -20.841 1.00 98.62 352 GLU A O 1
ATOM 2716 N N . SER A 1 353 ? 3.318 -14.970 -20.502 1.00 98.75 353 SER A N 1
ATOM 2717 C CA . SER A 1 353 ? 3.231 -15.006 -19.039 1.00 98.75 353 SER A CA 1
ATOM 2718 C C . SER A 1 353 ? 2.114 -14.110 -18.500 1.00 98.75 353 SER A C 1
ATOM 2720 O O . SER A 1 353 ? 1.318 -14.553 -17.667 1.00 98.75 353 SER A O 1
ATOM 2722 N N . PHE A 1 354 ? 1.988 -12.889 -19.024 1.00 98.81 354 PHE A N 1
ATOM 2723 C CA . PHE A 1 354 ? 0.904 -11.976 -18.677 1.00 98.81 354 PHE A CA 1
ATOM 2724 C C . PHE A 1 354 ? -0.465 -12.583 -19.008 1.00 98.81 354 PHE A C 1
ATOM 2726 O O . PHE A 1 354 ? -1.362 -12.589 -18.167 1.00 98.81 354 PHE A O 1
ATOM 2733 N N . ASN A 1 355 ? -0.629 -13.152 -20.205 1.00 98.75 355 ASN A N 1
ATOM 2734 C CA . ASN A 1 355 ? -1.888 -13.768 -20.626 1.00 98.75 355 ASN A CA 1
ATOM 2735 C C . ASN A 1 355 ? -2.276 -14.959 -19.743 1.00 98.75 355 ASN A C 1
ATOM 2737 O O . ASN A 1 355 ? -3.445 -15.070 -19.371 1.00 98.75 355 ASN A O 1
ATOM 2741 N N . ARG A 1 356 ? -1.310 -15.799 -19.353 1.00 98.75 356 ARG A N 1
ATOM 2742 C CA . ARG A 1 356 ? -1.532 -16.907 -18.410 1.00 98.75 356 ARG A CA 1
ATOM 2743 C C . ARG A 1 356 ? -1.979 -16.412 -17.036 1.00 98.75 356 ARG A C 1
ATOM 2745 O O . ARG A 1 356 ? -2.913 -16.967 -16.467 1.00 98.75 356 ARG A O 1
ATOM 2752 N N . GLY A 1 357 ? -1.364 -15.350 -16.516 1.00 98.81 357 GLY A N 1
ATOM 2753 C CA . GLY A 1 357 ? -1.793 -14.753 -15.249 1.00 98.81 357 GLY A CA 1
ATOM 2754 C C . GLY A 1 357 ? -3.161 -14.073 -15.337 1.00 98.81 357 GLY A C 1
ATOM 2755 O O . GLY A 1 357 ? -3.945 -14.129 -14.393 1.00 98.81 357 GLY A O 1
ATOM 2756 N N . LEU A 1 358 ? -3.504 -13.492 -16.485 1.00 98.75 358 LEU A N 1
ATOM 2757 C CA . LEU A 1 358 ? -4.833 -12.934 -16.712 1.00 98.75 358 LEU A CA 1
ATOM 2758 C C . LEU A 1 358 ? -5.906 -14.036 -16.808 1.00 98.75 358 LEU A C 1
ATOM 2760 O O . LEU A 1 358 ? -6.983 -13.896 -16.232 1.00 98.75 358 LEU A O 1
ATOM 2764 N N . ASP A 1 359 ? -5.612 -15.155 -17.477 1.00 98.69 359 ASP A N 1
ATOM 2765 C CA . ASP A 1 359 ? -6.497 -16.328 -17.491 1.00 98.69 359 ASP A CA 1
ATOM 2766 C C . ASP A 1 359 ? -6.683 -16.942 -16.108 1.00 98.69 359 ASP A C 1
ATOM 2768 O O . ASP A 1 359 ? -7.802 -17.329 -15.773 1.00 98.69 359 ASP A O 1
ATOM 2772 N N . TYR A 1 360 ? -5.627 -16.977 -15.296 1.00 98.88 360 TYR A N 1
ATOM 2773 C CA . TYR A 1 360 ? -5.709 -17.371 -13.895 1.00 98.88 360 TYR A CA 1
ATOM 2774 C C . TYR A 1 360 ? -6.730 -16.519 -13.128 1.00 98.88 360 TYR A C 1
ATOM 2776 O O . TYR A 1 360 ? -7.611 -17.068 -12.467 1.00 98.88 360 TYR A O 1
ATOM 2784 N N . LEU A 1 361 ? -6.666 -15.187 -13.260 1.00 98.88 361 LEU A N 1
ATOM 2785 C CA . LEU A 1 361 ? -7.614 -14.291 -12.591 1.00 98.88 361 LEU A CA 1
ATOM 2786 C C . LEU A 1 361 ? -9.052 -14.525 -13.067 1.00 98.88 361 LEU A C 1
ATOM 2788 O O . LEU A 1 361 ? -9.966 -14.519 -12.246 1.00 98.88 361 LEU A O 1
ATOM 2792 N N . PHE A 1 362 ? -9.263 -14.775 -14.361 1.00 98.81 362 PHE A N 1
ATOM 2793 C CA . PHE A 1 362 ? -10.592 -15.109 -14.880 1.00 98.81 362 PHE A CA 1
ATOM 2794 C C . PHE A 1 362 ? -11.105 -16.461 -14.381 1.00 98.81 362 PHE A C 1
ATOM 2796 O O . PHE A 1 362 ? -12.293 -16.590 -14.112 1.00 98.81 362 PHE A O 1
ATOM 2803 N N . ALA A 1 363 ? -10.233 -17.463 -14.271 1.00 98.75 363 ALA A N 1
ATOM 2804 C CA . ALA A 1 363 ? -10.598 -18.790 -13.782 1.00 98.75 363 ALA A CA 1
ATOM 2805 C C . ALA A 1 363 ? -10.902 -18.797 -12.276 1.00 98.75 363 ALA A C 1
ATOM 2807 O O . ALA A 1 363 ? -11.717 -19.596 -11.823 1.00 98.75 363 ALA A O 1
ATOM 2808 N N . ALA A 1 364 ? -10.259 -17.909 -11.514 1.00 98.75 364 ALA A N 1
ATOM 2809 C CA . ALA A 1 364 ? -10.453 -17.783 -10.075 1.00 98.75 364 ALA A CA 1
ATOM 2810 C C . ALA A 1 364 ? -11.753 -17.058 -9.685 1.00 98.75 364 ALA A C 1
ATOM 2812 O O . ALA A 1 364 ? -12.173 -17.166 -8.534 1.00 98.75 364 ALA A O 1
ATOM 2813 N N . GLN A 1 365 ? -12.378 -16.304 -10.596 1.00 98.88 365 GLN A N 1
ATOM 2814 C CA . GLN A 1 365 ? -13.590 -15.547 -10.283 1.00 98.88 365 GLN A CA 1
ATOM 2815 C C . GLN A 1 365 ? -14.786 -16.484 -10.066 1.00 98.88 365 GLN A C 1
ATOM 2817 O O . GLN A 1 365 ? -15.086 -17.334 -10.903 1.00 98.88 365 GLN A O 1
ATOM 2822 N N . TYR A 1 366 ? -15.511 -16.294 -8.966 1.00 98.81 366 TYR A N 1
ATOM 2823 C CA . TYR A 1 366 ? -16.770 -16.990 -8.704 1.00 98.81 366 TYR A CA 1
ATOM 2824 C C . TYR A 1 366 ? -17.923 -16.454 -9.566 1.00 98.81 366 TYR A C 1
ATOM 2826 O O . TYR A 1 366 ? -17.925 -15.293 -9.971 1.00 98.81 366 TYR A O 1
ATOM 2834 N N . ASP A 1 367 ? -18.984 -17.248 -9.745 1.00 98.25 367 ASP A N 1
ATOM 2835 C CA . ASP A 1 367 ? -20.191 -16.845 -10.494 1.00 98.25 367 ASP A CA 1
ATOM 2836 C C . ASP A 1 367 ? -20.889 -15.596 -9.914 1.00 98.25 367 ASP A C 1
ATOM 2838 O O . ASP A 1 367 ? -21.531 -14.820 -10.630 1.00 98.25 367 ASP A O 1
ATOM 2842 N N . ASN A 1 368 ? -20.762 -15.377 -8.600 1.00 98.19 368 ASN A N 1
ATOM 2843 C CA . ASN A 1 368 ? -21.269 -14.180 -7.921 1.00 98.19 368 ASN A CA 1
ATOM 2844 C C . ASN A 1 368 ? -20.377 -12.941 -8.114 1.00 98.19 368 ASN A C 1
ATOM 2846 O O . ASN A 1 368 ? -20.757 -11.851 -7.691 1.00 98.19 368 ASN A O 1
ATOM 2850 N N . GLY A 1 369 ? -19.227 -13.100 -8.771 1.00 98.62 369 GLY A N 1
ATOM 2851 C CA . GLY A 1 369 ? -18.288 -12.046 -9.117 1.00 98.62 369 GLY A CA 1
ATOM 2852 C C . GLY A 1 369 ? -17.159 -11.808 -8.116 1.00 98.62 369 GLY A C 1
ATOM 2853 O O . GLY A 1 369 ? -16.304 -10.972 -8.401 1.00 98.62 369 GLY A O 1
ATOM 2854 N N . GLY A 1 370 ? -17.135 -12.499 -6.974 1.00 98.69 370 GLY A N 1
ATOM 2855 C CA . GLY A 1 370 ? -16.056 -12.384 -5.989 1.00 98.69 370 GLY A CA 1
ATOM 2856 C C . GLY A 1 370 ? -14.815 -13.216 -6.334 1.00 98.69 370 GLY A C 1
ATOM 2857 O O . GLY A 1 370 ? -14.855 -14.060 -7.230 1.00 98.69 370 GLY A O 1
ATOM 2858 N N . TRP A 1 371 ? -13.721 -12.998 -5.596 1.00 98.81 371 TRP A N 1
ATOM 2859 C CA . TRP A 1 371 ? -12.471 -13.760 -5.738 1.00 98.81 371 TRP A CA 1
ATOM 2860 C C . TRP A 1 371 ? -12.022 -14.412 -4.424 1.00 98.81 371 TRP A C 1
ATOM 2862 O O . TRP A 1 371 ? -12.061 -13.743 -3.385 1.00 98.81 371 TRP A O 1
ATOM 2872 N N . PRO A 1 372 ? -11.541 -15.670 -4.464 1.00 98.62 372 PRO A N 1
ATOM 2873 C CA . PRO A 1 372 ? -10.894 -16.314 -3.328 1.00 98.62 372 PRO A CA 1
ATOM 2874 C C . PRO A 1 372 ? -9.511 -15.719 -3.051 1.00 98.62 372 PRO A C 1
ATOM 2876 O O . PRO A 1 372 ? -8.861 -15.191 -3.952 1.00 98.62 372 PRO A O 1
ATOM 2879 N N . GLN A 1 373 ? -9.004 -15.894 -1.829 1.00 97.50 373 GLN A N 1
ATOM 2880 C CA . GLN A 1 373 ? -7.625 -15.523 -1.497 1.00 97.50 373 GLN A CA 1
ATOM 2881 C C . GLN A 1 373 ? -6.602 -16.385 -2.264 1.00 97.50 373 GLN A C 1
ATOM 2883 O O . GLN A 1 373 ? -5.571 -15.883 -2.719 1.00 97.50 373 GLN A O 1
ATOM 2888 N N . PHE A 1 374 ? -6.875 -17.686 -2.412 1.00 98.19 374 PHE A N 1
ATOM 2889 C CA . PHE A 1 374 ? -6.036 -18.652 -3.135 1.00 98.19 374 PHE A CA 1
ATOM 2890 C C . PHE A 1 374 ? -6.830 -19.357 -4.232 1.00 98.19 374 PHE A C 1
ATOM 2892 O O . PHE A 1 374 ? -7.985 -19.733 -4.026 1.00 98.19 374 PHE A O 1
ATOM 2899 N N . PHE A 1 375 ? -6.184 -19.589 -5.373 1.00 97.62 375 PHE A N 1
ATOM 2900 C CA . PHE A 1 375 ? -6.721 -20.416 -6.445 1.00 97.62 375 PHE A CA 1
ATOM 2901 C C . PHE A 1 375 ? -5.591 -21.286 -7.029 1.00 97.62 375 PHE A C 1
ATOM 2903 O O . PHE A 1 375 ? -4.529 -20.741 -7.310 1.00 97.62 375 PHE A O 1
ATOM 2910 N N . PRO A 1 376 ? -5.760 -22.608 -7.232 1.00 98.06 376 PRO A N 1
ATOM 2911 C CA . PRO A 1 376 ? -6.913 -23.444 -6.884 1.00 98.06 376 PRO A CA 1
ATOM 2912 C C . PRO A 1 376 ? -7.311 -23.363 -5.405 1.00 98.06 376 PRO A C 1
ATOM 2914 O O . PRO A 1 376 ? -6.505 -23.013 -4.547 1.00 98.06 376 PRO A O 1
ATOM 2917 N N . LEU A 1 377 ? -8.583 -23.641 -5.115 1.00 97.38 377 LEU A N 1
ATOM 2918 C CA . LEU A 1 377 ? -9.162 -23.345 -3.805 1.00 97.38 377 LEU A CA 1
ATOM 2919 C C . LEU A 1 377 ? -8.482 -24.114 -2.672 1.00 97.38 377 LEU A C 1
ATOM 2921 O O . LEU A 1 377 ? -8.333 -25.336 -2.714 1.00 97.38 377 LEU A O 1
ATOM 2925 N N . HIS A 1 378 ? -8.151 -23.377 -1.618 1.00 92.88 378 HIS A N 1
ATOM 2926 C CA . HIS A 1 378 ? -7.733 -23.929 -0.338 1.00 92.88 378 HIS A CA 1
ATOM 2927 C C . HIS A 1 378 ? -8.932 -23.999 0.622 1.00 92.88 378 HIS A C 1
ATOM 2929 O O . HIS A 1 378 ? -9.803 -23.130 0.573 1.00 92.88 378 HIS A O 1
ATOM 2935 N N . PRO A 1 379 ? -8.995 -25.004 1.514 1.00 90.94 379 PRO A N 1
ATOM 2936 C CA . PRO A 1 379 ? -10.096 -25.136 2.463 1.00 90.94 379 PRO A CA 1
ATOM 2937 C C . PRO A 1 379 ? -10.052 -24.055 3.553 1.00 90.94 379 PRO A C 1
ATOM 2939 O O . PRO A 1 379 ? -8.980 -23.629 3.973 1.00 90.94 379 PRO A O 1
ATOM 2942 N N . GLY A 1 380 ? -11.213 -23.683 4.093 1.00 94.62 380 GLY A N 1
ATOM 2943 C CA . GLY A 1 380 ? -11.326 -22.679 5.157 1.00 94.62 380 GLY A CA 1
ATOM 2944 C C . GLY A 1 380 ? -11.408 -21.259 4.600 1.00 94.62 380 GLY A C 1
ATOM 2945 O O . GLY A 1 380 ? -11.869 -21.064 3.482 1.00 94.62 380 GLY A O 1
ATOM 2946 N N . TYR A 1 381 ? -10.949 -20.263 5.362 1.00 94.94 381 TYR A N 1
ATOM 2947 C CA . TYR A 1 381 ? -11.142 -18.853 4.992 1.00 94.94 381 TYR A CA 1
ATOM 2948 C C . TYR A 1 381 ? -10.463 -18.445 3.676 1.00 94.94 381 TYR A C 1
ATOM 2950 O O . TYR A 1 381 ? -10.791 -17.409 3.110 1.00 94.94 381 TYR A O 1
ATOM 2958 N N . PHE A 1 382 ? -9.532 -19.253 3.166 1.00 95.62 382 PHE A N 1
ATOM 2959 C CA . PHE A 1 382 ? -8.854 -19.002 1.898 1.00 95.62 382 PHE A CA 1
ATOM 2960 C C . PHE A 1 382 ? -9.796 -19.039 0.682 1.00 95.62 382 PHE A C 1
ATOM 2962 O O . PHE A 1 382 ? -9.459 -18.457 -0.350 1.00 95.62 382 PHE A O 1
ATOM 2969 N N . SER A 1 383 ? -10.952 -19.712 0.786 1.00 97.19 383 SER A N 1
ATOM 2970 C CA . SER A 1 383 ? -11.971 -19.741 -0.270 1.00 97.19 383 SER A CA 1
ATOM 2971 C C . SER A 1 383 ? -12.917 -18.542 -0.232 1.00 97.19 383 SER A C 1
ATOM 2973 O O . SER A 1 383 ? -13.623 -18.309 -1.210 1.00 97.19 383 SER A O 1
ATOM 2975 N N . HIS A 1 384 ? -12.944 -17.774 0.855 1.00 98.56 384 HIS A N 1
ATOM 2976 C CA . HIS A 1 384 ? -13.856 -16.644 0.990 1.00 98.56 384 HIS A CA 1
ATOM 2977 C C . HIS A 1 384 ? -13.587 -15.562 -0.054 1.00 98.56 384 HIS A C 1
ATOM 2979 O O . HIS A 1 384 ? -12.458 -15.369 -0.506 1.00 98.56 384 HIS A O 1
ATOM 2985 N N . ILE A 1 385 ? -14.628 -14.803 -0.387 1.00 98.81 385 ILE A N 1
ATOM 2986 C CA . ILE A 1 385 ? -14.488 -13.554 -1.133 1.00 98.81 385 ILE A CA 1
ATOM 2987 C C . ILE A 1 385 ? -13.621 -12.623 -0.289 1.00 98.81 385 ILE A C 1
ATOM 2989 O O . ILE A 1 385 ? -14.009 -12.272 0.826 1.00 98.81 385 ILE A O 1
ATOM 2993 N N . THR A 1 386 ? -12.445 -12.264 -0.799 1.00 98.31 386 THR A N 1
ATOM 2994 C CA . THR A 1 386 ? -11.390 -11.644 0.014 1.00 98.31 386 THR A CA 1
ATOM 2995 C C . THR A 1 386 ? -11.124 -10.205 -0.415 1.00 98.31 386 THR A C 1
ATOM 2997 O O . THR A 1 386 ? -10.490 -9.963 -1.441 1.00 98.31 386 THR A O 1
ATOM 3000 N N . TYR A 1 387 ? -11.570 -9.246 0.398 1.00 98.19 387 TYR A N 1
ATOM 3001 C CA . TYR A 1 387 ? -11.164 -7.843 0.269 1.00 98.19 387 TYR A CA 1
ATOM 3002 C C . TYR A 1 387 ? -9.871 -7.541 1.030 1.00 98.19 387 TYR A C 1
ATOM 3004 O O . TYR A 1 387 ? -9.166 -6.630 0.620 1.00 98.19 387 TYR A O 1
ATOM 3012 N N . ASN A 1 388 ? -9.566 -8.314 2.083 1.00 89.31 388 ASN A N 1
ATOM 3013 C CA . ASN A 1 388 ? -8.380 -8.158 2.929 1.00 89.31 388 ASN A CA 1
ATOM 3014 C C . ASN A 1 388 ? -7.092 -7.890 2.131 1.00 89.31 388 ASN A C 1
ATOM 3016 O O . ASN A 1 388 ? -6.790 -8.626 1.188 1.00 89.31 388 ASN A O 1
ATOM 3020 N N . ASP A 1 389 ? -6.324 -6.892 2.576 1.00 82.19 389 ASP A N 1
ATOM 3021 C CA . ASP A 1 389 ? -5.072 -6.431 1.968 1.00 82.19 389 ASP A CA 1
ATOM 3022 C C . ASP A 1 389 ? -5.246 -6.080 0.471 1.00 82.19 389 ASP A C 1
ATOM 3024 O O . ASP A 1 389 ? -4.396 -6.390 -0.369 1.00 82.19 389 ASP A O 1
ATOM 3028 N N . ASP A 1 390 ? -6.391 -5.468 0.139 1.00 90.69 390 ASP A N 1
ATOM 3029 C CA . ASP A 1 390 ? -6.824 -5.101 -1.215 1.00 90.69 390 ASP A CA 1
ATOM 3030 C C . ASP A 1 390 ? -6.800 -6.261 -2.231 1.00 90.69 390 ASP A C 1
ATOM 3032 O O . ASP A 1 390 ? -6.736 -6.028 -3.437 1.00 90.69 390 ASP A O 1
ATOM 3036 N N . ALA A 1 391 ? -6.883 -7.524 -1.798 1.00 95.31 391 ALA A N 1
ATOM 3037 C CA . ALA A 1 391 ? -6.708 -8.680 -2.681 1.00 95.31 391 ALA A CA 1
ATOM 3038 C C . ALA A 1 391 ? -7.644 -8.644 -3.908 1.00 95.31 391 ALA A C 1
ATOM 3040 O O . ALA A 1 391 ? -7.186 -8.595 -5.054 1.00 95.31 391 ALA A O 1
ATOM 3041 N N . MET A 1 392 ? -8.963 -8.606 -3.690 1.00 98.50 392 MET A N 1
ATOM 3042 C CA . MET A 1 392 ? -9.942 -8.470 -4.777 1.00 98.50 392 MET A CA 1
ATOM 3043 C C . MET A 1 392 ? -9.903 -7.083 -5.440 1.00 98.50 392 MET A C 1
ATOM 3045 O O . MET A 1 392 ? -10.165 -6.968 -6.638 1.00 98.50 392 MET A O 1
ATOM 3049 N N . ILE A 1 393 ? -9.570 -6.025 -4.698 1.00 98.19 393 ILE A N 1
ATOM 3050 C CA . ILE A 1 393 ? -9.577 -4.649 -5.217 1.00 98.19 393 ILE A CA 1
ATOM 3051 C C . ILE A 1 393 ? -8.419 -4.386 -6.182 1.00 98.19 393 ILE A C 1
ATOM 3053 O O . ILE A 1 393 ? -8.625 -3.758 -7.223 1.00 98.19 393 ILE A O 1
ATOM 3057 N N . GLY A 1 394 ? -7.233 -4.925 -5.914 1.00 96.00 394 GLY A N 1
ATOM 3058 C CA . GLY A 1 394 ? -6.093 -4.881 -6.825 1.00 96.00 394 GLY A CA 1
ATOM 3059 C C . GLY A 1 394 ? -6.374 -5.629 -8.129 1.00 96.00 394 GLY A C 1
ATOM 3060 O O . GLY A 1 394 ? -6.103 -5.106 -9.211 1.00 96.00 394 GLY A O 1
ATOM 3061 N N . VAL A 1 395 ? -7.020 -6.801 -8.044 1.00 98.81 395 VAL A N 1
ATOM 3062 C CA . VAL A 1 395 ? -7.503 -7.541 -9.224 1.00 98.81 395 VAL A CA 1
ATOM 3063 C C . VAL A 1 395 ? -8.479 -6.692 -10.034 1.00 98.81 395 VAL A C 1
ATOM 3065 O O . VAL A 1 395 ? -8.289 -6.516 -11.236 1.00 98.81 395 VAL A O 1
ATOM 3068 N N . LEU A 1 396 ? -9.501 -6.128 -9.392 1.00 98.81 396 LEU A N 1
ATOM 3069 C CA . LEU A 1 396 ? -10.511 -5.327 -10.081 1.00 98.81 396 LEU A CA 1
ATOM 3070 C C . LEU A 1 396 ? -9.938 -4.065 -10.722 1.00 98.81 396 LEU A C 1
ATOM 3072 O O . LEU A 1 396 ? -10.310 -3.735 -11.846 1.00 98.81 396 LEU A O 1
ATOM 3076 N N . THR A 1 397 ? -9.004 -3.399 -10.049 1.00 98.06 397 THR A N 1
ATOM 3077 C CA . THR A 1 397 ? -8.324 -2.211 -10.576 1.00 98.06 397 THR A CA 1
ATOM 3078 C C . THR A 1 397 ? -7.516 -2.557 -11.828 1.00 98.06 397 THR A C 1
ATOM 3080 O O . THR A 1 397 ? -7.685 -1.916 -12.865 1.00 98.06 397 THR A O 1
ATOM 3083 N N . LEU A 1 398 ? -6.721 -3.634 -11.785 1.00 98.50 398 LEU A N 1
ATOM 3084 C CA . LEU A 1 398 ? -5.976 -4.127 -12.947 1.00 98.50 398 LEU A CA 1
ATOM 3085 C C . LEU A 1 398 ? -6.911 -4.477 -14.117 1.00 98.50 398 LEU A C 1
ATOM 3087 O O . LEU A 1 398 ? -6.668 -4.081 -15.258 1.00 98.50 398 LEU A O 1
ATOM 3091 N N . LEU A 1 399 ? -7.988 -5.220 -13.849 1.00 98.81 399 LEU A N 1
ATOM 3092 C CA . LEU A 1 399 ? -8.945 -5.620 -14.882 1.00 98.81 399 LEU A CA 1
ATOM 3093 C C . LEU A 1 399 ? -9.690 -4.417 -15.475 1.00 98.81 399 LEU A C 1
ATOM 3095 O O . LEU A 1 399 ? -9.949 -4.404 -16.679 1.00 98.81 399 LEU A O 1
ATOM 3099 N N . GLN A 1 400 ? -9.991 -3.397 -14.671 1.00 98.25 400 GLN A N 1
ATOM 3100 C CA . GLN A 1 400 ? -10.608 -2.154 -15.132 1.00 98.25 400 GLN A CA 1
ATOM 3101 C C . GLN A 1 400 ? -9.678 -1.383 -16.075 1.00 98.25 400 GLN A C 1
ATOM 3103 O O . GLN A 1 400 ? -10.124 -0.927 -17.132 1.00 98.25 400 GLN A O 1
ATOM 3108 N N . ASP A 1 401 ? -8.388 -1.293 -15.747 1.00 97.44 401 ASP A N 1
ATOM 3109 C CA . ASP A 1 401 ? -7.383 -0.644 -16.594 1.00 97.44 401 ASP A CA 1
ATOM 3110 C C . ASP A 1 401 ? -7.206 -1.372 -17.937 1.00 97.44 401 ASP A C 1
ATOM 3112 O O . ASP A 1 401 ? -7.125 -0.736 -18.996 1.00 97.44 401 ASP A O 1
ATOM 3116 N N . ILE A 1 402 ? -7.224 -2.710 -17.910 1.00 98.50 402 ILE A N 1
ATOM 3117 C CA . ILE A 1 402 ? -7.209 -3.559 -19.108 1.00 98.50 402 ILE A CA 1
ATOM 3118 C C . ILE A 1 402 ? -8.474 -3.336 -19.946 1.00 98.50 402 ILE A C 1
ATOM 3120 O O . ILE A 1 402 ? -8.382 -3.142 -21.162 1.00 98.50 402 ILE A O 1
ATOM 3124 N N . ALA A 1 403 ? -9.652 -3.354 -19.319 1.00 97.94 403 ALA A N 1
ATOM 3125 C CA . ALA A 1 403 ? -10.939 -3.180 -19.989 1.00 97.94 403 ALA A CA 1
ATOM 3126 C C . ALA A 1 403 ? -11.039 -1.817 -20.694 1.00 97.94 403 ALA A C 1
ATOM 3128 O O . ALA A 1 403 ? -11.473 -1.741 -21.846 1.00 97.94 403 ALA A O 1
ATOM 3129 N N . GLU A 1 404 ? -10.567 -0.755 -20.040 1.00 95.94 404 GLU A N 1
ATOM 3130 C CA . GLU A 1 404 ? -10.518 0.606 -20.588 1.00 95.94 404 GLU A CA 1
ATOM 3131 C C . GLU A 1 404 ? -9.384 0.822 -21.591 1.00 95.94 404 GLU A C 1
ATOM 3133 O O . GLU A 1 404 ? -9.305 1.887 -22.208 1.00 95.94 404 GLU A O 1
ATOM 3138 N N . LYS A 1 405 ? -8.521 -0.184 -21.785 1.00 96.19 405 LYS A N 1
ATOM 3139 C CA . LYS A 1 405 ? -7.334 -0.100 -22.637 1.00 96.19 405 LYS A CA 1
ATOM 3140 C C . LYS A 1 405 ? -6.485 1.126 -22.265 1.00 96.19 405 LYS A C 1
ATOM 3142 O O . LYS A 1 405 ? -6.071 1.889 -23.143 1.00 96.19 405 LYS A O 1
ATOM 3147 N N . LYS A 1 406 ? -6.248 1.331 -20.962 1.00 93.69 406 LYS A N 1
ATOM 3148 C CA . LYS A 1 406 ? -5.362 2.399 -20.480 1.00 93.69 406 LYS A CA 1
ATOM 3149 C C . LYS A 1 406 ? -3.947 2.228 -21.046 1.00 93.69 406 LYS A C 1
ATOM 3151 O O . LYS A 1 406 ? -3.575 1.162 -21.552 1.00 93.69 406 LYS A O 1
ATOM 3156 N N . ALA A 1 407 ? -3.161 3.305 -20.985 1.00 86.25 407 ALA A N 1
ATOM 3157 C CA . ALA A 1 407 ? -1.748 3.266 -21.352 1.00 86.25 407 ALA A CA 1
ATOM 3158 C C . ALA A 1 407 ? -1.051 2.104 -20.619 1.00 86.25 407 ALA A C 1
ATOM 3160 O O . ALA A 1 407 ? -1.315 1.877 -19.443 1.00 86.25 407 ALA A O 1
ATOM 3161 N N . GLY A 1 408 ? -0.235 1.327 -21.335 1.00 90.31 408 GLY A N 1
ATOM 3162 C CA . GLY A 1 408 ? 0.383 0.102 -20.811 1.00 90.31 408 GLY A CA 1
ATOM 3163 C C . GLY A 1 408 ? -0.333 -1.207 -21.178 1.00 90.31 408 GLY A C 1
ATOM 3164 O O . GLY A 1 408 ? 0.291 -2.259 -21.178 1.00 90.31 408 GLY A O 1
ATOM 3165 N N . PHE A 1 409 ? -1.613 -1.174 -21.574 1.00 96.62 409 PHE A N 1
ATOM 3166 C CA . PHE A 1 409 ? -2.397 -2.388 -21.885 1.00 96.62 409 PHE A CA 1
ATOM 3167 C C . PHE A 1 409 ? -2.773 -2.529 -23.367 1.00 96.62 409 PHE A C 1
ATOM 3169 O O . PHE A 1 409 ? -3.642 -3.319 -23.740 1.00 96.62 409 PHE A O 1
ATOM 3176 N N . GLY A 1 410 ? -2.112 -1.773 -24.249 1.00 95.38 410 GLY A N 1
ATOM 3177 C CA . GLY A 1 410 ? -2.406 -1.766 -25.686 1.00 95.38 410 GLY A CA 1
ATOM 3178 C C . GLY A 1 410 ? -2.212 -3.121 -26.380 1.00 95.38 410 GLY A C 1
ATOM 3179 O O . GLY A 1 410 ? -2.879 -3.378 -27.384 1.00 95.38 410 GLY A O 1
ATOM 3180 N N . PHE A 1 411 ? -1.342 -3.974 -25.829 1.00 97.00 411 PHE A N 1
ATOM 3181 C CA . PHE A 1 411 ? -1.018 -5.304 -26.348 1.00 97.00 411 PHE A CA 1
ATOM 3182 C C . PHE A 1 411 ? -2.068 -6.376 -26.007 1.00 97.00 411 PHE A C 1
ATOM 3184 O O . PHE A 1 411 ? -2.104 -7.415 -26.662 1.00 97.00 411 PHE A O 1
ATOM 3191 N N . VAL A 1 412 ? -2.927 -6.143 -25.006 1.00 98.06 412 VAL A N 1
ATOM 3192 C CA . VAL A 1 412 ? -3.956 -7.109 -24.594 1.00 98.06 412 VAL A CA 1
ATOM 3193 C C . VAL A 1 412 ? -5.043 -7.161 -25.659 1.00 98.06 412 VAL A C 1
ATOM 3195 O O . VAL A 1 412 ? -5.567 -6.116 -26.039 1.00 98.06 412 VAL A O 1
ATOM 3198 N N . ASP A 1 413 ? -5.409 -8.344 -26.152 1.00 97.06 413 ASP A N 1
ATOM 3199 C CA . ASP A 1 413 ? -6.372 -8.485 -27.249 1.00 97.06 413 ASP A CA 1
ATOM 3200 C C . ASP A 1 413 ? -7.819 -8.105 -26.863 1.00 97.06 413 ASP A C 1
ATOM 3202 O O . ASP A 1 413 ? -8.185 -7.976 -25.694 1.00 97.06 413 ASP A O 1
ATOM 3206 N N . ALA A 1 414 ? -8.670 -7.896 -27.873 1.00 98.06 414 ALA A N 1
ATOM 3207 C CA . ALA A 1 414 ? -10.049 -7.454 -27.665 1.00 98.06 414 ALA A CA 1
ATOM 3208 C C . ALA A 1 414 ? -10.909 -8.460 -26.882 1.00 98.06 414 ALA A C 1
ATOM 3210 O O . ALA A 1 414 ? -11.759 -8.037 -26.098 1.00 98.06 414 ALA A O 1
ATOM 3211 N N . THR A 1 415 ? -10.675 -9.762 -27.056 1.00 98.19 415 THR A N 1
ATOM 3212 C CA . THR A 1 415 ? -11.412 -10.823 -26.359 1.00 98.19 415 THR A CA 1
ATOM 3213 C C . THR A 1 415 ? -11.100 -10.791 -24.867 1.00 98.19 415 THR A C 1
ATOM 3215 O O . THR A 1 415 ? -12.010 -10.824 -24.039 1.00 98.19 415 THR A O 1
ATOM 3218 N N . ARG A 1 416 ? -9.822 -10.651 -24.503 1.00 98.38 416 ARG A N 1
ATOM 3219 C CA . ARG A 1 416 ? -9.384 -10.528 -23.106 1.00 98.38 416 ARG A CA 1
ATOM 3220 C C . ARG A 1 416 ? -9.866 -9.242 -22.455 1.00 98.38 416 ARG A C 1
ATOM 3222 O O . ARG A 1 416 ? -10.330 -9.294 -21.321 1.00 98.38 416 ARG A O 1
ATOM 3229 N N . ARG A 1 417 ? -9.841 -8.111 -23.169 1.00 98.62 417 ARG A N 1
ATOM 3230 C CA . ARG A 1 417 ? -10.407 -6.851 -22.654 1.00 98.62 417 ARG A CA 1
ATOM 3231 C C . ARG A 1 417 ? -11.914 -6.952 -22.405 1.00 98.62 417 ARG A C 1
ATOM 3233 O O . ARG A 1 417 ? -12.386 -6.466 -21.385 1.00 98.62 417 ARG A O 1
ATOM 3240 N N . ALA A 1 418 ? -12.660 -7.621 -23.286 1.00 98.56 418 ALA A N 1
ATOM 3241 C CA . ALA A 1 418 ? -14.089 -7.862 -23.077 1.00 98.56 418 ALA A CA 1
ATOM 3242 C C . ALA A 1 418 ? -14.352 -8.775 -21.864 1.00 98.56 418 ALA A C 1
ATOM 3244 O O . ALA A 1 418 ? -15.243 -8.489 -21.067 1.00 98.56 418 ALA A O 1
ATOM 3245 N N . ARG A 1 419 ? -13.544 -9.830 -21.674 1.00 98.69 419 ARG A N 1
ATOM 3246 C CA . ARG A 1 419 ? -13.605 -10.679 -20.468 1.00 98.69 419 ARG A CA 1
ATOM 3247 C C . ARG A 1 419 ? -13.267 -9.897 -19.199 1.00 98.69 419 ARG A C 1
ATOM 3249 O O . ARG A 1 419 ? -13.961 -10.062 -18.205 1.00 98.69 419 ARG A O 1
ATOM 3256 N N . ALA A 1 420 ? -12.267 -9.015 -19.242 1.00 98.88 420 ALA A N 1
ATOM 3257 C CA . ALA A 1 420 ? -11.929 -8.132 -18.128 1.00 98.88 420 ALA A CA 1
ATOM 3258 C C . ALA A 1 420 ? -13.088 -7.189 -17.775 1.00 98.88 420 ALA A C 1
ATOM 3260 O O . ALA A 1 420 ? -13.436 -7.079 -16.605 1.00 98.88 420 ALA A O 1
ATOM 3261 N N . ALA A 1 421 ? -13.746 -6.590 -18.774 1.00 98.62 421 ALA A N 1
ATOM 3262 C CA . ALA A 1 421 ? -14.921 -5.747 -18.555 1.00 98.62 421 ALA A CA 1
ATOM 3263 C C . ALA A 1 421 ? -16.070 -6.518 -17.875 1.00 98.62 421 ALA A C 1
ATOM 3265 O O . ALA A 1 421 ? -16.632 -6.042 -16.891 1.00 98.62 421 ALA A O 1
ATOM 3266 N N . ALA A 1 422 ? -16.376 -7.730 -18.351 1.00 98.75 422 ALA A N 1
ATOM 3267 C CA . ALA A 1 422 ? -17.402 -8.584 -17.749 1.00 98.75 422 ALA A CA 1
ATOM 3268 C C . ALA A 1 422 ? -17.034 -9.025 -16.318 1.00 98.75 422 ALA A C 1
ATOM 3270 O O . ALA A 1 422 ? -17.885 -9.042 -15.429 1.00 98.75 422 ALA A O 1
ATOM 3271 N N . ALA A 1 423 ? -15.759 -9.340 -16.077 1.00 98.88 423 ALA A N 1
ATOM 3272 C CA . ALA A 1 423 ? -15.259 -9.700 -14.755 1.00 98.88 423 ALA A CA 1
ATOM 3273 C C . ALA A 1 423 ? -15.372 -8.527 -13.768 1.00 98.88 423 ALA A C 1
ATOM 3275 O O . ALA A 1 423 ? -15.804 -8.723 -12.631 1.00 98.88 423 ALA A O 1
ATOM 3276 N N . VAL A 1 424 ? -15.063 -7.304 -14.212 1.00 98.88 424 VAL A N 1
ATOM 3277 C CA . VAL A 1 424 ? -15.247 -6.079 -13.420 1.00 98.88 424 VAL A CA 1
ATOM 3278 C C . VAL A 1 424 ? -16.718 -5.848 -13.088 1.00 98.88 424 VAL A C 1
ATOM 3280 O O . VAL A 1 424 ? -17.040 -5.590 -11.930 1.00 98.88 424 VAL A O 1
ATOM 3283 N N . GLU A 1 425 ? -17.626 -6.001 -14.055 1.00 98.56 425 GLU A N 1
ATOM 3284 C CA . GLU A 1 425 ? -19.068 -5.904 -13.803 1.00 98.56 425 GLU A CA 1
ATOM 3285 C C . GLU A 1 425 ? -19.520 -6.923 -12.743 1.00 98.56 425 GLU A C 1
ATOM 3287 O O . GLU A 1 425 ? -20.232 -6.575 -11.798 1.00 98.56 425 GLU A O 1
ATOM 3292 N N . GLY A 1 426 ? -19.048 -8.171 -12.844 1.00 98.75 426 GLY A N 1
ATOM 3293 C CA . GLY A 1 426 ? -19.244 -9.200 -11.823 1.00 98.75 426 GLY A CA 1
ATOM 3294 C C . GLY A 1 426 ? -18.761 -8.758 -10.439 1.00 98.75 426 GLY A C 1
ATOM 3295 O O . GLY A 1 426 ? -19.525 -8.820 -9.476 1.00 98.75 426 GLY A O 1
ATOM 3296 N N . GLY A 1 427 ? -17.530 -8.255 -10.342 1.00 98.88 427 GLY A N 1
ATOM 3297 C CA . GLY A 1 427 ? -16.955 -7.792 -9.080 1.00 98.88 427 GLY A CA 1
ATOM 3298 C C . GLY A 1 427 ? -17.689 -6.604 -8.469 1.00 98.88 427 GLY A C 1
ATOM 3299 O O . GLY A 1 427 ? -17.929 -6.593 -7.264 1.00 98.88 427 GLY A O 1
ATOM 3300 N N . VAL A 1 428 ? -18.135 -5.643 -9.282 1.00 98.88 428 VAL A N 1
ATOM 3301 C CA . VAL A 1 428 ? -18.966 -4.523 -8.814 1.00 98.88 428 VAL A CA 1
ATOM 3302 C C . VAL A 1 428 ? -20.295 -5.033 -8.253 1.00 98.88 428 VAL A C 1
ATOM 3304 O O . VAL A 1 428 ? -20.702 -4.597 -7.176 1.00 98.88 428 VAL A O 1
ATOM 3307 N N . ARG A 1 429 ? -20.954 -5.999 -8.913 1.00 98.69 429 ARG A N 1
ATOM 3308 C CA . ARG A 1 429 ? -22.171 -6.627 -8.363 1.00 98.69 429 ARG A CA 1
ATOM 3309 C C . ARG A 1 429 ? -21.900 -7.304 -7.019 1.00 98.69 429 ARG A C 1
ATOM 3311 O O . ARG A 1 429 ? -22.696 -7.134 -6.098 1.00 98.69 429 ARG A O 1
ATOM 3318 N N . CYS A 1 430 ? -20.782 -8.018 -6.885 1.00 98.88 430 CYS A N 1
ATOM 3319 C CA . CYS A 1 430 ? -20.364 -8.632 -5.623 1.00 98.88 430 CYS A CA 1
ATOM 3320 C C . CYS A 1 430 ? -20.156 -7.585 -4.515 1.00 98.88 430 CYS A C 1
ATOM 3322 O O . CYS A 1 430 ? -20.690 -7.739 -3.415 1.00 98.88 430 CYS A O 1
ATOM 3324 N N . ILE A 1 431 ? -19.450 -6.487 -4.807 1.00 98.88 431 ILE A N 1
ATOM 3325 C CA . ILE A 1 431 ? -19.233 -5.372 -3.869 1.00 98.88 431 ILE A CA 1
ATOM 3326 C C . ILE A 1 431 ? -20.565 -4.796 -3.385 1.00 98.88 431 ILE A C 1
ATOM 3328 O O . ILE A 1 431 ? -20.776 -4.645 -2.182 1.00 98.88 431 ILE A O 1
ATOM 3332 N N . LEU A 1 432 ? -21.494 -4.514 -4.298 1.00 98.75 432 LEU A N 1
ATOM 3333 C CA . LEU A 1 432 ? -22.801 -3.961 -3.939 1.00 98.75 432 LEU A CA 1
ATOM 3334 C C . LEU A 1 432 ? -23.649 -4.950 -3.126 1.00 98.75 432 LEU A C 1
ATOM 3336 O O . LEU A 1 432 ? -24.325 -4.543 -2.181 1.00 98.75 432 LEU A O 1
ATOM 3340 N N . ALA A 1 433 ? -23.595 -6.242 -3.461 1.00 98.50 433 ALA A N 1
ATOM 3341 C CA . ALA A 1 433 ? -24.332 -7.292 -2.759 1.00 98.50 433 ALA A CA 1
ATOM 3342 C C . ALA A 1 433 ? -23.792 -7.566 -1.347 1.00 98.50 433 ALA A C 1
ATOM 3344 O O . ALA A 1 433 ? -24.553 -7.962 -0.467 1.00 98.50 433 ALA A O 1
ATOM 3345 N N . THR A 1 434 ? -22.496 -7.337 -1.129 1.00 98.81 434 THR A N 1
ATOM 3346 C CA . THR A 1 434 ? -21.826 -7.563 0.159 1.00 98.81 434 THR A CA 1
ATOM 3347 C C . THR A 1 434 ? -21.787 -6.321 1.047 1.00 98.81 434 THR A C 1
ATOM 3349 O O . THR A 1 434 ? -21.405 -6.431 2.206 1.00 98.81 434 THR A O 1
ATOM 3352 N N . GLN A 1 435 ? -22.212 -5.144 0.572 1.00 98.69 435 GLN A N 1
ATOM 3353 C CA . GLN A 1 435 ? -22.241 -3.950 1.420 1.00 98.69 435 GLN A CA 1
ATOM 3354 C C . GLN A 1 435 ? -23.229 -4.131 2.576 1.00 98.69 435 GLN A C 1
ATOM 3356 O O . GLN A 1 435 ? -24.437 -4.307 2.376 1.00 98.69 435 GLN A O 1
ATOM 3361 N N . LEU A 1 436 ? -22.706 -4.061 3.800 1.00 98.38 436 LEU A N 1
ATOM 3362 C CA . LEU A 1 436 ? -23.488 -4.291 5.006 1.00 98.38 436 LEU A CA 1
ATOM 3363 C C . LEU A 1 436 ? -24.491 -3.156 5.236 1.00 98.38 436 LEU A C 1
ATOM 3365 O O . LEU A 1 436 ? -24.362 -2.044 4.714 1.00 98.38 436 LEU A O 1
ATOM 3369 N N . ARG A 1 437 ? -25.535 -3.462 6.009 1.00 95.00 437 ARG A N 1
ATOM 3370 C CA . ARG A 1 437 ? -26.628 -2.533 6.302 1.00 95.00 437 ARG A CA 1
ATOM 3371 C C . ARG A 1 437 ? -26.920 -2.456 7.792 1.00 95.00 437 ARG A C 1
ATOM 3373 O O . ARG A 1 437 ? -26.924 -3.468 8.486 1.00 95.00 437 ARG A O 1
ATOM 3380 N N . GLU A 1 438 ? -27.244 -1.253 8.246 1.00 88.88 438 GLU A N 1
ATOM 3381 C CA . GLU A 1 438 ? -27.821 -0.965 9.557 1.00 88.88 438 GLU A CA 1
ATOM 3382 C C . GLU A 1 438 ? -29.253 -0.461 9.355 1.00 88.88 438 GLU A C 1
ATOM 3384 O O . GLU A 1 438 ? -29.495 0.704 9.023 1.00 88.88 438 GLU A O 1
ATOM 3389 N N . GLY A 1 439 ? -30.218 -1.375 9.485 1.00 87.12 439 GLY A N 1
ATOM 3390 C CA . GLY A 1 439 ? -31.590 -1.129 9.046 1.00 87.12 439 GLY A CA 1
ATOM 3391 C C . GLY A 1 439 ? -31.641 -0.903 7.533 1.00 87.12 439 GLY A C 1
ATOM 3392 O O . GLY A 1 439 ? -31.179 -1.737 6.756 1.00 87.12 439 GLY A O 1
ATOM 3393 N N . GLU A 1 440 ? -32.188 0.234 7.106 1.00 86.81 440 GLU A N 1
ATOM 3394 C CA . GLU A 1 440 ? -32.272 0.599 5.684 1.00 86.81 440 GLU A CA 1
ATOM 3395 C C . GLU A 1 440 ? -30.996 1.266 5.146 1.00 86.81 440 GLU A C 1
ATOM 3397 O O . GLU A 1 440 ? -30.830 1.387 3.931 1.00 86.81 440 GLU A O 1
ATOM 3402 N N . LYS A 1 441 ? -30.080 1.694 6.026 1.00 88.50 441 LYS A N 1
ATOM 3403 C CA . LYS A 1 441 ? -28.872 2.427 5.633 1.00 88.50 441 LYS A CA 1
ATOM 3404 C C . LYS A 1 441 ? -27.736 1.468 5.316 1.00 88.50 441 LYS A C 1
ATOM 3406 O O . LYS A 1 441 ? -27.429 0.584 6.111 1.00 88.50 441 LYS A O 1
ATOM 3411 N N . ARG A 1 442 ? -27.087 1.666 4.169 1.00 96.69 442 ARG A N 1
ATOM 3412 C CA . ARG A 1 442 ? -25.832 0.982 3.837 1.00 96.69 442 ARG A CA 1
ATOM 3413 C C . ARG A 1 442 ? -24.702 1.535 4.708 1.00 96.69 442 ARG A C 1
ATOM 3415 O O . ARG A 1 442 ? -24.757 2.687 5.133 1.00 96.69 442 ARG A O 1
ATOM 3422 N N . THR A 1 443 ? -23.704 0.710 4.986 1.00 98.12 443 THR A N 1
ATOM 3423 C CA . THR A 1 443 ? -22.513 1.094 5.748 1.00 98.12 443 THR A CA 1
ATOM 3424 C C . THR A 1 443 ? -21.265 0.828 4.913 1.00 98.12 443 THR A C 1
ATOM 3426 O O . THR A 1 443 ? -21.095 1.436 3.858 1.00 98.12 443 THR A O 1
ATOM 3429 N N . ALA A 1 444 ? -20.412 -0.084 5.357 1.00 98.38 444 ALA A N 1
ATOM 3430 C CA . ALA A 1 444 ? -19.140 -0.430 4.753 1.00 98.38 444 ALA A CA 1
ATOM 3431 C C . ALA A 1 444 ? -19.068 -1.954 4.551 1.00 98.38 444 ALA A C 1
ATOM 3433 O O . ALA A 1 444 ? -20.110 -2.605 4.414 1.00 98.38 444 ALA A O 1
ATOM 3434 N N . TRP A 1 445 ? -17.867 -2.533 4.526 1.00 98.81 445 TRP A N 1
ATOM 3435 C CA . TRP A 1 445 ? -17.680 -3.958 4.251 1.00 98.81 445 TRP A CA 1
ATOM 3436 C C . TRP A 1 445 ? -16.852 -4.662 5.327 1.00 98.81 445 TRP A C 1
ATOM 3438 O O . TRP A 1 445 ? -15.980 -4.064 5.943 1.00 98.81 445 TRP A O 1
ATOM 3448 N N . CYS A 1 446 ? -17.113 -5.951 5.539 1.00 98.69 446 CYS A N 1
ATOM 3449 C CA . CYS A 1 446 ? -16.189 -6.888 6.167 1.00 98.69 446 CYS A CA 1
ATOM 3450 C C . CYS A 1 446 ? -14.969 -7.137 5.270 1.00 98.69 446 CYS A C 1
ATOM 3452 O O . CYS A 1 446 ? -15.050 -6.998 4.051 1.00 98.69 446 CYS A O 1
ATOM 3454 N N . ALA A 1 447 ? -13.850 -7.547 5.868 1.00 97.44 447 ALA A N 1
ATOM 3455 C CA . ALA A 1 447 ? -12.633 -7.895 5.134 1.00 97.44 447 ALA A CA 1
ATOM 3456 C C . ALA A 1 447 ? -12.799 -9.160 4.263 1.00 97.44 447 ALA A C 1
ATOM 3458 O O . ALA A 1 447 ? -12.127 -9.307 3.240 1.00 97.44 447 ALA A O 1
ATOM 3459 N N . GLN A 1 448 ? -13.732 -10.049 4.622 1.00 97.88 448 GLN A N 1
ATOM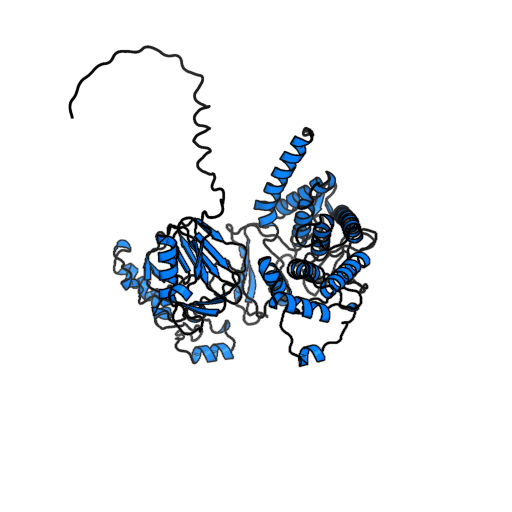 3460 C CA . GLN A 1 448 ? -14.059 -11.232 3.831 1.00 97.88 448 GLN A CA 1
ATOM 3461 C C . GLN A 1 448 ? -15.512 -11.687 4.010 1.00 97.88 448 GLN A C 1
ATOM 3463 O O . GLN A 1 448 ? -16.156 -11.405 5.027 1.00 97.88 448 GLN A O 1
ATOM 3468 N N . TYR A 1 449 ? -16.010 -12.408 3.006 1.00 98.81 449 TYR A N 1
ATOM 3469 C CA . TYR A 1 449 ? -17.375 -12.928 2.935 1.00 98.81 449 TYR A CA 1
ATOM 3470 C C . TYR A 1 449 ? -17.383 -14.380 2.475 1.00 98.81 449 TYR A C 1
ATOM 3472 O O . TYR A 1 449 ? -16.606 -14.768 1.605 1.00 98.81 449 TYR A O 1
ATOM 3480 N N . ASP A 1 450 ? -18.300 -15.172 3.018 1.00 98.62 450 ASP A N 1
ATOM 3481 C CA . ASP A 1 450 ? -18.534 -16.535 2.551 1.00 98.62 450 ASP A CA 1
ATOM 3482 C C . ASP A 1 450 ? -18.918 -16.527 1.063 1.00 98.62 450 ASP A C 1
ATOM 3484 O O . ASP A 1 450 ? -19.814 -15.794 0.632 1.00 98.62 450 ASP A O 1
ATOM 3488 N N . GLU A 1 451 ? -18.235 -17.350 0.267 1.00 97.88 451 GLU A N 1
ATOM 3489 C CA . GLU A 1 451 ? -18.313 -17.291 -1.191 1.00 97.88 451 GLU A CA 1
ATOM 3490 C C . GLU A 1 451 ? -19.633 -17.797 -1.777 1.00 97.88 451 GLU A C 1
ATOM 3492 O O . GLU A 1 451 ? -19.856 -17.673 -2.978 1.00 97.88 451 GLU A O 1
ATOM 3497 N N . LYS A 1 452 ? -20.526 -18.354 -0.953 1.00 96.81 452 LYS A N 1
ATOM 3498 C CA . LYS A 1 452 ? -21.823 -18.885 -1.395 1.00 96.81 452 LYS A CA 1
ATOM 3499 C C . LYS A 1 452 ? -22.976 -18.026 -0.901 1.00 96.81 452 LYS A C 1
ATOM 3501 O O . LYS A 1 452 ? -23.849 -17.653 -1.678 1.00 96.81 452 LYS A O 1
ATOM 3506 N N . SER A 1 453 ? -22.985 -17.721 0.391 1.00 98.06 453 SER A N 1
ATOM 3507 C CA . SER A 1 453 ? -24.059 -16.993 1.070 1.00 98.06 453 SER A CA 1
ATOM 3508 C C . SER A 1 453 ? -23.906 -15.474 1.018 1.00 98.06 453 SER A C 1
ATOM 3510 O O . SER A 1 453 ? -24.872 -14.769 1.317 1.00 98.06 453 SER A O 1
ATOM 3512 N N . LEU A 1 454 ? -22.714 -14.972 0.663 1.00 98.31 454 LEU A N 1
ATOM 3513 C CA . LEU A 1 454 ? -22.354 -13.549 0.693 1.00 98.31 454 LEU A CA 1
ATOM 3514 C C . LEU A 1 454 ? -22.480 -12.909 2.085 1.00 98.31 454 LEU A C 1
ATOM 3516 O O . LEU A 1 454 ? -22.542 -11.686 2.204 1.00 98.31 454 LEU A O 1
ATOM 3520 N N . GLN A 1 455 ? -22.531 -13.717 3.145 1.00 98.50 455 GLN A N 1
ATOM 3521 C CA . GLN A 1 455 ? -22.528 -13.224 4.519 1.00 98.50 455 GLN A CA 1
ATOM 3522 C C . GLN A 1 455 ? -21.098 -12.914 4.971 1.00 98.50 455 GLN A C 1
ATOM 3524 O O . GLN A 1 455 ? -20.163 -13.595 4.543 1.00 98.50 455 GLN A O 1
ATOM 3529 N N . PRO A 1 456 ? -20.896 -11.893 5.824 1.00 98.56 456 PRO A N 1
ATOM 3530 C CA . PRO A 1 456 ? -19.571 -11.560 6.327 1.00 98.56 456 PRO A CA 1
ATOM 3531 C C . PRO A 1 456 ? -19.005 -12.741 7.124 1.00 98.56 456 PRO A C 1
ATOM 3533 O O . PRO A 1 456 ? -19.706 -13.357 7.929 1.00 98.56 456 PRO A O 1
ATOM 3536 N N . ALA A 1 457 ? -17.735 -13.056 6.888 1.00 98.44 457 ALA A N 1
ATOM 3537 C CA . ALA A 1 457 ? -17.069 -14.231 7.437 1.00 98.44 457 ALA A CA 1
ATOM 3538 C C . ALA A 1 457 ? -15.815 -13.846 8.239 1.00 98.44 457 ALA A C 1
ATOM 3540 O O . ALA A 1 457 ? -15.213 -12.790 8.037 1.00 98.44 457 ALA A O 1
ATOM 3541 N N . ALA A 1 458 ? -15.428 -14.700 9.185 1.00 97.44 458 ALA A N 1
ATOM 3542 C CA . ALA A 1 458 ? -14.157 -14.562 9.892 1.00 97.44 458 ALA A CA 1
ATOM 3543 C C . ALA A 1 458 ? -13.008 -15.131 9.041 1.00 97.44 458 ALA A C 1
ATOM 3545 O O . ALA A 1 458 ? -13.237 -15.955 8.157 1.00 97.44 458 ALA A O 1
ATOM 3546 N N . ALA A 1 459 ? -11.776 -14.717 9.333 1.00 95.50 459 ALA A N 1
ATOM 3547 C CA . ALA A 1 459 ? -10.571 -15.283 8.729 1.00 95.50 459 ALA A CA 1
ATOM 3548 C C . ALA A 1 459 ? -9.686 -15.947 9.790 1.00 95.50 459 ALA A C 1
ATOM 3550 O O . ALA A 1 459 ? -10.031 -16.997 10.338 1.00 95.50 459 ALA A O 1
ATOM 3551 N N . ARG A 1 460 ? -8.526 -15.354 10.089 1.00 93.50 460 ARG A N 1
ATOM 3552 C CA . ARG A 1 460 ? -7.654 -15.817 11.175 1.00 93.50 460 ARG A CA 1
ATOM 3553 C C . ARG A 1 460 ? -8.365 -15.605 12.514 1.00 93.50 460 ARG A C 1
ATOM 3555 O O . ARG A 1 460 ? -9.307 -14.828 12.611 1.00 93.50 460 ARG A O 1
ATOM 3562 N N . SER A 1 461 ? -7.903 -16.274 13.570 1.00 94.19 461 SER A N 1
ATOM 3563 C CA . SER A 1 461 ? -8.578 -16.244 14.879 1.00 94.19 461 SER A CA 1
ATOM 3564 C C . SER A 1 461 ? -8.797 -14.829 15.432 1.00 94.19 461 SER A C 1
ATOM 3566 O O . SER A 1 461 ? -9.756 -14.616 16.154 1.00 94.19 461 SER A O 1
ATOM 3568 N N . TYR A 1 462 ? -7.946 -13.871 15.061 1.00 92.56 462 TYR A N 1
ATOM 3569 C CA . TYR A 1 462 ? -8.011 -12.461 15.457 1.00 92.56 462 TYR A CA 1
ATOM 3570 C C . TYR A 1 462 ? -8.691 -11.546 14.413 1.00 92.56 462 TYR A C 1
ATOM 3572 O O . TYR A 1 462 ? -8.641 -10.327 14.542 1.00 92.56 462 TYR A O 1
ATOM 3580 N N . GLU A 1 463 ? -9.308 -12.106 13.370 1.00 93.75 463 GLU A N 1
ATOM 3581 C CA . GLU A 1 463 ? -9.994 -11.389 12.283 1.00 93.75 463 GLU A CA 1
ATOM 3582 C C . GLU A 1 463 ? -11.450 -11.836 12.226 1.00 93.75 463 GLU A C 1
ATOM 3584 O O . GLU A 1 463 ? -11.855 -12.690 11.433 1.00 93.75 463 GLU A O 1
ATOM 3589 N N . LEU A 1 464 ? -12.229 -11.290 13.154 1.00 98.19 464 LEU A N 1
ATOM 3590 C CA . LEU A 1 464 ? -13.611 -11.685 13.388 1.00 98.19 464 LEU A CA 1
ATOM 3591 C C . LEU A 1 464 ? -14.568 -11.031 12.382 1.00 98.19 464 LEU A C 1
ATOM 3593 O O . LEU A 1 464 ? -14.257 -10.004 11.774 1.00 98.19 464 LEU A O 1
ATOM 3597 N N . VAL A 1 465 ? -15.774 -11.595 12.267 1.00 98.56 465 VAL A N 1
ATOM 3598 C CA . VAL A 1 465 ? -16.888 -11.012 11.501 1.00 98.56 465 VAL A CA 1
ATOM 3599 C C . VAL A 1 465 ? -17.150 -9.582 11.983 1.00 98.56 465 VAL A C 1
ATOM 3601 O O . VAL A 1 465 ? -17.548 -9.369 13.129 1.00 98.56 465 VAL A O 1
ATOM 3604 N N . SER A 1 466 ? -16.903 -8.594 11.123 1.00 98.50 466 SER A N 1
ATOM 3605 C CA . SER A 1 466 ? -16.905 -7.179 11.508 1.00 98.50 466 SER A CA 1
ATOM 3606 C C . SER A 1 466 ? -17.046 -6.248 10.305 1.00 98.50 466 SER A C 1
ATOM 3608 O O . SER A 1 466 ? -16.915 -6.672 9.164 1.00 98.50 466 SER A O 1
ATOM 3610 N N . LEU A 1 467 ? -17.321 -4.969 10.554 1.00 98.69 467 LEU A N 1
ATOM 3611 C CA . LEU A 1 467 ? -17.088 -3.909 9.573 1.00 98.69 467 LEU A CA 1
ATOM 3612 C C . LEU A 1 467 ? -15.604 -3.535 9.602 1.00 98.69 467 LEU A C 1
ATOM 3614 O O . LEU A 1 467 ? -15.053 -3.310 10.681 1.00 98.69 467 LEU A O 1
ATOM 3618 N N . SER A 1 468 ? -14.979 -3.439 8.433 1.00 98.50 468 SER A N 1
ATOM 3619 C CA . SER A 1 468 ? -13.573 -3.083 8.288 1.00 98.50 468 SER A CA 1
ATOM 3620 C C . SER A 1 468 ? -13.398 -1.598 7.995 1.00 98.50 468 SER A C 1
ATOM 3622 O O . SER A 1 468 ? -13.939 -1.090 7.012 1.00 98.50 468 SER A O 1
ATOM 3624 N N . GLY A 1 469 ? -12.632 -0.900 8.833 1.00 96.38 469 GLY A N 1
ATOM 3625 C CA . GLY A 1 469 ? -12.274 0.500 8.596 1.00 96.38 469 GLY A CA 1
ATOM 3626 C C . GLY A 1 469 ? -11.210 0.679 7.511 1.00 96.38 469 GLY A C 1
ATOM 3627 O O . GLY A 1 469 ? -11.237 1.687 6.814 1.00 96.38 469 GLY A O 1
ATOM 3628 N N . ASP A 1 470 ? -10.311 -0.296 7.363 1.00 94.62 470 ASP A N 1
ATOM 3629 C CA . ASP A 1 470 ? -9.185 -0.260 6.419 1.00 94.62 470 ASP A CA 1
ATOM 3630 C C . ASP A 1 470 ? -9.628 -0.714 5.019 1.00 94.62 470 ASP A C 1
ATOM 3632 O O . ASP A 1 470 ? -9.724 0.093 4.098 1.00 94.62 470 ASP A O 1
ATOM 3636 N N . GLU A 1 471 ? -10.065 -1.972 4.890 1.00 95.94 471 GLU A N 1
ATOM 3637 C CA . GLU A 1 471 ? -10.406 -2.582 3.588 1.00 95.94 471 GLU A CA 1
ATOM 3638 C C . GLU A 1 471 ? -11.545 -1.850 2.854 1.00 95.94 471 GLU A C 1
ATOM 3640 O O . GLU A 1 471 ? -11.639 -1.866 1.627 1.00 95.94 471 GLU A O 1
ATOM 3645 N N . SER A 1 472 ? -12.422 -1.161 3.592 1.00 98.62 472 SER A N 1
ATOM 3646 C CA . SER A 1 472 ? -13.491 -0.360 2.986 1.00 98.62 472 SER A CA 1
ATOM 3647 C C . SER A 1 472 ? -12.963 0.841 2.195 1.00 98.62 472 SER A C 1
ATOM 3649 O O . SER A 1 472 ? -13.646 1.310 1.286 1.00 98.62 472 SER A O 1
ATOM 3651 N N . VAL A 1 473 ? -11.759 1.338 2.499 1.00 96.81 473 VAL A N 1
ATOM 3652 C CA . VAL A 1 473 ? -11.135 2.466 1.791 1.00 96.81 473 VAL A CA 1
ATOM 3653 C C . VAL A 1 473 ? -10.814 2.081 0.349 1.00 96.81 473 VAL A C 1
ATOM 3655 O O . VAL A 1 473 ? -11.191 2.811 -0.571 1.00 96.81 473 VAL A O 1
ATOM 3658 N N . GLY A 1 474 ? -10.176 0.926 0.136 1.00 94.00 474 GLY A N 1
ATOM 3659 C CA . GLY A 1 474 ? -9.854 0.414 -1.199 1.00 94.00 474 GLY A CA 1
ATOM 3660 C C . GLY A 1 474 ? -11.102 0.172 -2.047 1.00 94.00 474 GLY A C 1
ATOM 3661 O O . GLY A 1 474 ? -11.165 0.593 -3.204 1.00 94.00 474 GLY A O 1
ATOM 3662 N N . ILE A 1 475 ? -12.153 -0.396 -1.444 1.00 98.69 475 ILE A N 1
ATOM 3663 C CA . ILE A 1 475 ? -13.449 -0.604 -2.108 1.00 98.69 475 ILE A CA 1
ATOM 3664 C C . ILE A 1 475 ? -14.049 0.732 -2.571 1.00 98.69 475 ILE A C 1
ATOM 3666 O O . ILE A 1 475 ? -14.457 0.865 -3.727 1.00 98.69 475 ILE A O 1
ATOM 3670 N N . VAL A 1 476 ? -14.085 1.740 -1.692 1.00 98.62 476 VAL A N 1
ATOM 3671 C CA . VAL A 1 476 ? -14.623 3.067 -2.027 1.00 98.62 476 VAL A CA 1
ATOM 3672 C C . VAL A 1 476 ? -13.810 3.724 -3.143 1.00 98.62 476 VAL A C 1
ATOM 3674 O O . VAL A 1 476 ? -14.399 4.217 -4.107 1.00 98.62 476 VAL A O 1
ATOM 3677 N N . ARG A 1 477 ? -12.474 3.681 -3.063 1.00 98.00 477 ARG A N 1
ATOM 3678 C CA . ARG A 1 477 ? -11.577 4.213 -4.102 1.00 98.00 477 ARG A CA 1
ATOM 3679 C C . ARG A 1 477 ? -11.821 3.555 -5.455 1.00 98.00 477 ARG A C 1
ATOM 3681 O O . ARG A 1 477 ? -11.957 4.259 -6.457 1.00 98.00 477 ARG A O 1
ATOM 3688 N N . PHE A 1 478 ? -11.951 2.231 -5.486 1.00 98.12 478 PHE A N 1
ATOM 3689 C CA . PHE A 1 478 ? -12.254 1.504 -6.712 1.00 98.12 478 PHE A CA 1
ATOM 3690 C C . PHE A 1 478 ? -13.602 1.933 -7.307 1.00 98.12 478 PHE A C 1
ATOM 3692 O O . PHE A 1 478 ? -13.656 2.332 -8.470 1.00 98.12 478 PHE A O 1
ATOM 3699 N N . LEU A 1 479 ? -14.675 1.959 -6.510 1.00 98.38 479 LEU A N 1
ATOM 3700 C CA . LEU A 1 479 ? -15.996 2.401 -6.974 1.00 98.38 479 LEU A CA 1
ATOM 3701 C C . LEU A 1 479 ? -15.989 3.857 -7.471 1.00 98.38 479 LEU A C 1
ATOM 3703 O O . LEU A 1 479 ? -16.655 4.181 -8.455 1.00 98.38 479 LEU A O 1
ATOM 3707 N N . MET A 1 480 ? -15.217 4.732 -6.823 1.00 97.31 480 MET A N 1
ATOM 3708 C CA . MET A 1 480 ? -15.033 6.129 -7.229 1.00 97.31 480 MET A CA 1
ATOM 3709 C C . MET A 1 480 ? -14.211 6.291 -8.516 1.00 97.31 480 MET A C 1
ATOM 3711 O O . MET A 1 480 ? -14.329 7.326 -9.187 1.00 97.31 480 MET A O 1
ATOM 3715 N N . SER A 1 481 ? -13.382 5.303 -8.860 1.00 94.25 481 SER A N 1
ATOM 3716 C CA . SER A 1 481 ? -12.564 5.313 -10.076 1.00 94.25 481 SER A CA 1
ATOM 3717 C C . SER A 1 481 ? -13.364 4.994 -11.342 1.00 94.25 481 SER A C 1
ATOM 3719 O O . SER A 1 481 ? -12.950 5.385 -12.433 1.00 94.25 481 SER A O 1
ATOM 3721 N N . LEU A 1 482 ? -14.522 4.336 -11.199 1.00 91.31 482 LEU A N 1
ATOM 3722 C CA . LEU A 1 482 ? -15.395 3.988 -12.316 1.00 91.31 482 LEU A CA 1
ATOM 3723 C C . LEU A 1 482 ? -15.844 5.256 -13.049 1.00 91.31 482 LEU A C 1
ATOM 3725 O O . LEU A 1 482 ? -16.311 6.217 -12.434 1.00 91.31 482 LEU A O 1
ATOM 3729 N N . ARG A 1 483 ? -15.714 5.251 -14.379 1.00 86.31 483 ARG A N 1
ATOM 3730 C CA . ARG A 1 483 ? -15.977 6.423 -15.227 1.00 86.31 483 ARG A CA 1
ATOM 3731 C C . ARG A 1 483 ? -17.433 6.892 -15.187 1.00 86.31 483 ARG A C 1
ATOM 3733 O O . ARG A 1 483 ? -17.682 8.094 -15.147 1.00 86.31 483 ARG A O 1
ATOM 3740 N N . ASP A 1 484 ? -18.372 5.949 -15.198 1.00 85.81 484 ASP A N 1
ATOM 3741 C CA . ASP A 1 484 ? -19.813 6.208 -15.244 1.00 85.81 484 ASP A CA 1
ATOM 3742 C C . ASP A 1 484 ? -20.541 5.409 -14.150 1.00 85.81 484 ASP A C 1
ATOM 3744 O O . ASP A 1 484 ? -21.252 4.443 -14.444 1.00 85.81 484 ASP A O 1
ATOM 3748 N N . PRO A 1 485 ? -20.373 5.781 -12.865 1.00 92.19 485 PRO A N 1
ATOM 3749 C CA . PRO A 1 485 ? -20.974 5.034 -11.773 1.00 92.19 485 PRO A CA 1
ATOM 3750 C C . PRO A 1 485 ? -22.501 5.162 -11.827 1.00 92.19 485 PRO A C 1
ATOM 3752 O O . PRO A 1 485 ? -23.058 6.251 -12.038 1.00 92.19 485 PRO A O 1
ATOM 3755 N N . SER A 1 486 ? -23.180 4.030 -11.629 1.00 92.25 486 SER A N 1
ATOM 3756 C CA . SER A 1 486 ? -24.637 3.965 -11.528 1.00 92.25 486 SER A CA 1
ATOM 3757 C C . SER A 1 486 ? -25.131 4.685 -10.263 1.00 92.25 486 SER A C 1
ATOM 3759 O O . SER A 1 486 ? -24.364 4.859 -9.310 1.00 92.25 486 SER A O 1
ATOM 3761 N N . PRO A 1 487 ? -26.420 5.071 -10.186 1.00 92.88 487 PRO A N 1
ATOM 3762 C CA . PRO A 1 487 ? -26.986 5.641 -8.963 1.00 92.88 487 PRO A CA 1
ATOM 3763 C C . PRO A 1 487 ? -26.782 4.749 -7.733 1.00 92.88 487 PRO A C 1
ATOM 3765 O O . PRO A 1 487 ? -26.555 5.250 -6.636 1.00 92.88 487 PRO A O 1
ATOM 3768 N N . GLU A 1 488 ? -26.814 3.429 -7.915 1.00 95.31 488 GLU A N 1
ATOM 3769 C CA . GLU A 1 488 ? -26.576 2.479 -6.833 1.00 95.31 488 GLU A CA 1
ATOM 3770 C C . GLU A 1 488 ? -25.129 2.521 -6.320 1.00 95.31 488 GLU A C 1
ATOM 3772 O O . GLU A 1 488 ? -24.919 2.471 -5.108 1.00 95.31 488 GLU A O 1
ATOM 3777 N N . ILE A 1 489 ? -24.150 2.664 -7.220 1.00 97.06 489 ILE A N 1
ATOM 3778 C CA . ILE A 1 489 ? -22.731 2.824 -6.870 1.00 97.06 489 ILE A CA 1
ATOM 3779 C C . ILE A 1 489 ? -22.509 4.151 -6.145 1.00 97.06 489 ILE A C 1
ATOM 3781 O O . ILE A 1 489 ? -21.817 4.190 -5.131 1.00 97.06 489 ILE A O 1
ATOM 3785 N N . ILE A 1 490 ? -23.142 5.230 -6.616 1.00 95.50 490 ILE A N 1
ATOM 3786 C CA . ILE A 1 490 ? -23.068 6.540 -5.959 1.00 95.50 490 ILE A CA 1
ATOM 3787 C C . ILE A 1 490 ? -23.589 6.442 -4.522 1.00 95.50 490 ILE A C 1
ATOM 3789 O O . ILE A 1 490 ? -22.905 6.873 -3.597 1.00 95.50 490 ILE A O 1
ATOM 3793 N N . VAL A 1 491 ? -24.757 5.821 -4.317 1.00 95.56 491 VAL A N 1
ATOM 3794 C CA . VAL A 1 491 ? -25.322 5.608 -2.975 1.00 95.56 491 VAL A CA 1
ATOM 3795 C C . VAL A 1 491 ? -24.410 4.727 -2.121 1.00 95.56 491 VAL A C 1
ATOM 3797 O O . VAL A 1 491 ? -24.229 5.018 -0.940 1.00 95.56 491 VAL A O 1
ATOM 3800 N N . ALA A 1 492 ? -23.818 3.673 -2.690 1.00 98.19 492 ALA A N 1
ATOM 3801 C CA . ALA A 1 492 ? -22.879 2.806 -1.980 1.00 98.19 492 ALA A CA 1
ATOM 3802 C C . ALA A 1 492 ? -21.654 3.579 -1.461 1.00 98.19 492 ALA A C 1
ATOM 3804 O O . ALA A 1 492 ? -21.337 3.479 -0.275 1.00 98.19 492 ALA A O 1
ATOM 3805 N N . VAL A 1 493 ? -21.025 4.392 -2.318 1.00 98.50 493 VAL A N 1
ATOM 3806 C CA . VAL A 1 493 ? -19.875 5.248 -1.976 1.00 98.50 493 VAL A CA 1
ATOM 3807 C C . VAL A 1 493 ? -20.247 6.268 -0.904 1.00 98.50 493 VAL A C 1
ATOM 3809 O O . VAL A 1 493 ? -19.574 6.356 0.121 1.00 98.50 493 VAL A O 1
ATOM 3812 N N . GLN A 1 494 ? -21.338 7.011 -1.107 1.00 97.75 494 GLN A N 1
ATOM 3813 C CA . GLN A 1 494 ? -21.786 8.039 -0.164 1.00 97.75 494 GLN A CA 1
ATOM 3814 C C . GLN A 1 494 ? -22.082 7.442 1.215 1.00 97.75 494 GLN A C 1
ATOM 3816 O O . GLN A 1 494 ? -21.624 7.972 2.222 1.00 97.75 494 GLN A O 1
ATOM 3821 N N . SER A 1 495 ? -22.766 6.296 1.259 1.00 98.25 495 SER A N 1
ATOM 3822 C CA . SER A 1 495 ? -23.099 5.615 2.515 1.00 98.25 495 SER A CA 1
ATOM 3823 C C . SER A 1 495 ? -21.854 5.130 3.267 1.00 98.25 495 SER A C 1
ATOM 3825 O O . SER A 1 495 ? -21.778 5.259 4.489 1.00 98.25 495 SER A O 1
ATOM 3827 N N . ALA A 1 496 ? -20.856 4.606 2.547 1.00 98.75 496 ALA A N 1
ATOM 3828 C CA . ALA A 1 496 ? -19.595 4.175 3.145 1.00 98.75 496 ALA A CA 1
ATOM 3829 C C . ALA A 1 496 ? -18.788 5.358 3.691 1.00 98.75 496 ALA A C 1
ATOM 3831 O O . ALA A 1 496 ? -18.267 5.287 4.802 1.00 98.75 496 ALA A O 1
ATOM 3832 N N . VAL A 1 497 ? -18.740 6.473 2.959 1.00 98.62 497 VAL A N 1
ATOM 3833 C CA . VAL A 1 497 ? -18.084 7.704 3.417 1.00 98.62 497 VAL A CA 1
ATOM 3834 C C . VAL A 1 497 ? -18.790 8.299 4.636 1.00 98.62 497 VAL A C 1
ATOM 3836 O O . VAL A 1 497 ? -18.131 8.648 5.613 1.00 98.62 497 VAL A O 1
ATOM 3839 N N . GLU A 1 498 ? -20.123 8.357 4.636 1.00 98.38 498 GLU A N 1
ATOM 3840 C CA . GLU A 1 498 ? -20.903 8.783 5.803 1.00 98.38 498 GLU A CA 1
ATOM 3841 C C . GLU A 1 498 ? -20.647 7.888 7.023 1.00 98.38 498 GLU A C 1
ATOM 3843 O O . GLU A 1 498 ? -20.568 8.372 8.156 1.00 98.38 498 GLU A O 1
ATOM 3848 N N . TRP A 1 499 ? -20.499 6.579 6.808 1.00 98.62 499 TRP A N 1
ATOM 3849 C CA . TRP A 1 499 ? -20.129 5.646 7.864 1.00 98.62 499 TRP A CA 1
ATOM 3850 C C . TRP A 1 499 ? -18.712 5.914 8.391 1.00 98.62 499 TRP A C 1
ATOM 3852 O O . TRP A 1 499 ? -18.551 6.071 9.601 1.00 98.62 499 TRP A O 1
ATOM 3862 N N . LEU A 1 500 ? -17.714 6.057 7.510 1.00 98.62 500 LEU A N 1
ATOM 3863 C CA . LEU A 1 500 ? -16.323 6.363 7.874 1.00 98.62 500 LEU A CA 1
ATOM 3864 C C . LEU A 1 500 ? -16.203 7.687 8.643 1.00 98.62 500 LEU A C 1
ATOM 3866 O O . LEU A 1 500 ? -15.463 7.765 9.622 1.00 98.62 500 LEU A O 1
ATOM 3870 N N . GLU A 1 501 ? -16.964 8.713 8.258 1.00 98.25 501 GLU A N 1
ATOM 3871 C CA . GLU A 1 501 ? -17.052 9.984 8.986 1.00 98.25 501 GLU A CA 1
ATOM 3872 C C . GLU A 1 501 ? -17.602 9.810 10.408 1.00 98.25 501 GLU A C 1
ATOM 3874 O O . GLU A 1 501 ? -17.072 10.377 11.368 1.00 98.25 501 GLU A O 1
ATOM 3879 N N . ARG A 1 502 ? -18.652 8.996 10.563 1.00 97.69 502 ARG A N 1
ATOM 3880 C CA . ARG A 1 502 ? -19.299 8.748 11.858 1.00 97.69 502 ARG A CA 1
ATOM 3881 C C . ARG A 1 502 ? -18.426 7.980 12.844 1.00 97.69 502 ARG A C 1
ATOM 3883 O O . ARG A 1 502 ? -18.539 8.229 14.041 1.00 97.69 502 ARG A O 1
ATOM 3890 N N . VAL A 1 503 ? -17.614 7.035 12.371 1.00 98.12 503 VAL A N 1
ATOM 3891 C CA . VAL A 1 503 ? -16.849 6.115 13.237 1.00 98.12 503 VAL A CA 1
ATOM 3892 C C . VAL A 1 503 ? -15.427 6.596 13.560 1.00 98.12 503 VAL A C 1
ATOM 3894 O O . VAL A 1 503 ? -14.638 5.841 14.137 1.00 98.12 503 VAL A O 1
ATOM 3897 N N . LYS A 1 504 ? -15.108 7.857 13.224 1.00 97.25 504 LYS A N 1
ATOM 3898 C CA . LYS A 1 504 ? -13.861 8.539 13.602 1.00 97.25 504 LYS A CA 1
ATOM 3899 C C . LYS A 1 504 ? -13.607 8.435 15.105 1.00 97.25 504 LYS A C 1
ATOM 3901 O O . LYS A 1 504 ? -14.435 8.847 15.919 1.00 97.25 504 LYS A O 1
ATOM 3906 N N . ILE A 1 505 ? -12.412 7.991 15.464 1.00 97.00 505 ILE A N 1
ATOM 3907 C CA . ILE A 1 505 ? -11.907 7.993 16.833 1.00 97.00 505 ILE A CA 1
ATOM 3908 C C . ILE A 1 505 ? -11.044 9.245 16.997 1.00 97.00 505 ILE A C 1
ATOM 3910 O O . ILE A 1 505 ? -10.049 9.419 16.301 1.00 97.00 505 ILE A O 1
ATOM 3914 N N . LYS A 1 506 ? -11.453 10.157 17.878 1.00 95.94 506 LYS A N 1
ATOM 3915 C CA . LYS A 1 506 ? -10.791 11.455 18.091 1.00 95.94 506 LYS A CA 1
ATOM 3916 C C . LYS A 1 506 ? -10.118 11.497 19.454 1.00 95.94 506 LYS A C 1
ATOM 3918 O O . LYS A 1 506 ? -10.550 10.810 20.377 1.00 95.94 506 LYS A O 1
ATOM 3923 N N . GLY A 1 507 ? -9.126 12.372 19.597 1.00 92.94 507 GLY A N 1
ATOM 3924 C CA . GLY A 1 507 ? -8.512 12.657 20.893 1.00 92.94 507 GLY A CA 1
ATOM 3925 C C . GLY A 1 507 ? -7.522 11.595 21.369 1.00 92.94 507 GLY A C 1
ATOM 3926 O O . GLY A 1 507 ? -7.164 11.596 22.546 1.00 92.94 507 GLY A O 1
ATOM 3927 N N . ILE A 1 508 ? -7.104 10.686 20.486 1.00 91.00 508 ILE A N 1
ATOM 3928 C CA . ILE A 1 508 ? -6.103 9.660 20.769 1.00 91.00 508 ILE A CA 1
ATOM 3929 C C . ILE A 1 508 ? -5.105 9.564 19.619 1.00 91.00 508 ILE A C 1
ATOM 3931 O O . ILE A 1 508 ? -5.433 9.876 18.476 1.00 91.00 508 ILE A O 1
ATOM 3935 N N . ARG A 1 509 ? -3.916 9.051 19.920 1.00 88.44 509 ARG A N 1
ATOM 3936 C CA . ARG A 1 509 ? -2.945 8.568 18.933 1.00 88.44 509 ARG A CA 1
ATOM 3937 C C . ARG A 1 509 ? -2.280 7.291 19.440 1.00 88.44 509 ARG A C 1
ATOM 3939 O O . ARG A 1 509 ? -2.317 7.000 20.635 1.00 88.44 509 ARG A O 1
ATOM 3946 N N . VAL A 1 510 ? -1.678 6.527 18.533 1.00 82.44 510 VAL A N 1
ATOM 3947 C CA . VAL A 1 510 ? -0.849 5.371 18.897 1.00 82.44 510 VAL A CA 1
ATOM 3948 C C . VAL A 1 510 ? 0.604 5.814 18.986 1.00 82.44 510 VAL A C 1
ATOM 3950 O O . VAL A 1 510 ? 1.159 6.313 18.009 1.00 82.44 510 VAL A O 1
ATOM 3953 N N . ASP A 1 511 ? 1.197 5.612 20.155 1.00 83.06 511 ASP A N 1
ATOM 3954 C CA . ASP A 1 511 ? 2.606 5.847 20.436 1.00 83.06 511 ASP A CA 1
ATOM 3955 C C . ASP A 1 511 ? 3.392 4.542 20.500 1.00 83.06 511 ASP A C 1
ATOM 3957 O O . ASP A 1 511 ? 2.838 3.466 20.726 1.00 83.06 511 ASP A O 1
ATOM 3961 N N . TYR A 1 512 ? 4.705 4.661 20.328 1.00 79.19 512 TYR A N 1
ATOM 3962 C CA . TYR A 1 512 ? 5.649 3.558 20.441 1.00 79.19 512 TYR A CA 1
ATOM 3963 C C . TYR A 1 512 ? 6.508 3.799 21.675 1.00 79.19 512 TYR A C 1
ATOM 3965 O O . TYR A 1 512 ? 7.334 4.711 21.709 1.00 79.19 512 TYR A O 1
ATOM 3973 N N . VAL A 1 513 ? 6.302 2.987 22.704 1.00 78.31 513 VAL A N 1
ATOM 3974 C CA . VAL A 1 513 ? 7.115 3.014 23.914 1.00 78.31 513 VAL A CA 1
ATOM 3975 C C . VAL A 1 513 ? 8.182 1.951 23.779 1.00 78.31 513 VAL A C 1
ATOM 3977 O O . VAL A 1 513 ? 7.904 0.812 23.435 1.00 78.31 513 VAL A O 1
ATOM 3980 N N . ALA A 1 514 ? 9.421 2.318 24.051 1.00 68.62 514 ALA A N 1
ATOM 3981 C CA . ALA A 1 514 ? 10.505 1.360 24.121 1.00 68.62 514 ALA A CA 1
ATOM 3982 C C . ALA A 1 514 ? 10.220 0.224 25.120 1.00 68.62 514 ALA A C 1
ATOM 3984 O O . ALA A 1 514 ? 10.012 0.480 26.305 1.00 68.62 514 ALA A O 1
ATOM 3985 N N . ASP A 1 515 ? 10.304 -1.021 24.654 1.00 74.81 515 ASP A N 1
ATOM 3986 C CA . ASP A 1 515 ? 10.236 -2.215 25.494 1.00 74.81 515 ASP A CA 1
ATOM 3987 C C . ASP A 1 515 ? 11.079 -3.325 24.855 1.00 74.81 515 ASP A C 1
ATOM 3989 O O . ASP A 1 515 ? 10.650 -4.035 23.943 1.00 74.81 515 ASP A O 1
ATOM 3993 N N . ALA A 1 516 ? 12.310 -3.473 25.347 1.00 70.62 516 ALA A N 1
ATOM 3994 C CA . ALA A 1 516 ? 13.263 -4.464 24.853 1.00 70.62 516 ALA A CA 1
ATOM 3995 C C . ALA A 1 516 ? 12.813 -5.919 25.096 1.00 70.62 516 ALA A C 1
ATOM 3997 O O . ALA A 1 516 ? 13.389 -6.834 24.508 1.00 70.62 516 ALA A O 1
ATOM 3998 N N . SER A 1 517 ? 11.805 -6.150 25.947 1.00 73.19 517 SER A N 1
ATOM 3999 C CA . SER A 1 517 ? 11.232 -7.483 26.154 1.00 73.19 517 SER A CA 1
ATOM 4000 C C . SER A 1 517 ? 10.280 -7.903 25.028 1.00 73.19 517 SER A C 1
ATOM 4002 O O . SER A 1 517 ? 10.014 -9.096 24.870 1.00 73.19 517 SER A O 1
ATOM 4004 N N . GLN A 1 518 ? 9.803 -6.951 24.215 1.00 68.88 518 GLN A N 1
ATOM 4005 C CA . GLN A 1 518 ? 8.854 -7.218 23.140 1.00 68.88 518 GLN A CA 1
ATOM 4006 C C . GLN A 1 518 ? 9.534 -7.487 21.794 1.00 68.88 518 GLN A C 1
ATOM 4008 O O . GLN A 1 518 ? 10.557 -6.877 21.464 1.00 68.88 518 GLN A O 1
ATOM 4013 N N . PRO A 1 519 ? 8.944 -8.348 20.942 1.00 47.75 519 PRO A N 1
ATOM 4014 C CA . PRO A 1 519 ? 9.400 -8.520 19.568 1.00 47.75 519 PRO A CA 1
ATOM 4015 C C . PRO A 1 519 ? 9.373 -7.189 18.802 1.00 47.75 519 PRO A C 1
ATOM 4017 O O . PRO A 1 519 ? 8.304 -6.638 18.551 1.00 47.75 519 PRO A O 1
ATOM 4020 N N . GLY A 1 520 ? 10.548 -6.704 18.395 1.00 54.97 520 GLY A N 1
ATOM 4021 C CA . GLY A 1 520 ? 10.716 -5.408 17.725 1.00 54.97 520 GLY A CA 1
ATOM 4022 C C . GLY A 1 520 ? 11.253 -4.288 18.623 1.00 54.97 520 GLY A C 1
ATOM 4023 O O . GLY A 1 520 ? 11.555 -3.223 18.101 1.00 54.97 520 GLY A O 1
ATOM 4024 N N . GLY A 1 521 ? 11.425 -4.522 19.931 1.00 67.81 521 GLY A N 1
ATOM 4025 C CA . GLY A 1 521 ? 12.035 -3.564 20.866 1.00 67.81 521 GLY A CA 1
ATOM 4026 C C . GLY A 1 521 ? 11.113 -2.428 21.325 1.00 67.81 521 GLY A C 1
ATOM 4027 O O . GLY A 1 521 ? 11.581 -1.455 21.918 1.00 67.81 521 GLY A O 1
ATOM 4028 N N . PHE A 1 522 ? 9.812 -2.534 21.055 1.00 76.38 522 PHE A N 1
ATOM 4029 C CA . PHE A 1 522 ? 8.811 -1.537 21.419 1.00 76.38 522 PHE A CA 1
ATOM 4030 C C . PHE A 1 522 ? 7.473 -2.184 21.773 1.00 76.38 522 PHE A C 1
ATOM 4032 O O . PHE A 1 522 ? 7.166 -3.296 21.339 1.00 76.38 522 PHE A O 1
ATOM 4039 N N . ASP A 1 523 ? 6.650 -1.423 22.484 1.00 79.75 523 ASP A N 1
ATOM 4040 C CA . ASP A 1 523 ? 5.239 -1.669 22.704 1.00 79.75 523 ASP A CA 1
ATOM 4041 C C . ASP A 1 523 ? 4.399 -0.509 22.165 1.00 79.75 523 ASP A C 1
ATOM 4043 O O . ASP A 1 523 ? 4.723 0.663 22.373 1.00 79.75 523 ASP A O 1
ATOM 4047 N N . LYS A 1 524 ? 3.321 -0.822 21.444 1.00 83.62 524 LYS A N 1
ATOM 4048 C CA . LYS A 1 524 ? 2.363 0.197 21.008 1.00 83.62 524 LYS A CA 1
ATOM 4049 C C . LYS A 1 524 ? 1.416 0.521 22.149 1.00 83.62 524 LYS A C 1
ATOM 4051 O O . LYS A 1 524 ? 0.807 -0.379 22.716 1.00 83.62 524 LYS A O 1
ATOM 4056 N N . VAL A 1 525 ? 1.223 1.801 22.423 1.00 88.81 525 VAL A N 1
ATOM 4057 C CA . VAL A 1 525 ? 0.304 2.278 23.459 1.00 88.81 525 VAL A CA 1
ATOM 4058 C C . VAL A 1 525 ? -0.650 3.307 22.876 1.00 88.81 525 VAL A C 1
ATOM 4060 O O . VAL A 1 525 ? -0.278 4.098 22.012 1.00 88.81 525 VAL A O 1
ATOM 4063 N N . VAL A 1 526 ? -1.895 3.303 23.340 1.00 91.62 526 VAL A N 1
ATOM 4064 C CA . VAL A 1 526 ? -2.847 4.368 23.015 1.00 91.62 526 VAL A CA 1
ATOM 4065 C C . VAL A 1 526 ? -2.649 5.492 24.023 1.00 91.62 526 VAL A C 1
ATOM 4067 O O . VAL A 1 526 ? -2.695 5.259 25.229 1.00 91.62 526 VAL A O 1
ATOM 4070 N N . VAL A 1 527 ? -2.428 6.710 23.535 1.00 91.06 527 VAL A N 1
ATOM 4071 C CA . VAL A 1 527 ? -2.268 7.903 24.373 1.00 91.06 527 VAL A CA 1
ATOM 4072 C C . VAL A 1 527 ? -3.329 8.936 24.032 1.00 91.06 527 VAL A C 1
ATOM 4074 O O . VAL A 1 527 ? -3.686 9.115 22.866 1.00 91.06 527 VAL A O 1
ATOM 4077 N N . SER A 1 528 ? -3.823 9.628 25.055 1.00 94.12 528 SER A N 1
ATOM 4078 C CA . SER A 1 528 ? -4.742 10.749 24.882 1.00 94.12 528 SER A CA 1
ATOM 4079 C C . SER A 1 528 ? -4.005 11.949 24.293 1.00 94.12 528 SER A C 1
ATOM 4081 O O . SER A 1 528 ? -3.012 12.410 24.854 1.00 94.12 528 SER A O 1
ATOM 4083 N N . ASP A 1 529 ? -4.519 12.479 23.191 1.00 91.38 529 ASP A N 1
ATOM 4084 C CA . ASP A 1 529 ? -4.011 13.677 22.531 1.00 91.38 529 ASP A CA 1
ATOM 4085 C C . ASP A 1 529 ? -5.166 14.387 21.817 1.00 91.38 529 ASP A C 1
ATOM 4087 O O . ASP A 1 529 ? -5.633 13.950 20.766 1.00 91.38 529 ASP A O 1
ATOM 4091 N N . SER A 1 530 ? -5.648 15.491 22.393 1.00 91.44 530 SER A N 1
ATOM 4092 C CA . SER A 1 530 ? -6.781 16.250 21.847 1.00 91.44 530 SER A CA 1
ATOM 4093 C C . SER A 1 530 ? -6.489 16.918 20.502 1.00 91.44 530 SER A C 1
ATOM 4095 O O . SER A 1 530 ? -7.433 17.327 19.829 1.00 91.44 530 SER A O 1
ATOM 4097 N N . ASN A 1 531 ? -5.212 17.054 20.131 1.00 87.56 531 ASN A N 1
ATOM 4098 C CA . ASN A 1 531 ? -4.776 17.691 18.890 1.00 87.56 531 ASN A CA 1
ATOM 4099 C C . ASN A 1 531 ? -4.430 16.669 17.800 1.00 87.56 531 ASN A C 1
ATOM 4101 O O . ASN A 1 531 ? -4.154 17.068 16.669 1.00 87.56 531 ASN A O 1
ATOM 4105 N N . ALA A 1 532 ? -4.435 15.372 18.121 1.00 82.25 532 ALA A N 1
ATOM 4106 C CA . ALA A 1 532 ? -4.173 14.332 17.142 1.00 82.25 532 ALA A CA 1
ATOM 4107 C C . ALA A 1 532 ? -5.265 14.302 16.053 1.00 82.25 532 ALA A C 1
ATOM 4109 O O . ALA A 1 532 ? -6.454 14.475 16.363 1.00 82.25 532 ALA A O 1
ATOM 4110 N N . PRO A 1 533 ? -4.889 14.054 14.783 1.00 85.44 533 PRO A N 1
ATOM 4111 C CA . PRO A 1 533 ? -5.863 13.801 13.731 1.00 85.44 533 PRO A CA 1
ATOM 4112 C C . PRO A 1 533 ? -6.719 12.567 14.070 1.00 85.44 533 PRO A C 1
ATOM 4114 O O . PRO A 1 533 ? -6.281 11.694 14.825 1.00 85.44 533 PRO A O 1
ATOM 4117 N N . PRO A 1 534 ? -7.955 12.483 13.545 1.00 89.56 534 PRO A N 1
ATOM 4118 C CA . PRO A 1 534 ? -8.817 11.337 13.799 1.00 89.56 534 PRO A CA 1
ATOM 4119 C C . PRO A 1 534 ? -8.177 10.035 13.300 1.00 89.56 534 PRO A C 1
ATOM 4121 O O . PRO A 1 534 ? -7.544 10.008 12.250 1.00 89.56 534 PRO A O 1
ATOM 4124 N N . MET A 1 535 ? -8.395 8.954 14.045 1.00 92.94 535 MET A N 1
ATOM 4125 C CA . MET A 1 535 ? -8.015 7.588 13.688 1.00 92.94 535 MET A CA 1
ATOM 4126 C C . MET A 1 535 ? -9.253 6.724 13.435 1.00 92.94 535 MET A C 1
ATOM 4128 O O . MET A 1 535 ? -10.375 7.079 13.800 1.00 92.94 535 MET A O 1
ATOM 4132 N N . TRP A 1 536 ? -9.033 5.545 12.866 1.00 97.94 536 TRP A N 1
ATOM 4133 C CA . TRP A 1 536 ? -10.042 4.513 12.661 1.00 97.94 536 TRP A CA 1
ATOM 4134 C C . TRP A 1 536 ? -9.536 3.178 13.177 1.00 97.94 536 TRP A C 1
ATOM 4136 O O . TRP A 1 536 ? -8.341 2.891 13.104 1.00 97.94 536 TRP A O 1
ATOM 4146 N N . ALA A 1 537 ? -10.445 2.356 13.692 1.00 98.12 537 ALA A N 1
ATOM 4147 C CA . ALA A 1 537 ? -10.134 0.971 13.996 1.00 98.12 537 ALA A CA 1
ATOM 4148 C C . ALA A 1 537 ? -10.163 0.123 12.728 1.00 98.12 537 ALA A C 1
ATOM 4150 O O . ALA A 1 537 ? -10.937 0.386 11.810 1.00 98.12 537 ALA A O 1
ATOM 4151 N N . ARG A 1 538 ? -9.345 -0.931 12.692 1.00 97.38 538 ARG A N 1
ATOM 4152 C CA . ARG A 1 538 ? -9.429 -1.914 11.613 1.00 97.38 538 ARG A CA 1
ATOM 4153 C C . ARG A 1 538 ? -10.765 -2.645 11.667 1.00 97.38 538 ARG A C 1
ATOM 4155 O O . ARG A 1 538 ? -11.334 -2.886 10.614 1.00 97.38 538 ARG A O 1
ATOM 4162 N N . PHE A 1 539 ? -11.300 -2.908 12.864 1.00 98.56 539 PHE A N 1
ATOM 4163 C CA . PHE A 1 539 ? -12.546 -3.652 13.046 1.00 98.56 539 PHE A CA 1
ATOM 4164 C C . PHE A 1 539 ? -13.557 -2.940 13.945 1.00 98.56 539 PHE A C 1
ATOM 4166 O O . PHE A 1 539 ? -13.231 -2.432 15.022 1.00 98.56 539 PHE A O 1
ATOM 4173 N N . TYR A 1 540 ? -14.814 -2.976 13.511 1.00 98.62 540 TYR A N 1
ATOM 4174 C CA . TYR A 1 540 ? -15.971 -2.453 14.224 1.00 98.62 540 TYR A CA 1
ATOM 4175 C C . TYR A 1 540 ? -17.062 -3.522 14.334 1.00 98.62 540 TYR A C 1
ATOM 4177 O O . TYR A 1 540 ? -17.344 -4.253 13.382 1.00 98.62 540 TYR A O 1
ATOM 4185 N N . LEU A 1 541 ? -17.708 -3.604 15.498 1.00 98.00 541 LEU A N 1
ATOM 4186 C CA . LEU A 1 541 ? -18.852 -4.489 15.706 1.00 98.00 541 LEU A CA 1
ATOM 4187 C C . LEU A 1 541 ? -20.016 -4.093 14.789 1.00 98.00 541 LEU A C 1
ATOM 4189 O O . LEU A 1 541 ? -20.447 -2.937 14.792 1.00 98.00 541 LEU A O 1
ATOM 4193 N N . ILE A 1 542 ? -20.579 -5.068 14.075 1.00 96.25 542 ILE A N 1
ATOM 4194 C CA . ILE A 1 542 ? -21.780 -4.865 13.256 1.00 96.25 542 ILE A CA 1
ATOM 4195 C C . ILE A 1 542 ? -22.953 -4.460 14.165 1.00 96.25 542 ILE A C 1
ATOM 4197 O O . ILE A 1 542 ? -23.188 -5.068 15.211 1.00 96.25 542 ILE A O 1
ATOM 4201 N N . GLY A 1 543 ? -23.674 -3.403 13.784 1.00 91.81 543 GLY A N 1
ATOM 4202 C CA . GLY A 1 543 ? -24.857 -2.892 14.478 1.00 91.81 543 GLY A CA 1
ATOM 4203 C C . GLY A 1 543 ? -24.561 -1.849 15.558 1.00 91.81 543 GLY A C 1
ATOM 4204 O O . GLY A 1 543 ? -25.294 -0.871 15.671 1.00 91.81 543 GLY A O 1
ATOM 4205 N N . SER A 1 544 ? -23.491 -2.016 16.345 1.00 95.00 544 SER A N 1
ATOM 4206 C CA . SER A 1 544 ? -23.104 -1.010 17.356 1.00 95.00 544 SER A CA 1
ATOM 4207 C C . SER A 1 544 ? -22.057 -0.014 16.863 1.00 95.00 544 SER A C 1
ATOM 4209 O O . SER A 1 544 ? -21.925 1.058 17.450 1.00 95.00 544 SER A O 1
ATOM 4211 N N . ASN A 1 545 ? -21.309 -0.348 15.805 1.00 97.00 545 ASN A N 1
ATOM 4212 C CA . ASN A 1 545 ? -20.151 0.411 15.323 1.00 97.00 545 ASN A CA 1
ATOM 4213 C C . ASN A 1 545 ? -19.090 0.665 16.401 1.00 97.00 545 ASN A C 1
ATOM 4215 O O . ASN A 1 545 ? -18.331 1.629 16.316 1.00 97.00 545 ASN A O 1
ATOM 4219 N N . ARG A 1 546 ? -19.040 -0.168 17.445 1.00 97.75 546 ARG A N 1
ATOM 4220 C CA . ARG A 1 546 ? -18.019 -0.035 18.479 1.00 97.75 546 ARG A CA 1
ATOM 4221 C C . ARG A 1 546 ? -16.695 -0.593 17.941 1.00 97.75 546 ARG A C 1
ATOM 4223 O O . ARG A 1 546 ? -16.694 -1.748 17.504 1.00 97.75 546 ARG A O 1
ATOM 4230 N N . PRO A 1 547 ? -15.595 0.181 17.966 1.00 98.19 547 PRO A N 1
ATOM 4231 C CA . PRO A 1 547 ? -14.282 -0.338 17.602 1.00 98.19 547 PRO A CA 1
ATOM 4232 C C . PRO A 1 547 ? -13.865 -1.433 18.584 1.00 98.19 547 PRO A C 1
ATOM 4234 O O . PRO A 1 547 ? -14.181 -1.351 19.776 1.00 98.19 547 PRO A O 1
ATOM 4237 N N . PHE A 1 548 ? -13.163 -2.451 18.092 1.00 98.50 548 PHE A N 1
ATOM 4238 C CA . PHE A 1 548 ? -12.663 -3.528 18.938 1.00 98.50 548 PHE A CA 1
ATOM 4239 C C . PHE A 1 548 ? -11.318 -4.090 18.466 1.00 98.50 548 PHE A C 1
ATOM 4241 O O . PHE A 1 548 ? -10.892 -3.888 17.328 1.00 98.50 548 PHE A O 1
ATOM 4248 N N . PHE A 1 549 ? -10.676 -4.829 19.367 1.00 98.19 549 PHE A N 1
ATOM 4249 C CA . PHE A 1 549 ? -9.428 -5.555 19.158 1.00 98.19 549 PHE A CA 1
ATOM 4250 C C . PHE A 1 549 ? -9.644 -7.054 19.375 1.00 98.19 549 PHE A C 1
ATOM 4252 O O . PHE A 1 549 ? -10.602 -7.465 20.031 1.00 98.19 549 PHE A O 1
ATOM 4259 N N . SER A 1 550 ? -8.750 -7.883 18.849 1.00 97.50 550 SER A N 1
ATOM 4260 C CA . SER A 1 550 ? -8.787 -9.329 19.061 1.00 97.50 550 SER A CA 1
ATOM 4261 C C . SER A 1 550 ? -7.383 -9.908 19.207 1.00 97.50 550 SER A C 1
ATOM 4263 O O . SER A 1 550 ? -6.377 -9.224 19.021 1.00 97.50 550 SER A O 1
ATOM 4265 N N . ASP A 1 551 ? -7.312 -11.180 19.571 1.00 96.25 551 ASP A N 1
ATOM 4266 C CA . ASP A 1 551 ? -6.064 -11.885 19.812 1.00 96.25 551 ASP A CA 1
ATOM 4267 C C . ASP A 1 551 ? -6.143 -13.322 19.282 1.00 96.25 551 ASP A C 1
ATOM 4269 O O . ASP A 1 551 ? -7.144 -13.767 18.717 1.00 96.25 551 ASP A O 1
ATOM 4273 N N . ARG A 1 552 ? -5.064 -14.086 19.438 1.00 93.25 552 ARG A N 1
ATOM 4274 C CA . ARG A 1 552 ? -4.980 -15.483 19.009 1.00 93.25 552 ARG A CA 1
ATOM 4275 C C . ARG A 1 552 ? -6.031 -16.380 19.659 1.00 93.25 552 ARG A C 1
ATOM 4277 O O . ARG A 1 552 ? -6.329 -17.425 19.093 1.00 93.25 552 ARG A O 1
ATOM 4284 N N . ASP A 1 553 ? -6.599 -15.973 20.789 1.00 95.56 553 ASP A N 1
ATOM 4285 C CA . ASP A 1 553 ? -7.683 -16.685 21.462 1.00 95.56 553 ASP A CA 1
ATOM 4286 C C . ASP A 1 553 ? -9.084 -16.401 20.881 1.00 95.56 553 ASP A C 1
ATOM 4288 O O . ASP A 1 553 ? -10.055 -17.024 21.307 1.00 95.56 553 ASP A O 1
ATOM 4292 N N . GLY A 1 554 ? -9.190 -15.489 19.909 1.00 95.12 554 GLY A N 1
ATOM 4293 C CA . GLY A 1 554 ? -10.424 -15.148 19.204 1.00 95.12 554 GLY A CA 1
ATOM 4294 C C . GLY A 1 554 ? -11.452 -14.370 20.016 1.00 95.12 554 GLY A C 1
ATOM 4295 O O . GLY A 1 554 ? -12.622 -14.319 19.632 1.00 95.12 554 GLY A O 1
ATOM 4296 N N . LYS A 1 555 ? -11.047 -13.759 21.134 1.00 97.44 555 LYS A N 1
ATOM 4297 C CA . LYS A 1 555 ? -11.933 -12.908 21.936 1.00 97.44 555 LYS A CA 1
ATOM 4298 C C . LYS A 1 555 ? -11.936 -11.463 21.455 1.00 97.44 555 LYS A C 1
ATOM 4300 O O . LYS A 1 555 ? -11.062 -11.029 20.708 1.00 97.44 555 LYS A O 1
ATOM 4305 N N . ILE A 1 556 ? -12.949 -10.729 21.901 1.00 98.19 556 ILE A N 1
ATOM 4306 C CA . ILE A 1 556 ? -13.112 -9.298 21.654 1.00 98.19 556 ILE A CA 1
ATOM 4307 C C . ILE A 1 556 ? -12.619 -8.525 22.872 1.00 98.19 556 ILE A C 1
ATOM 4309 O O . ILE A 1 556 ? -13.051 -8.791 23.994 1.00 98.19 556 ILE A O 1
ATOM 4313 N N . TYR A 1 557 ? -11.769 -7.541 22.612 1.00 98.31 557 TYR A N 1
ATOM 4314 C CA . TYR A 1 557 ? -11.200 -6.607 23.575 1.00 98.31 557 TYR A CA 1
ATOM 4315 C C . TYR A 1 557 ? -11.513 -5.171 23.158 1.00 98.31 557 TYR A C 1
ATOM 4317 O O . TYR A 1 557 ? -11.789 -4.904 21.985 1.00 98.31 557 TYR A O 1
ATOM 4325 N N . TYR A 1 558 ? -11.482 -4.239 24.107 1.00 97.19 558 TYR A N 1
ATOM 4326 C CA . TYR A 1 558 ? -11.848 -2.840 23.854 1.00 97.19 558 TYR A CA 1
ATOM 4327 C C . TYR A 1 558 ? -10.736 -1.853 24.182 1.00 97.19 558 TYR A C 1
ATOM 4329 O O . TYR A 1 558 ? -10.864 -0.675 23.850 1.00 97.19 558 TYR A O 1
ATOM 4337 N N . ASP A 1 559 ? -9.648 -2.333 24.768 1.00 95.38 559 ASP A N 1
ATOM 4338 C CA . ASP A 1 559 ? -8.408 -1.596 24.921 1.00 95.38 559 ASP A CA 1
ATOM 4339 C C . ASP A 1 559 ? -7.270 -2.364 24.235 1.00 95.38 559 ASP A C 1
ATOM 4341 O O . ASP A 1 559 ? -7.140 -3.585 24.351 1.00 95.38 559 ASP A O 1
ATOM 4345 N N . LEU A 1 560 ? -6.431 -1.638 23.497 1.00 93.00 560 LEU A N 1
ATOM 4346 C CA . LEU A 1 560 ? -5.266 -2.207 22.831 1.00 93.00 560 LEU A CA 1
ATOM 4347 C C . LEU A 1 560 ? -4.293 -2.819 23.858 1.00 93.00 560 LEU A C 1
ATOM 4349 O O . LEU A 1 560 ? -3.597 -3.785 23.553 1.00 93.00 560 LEU A O 1
ATOM 4353 N N . ALA A 1 561 ? -4.262 -2.310 25.091 1.00 94.00 561 ALA A N 1
ATOM 4354 C CA . ALA A 1 561 ? -3.449 -2.868 26.168 1.00 94.00 561 ALA A CA 1
ATOM 4355 C C . ALA A 1 561 ? -3.898 -4.276 26.615 1.00 94.00 561 ALA A C 1
ATOM 4357 O O . ALA A 1 561 ? -3.084 -5.015 27.168 1.00 94.00 561 ALA A O 1
ATOM 4358 N N . GLU A 1 562 ? -5.153 -4.671 26.361 1.00 96.25 562 GLU A N 1
ATOM 4359 C CA . GLU A 1 562 ? -5.701 -5.968 26.789 1.00 96.25 562 GLU A CA 1
ATOM 4360 C C . GLU A 1 562 ? -5.264 -7.144 25.904 1.00 96.25 562 GLU A C 1
ATOM 4362 O O . GLU A 1 562 ? -5.306 -8.291 26.350 1.00 96.25 562 GLU A O 1
ATOM 4367 N N . ILE A 1 563 ? -4.846 -6.882 24.662 1.00 95.44 563 ILE A N 1
ATOM 4368 C CA . ILE A 1 563 ? -4.375 -7.930 23.749 1.00 95.44 563 ILE A CA 1
ATOM 4369 C C . ILE A 1 563 ? -2.890 -8.236 23.970 1.00 95.44 563 ILE A C 1
ATOM 4371 O O . ILE A 1 563 ? -2.135 -7.441 24.529 1.00 95.44 563 ILE A O 1
ATOM 4375 N N . SER A 1 564 ? -2.430 -9.394 23.509 1.00 92.38 564 SER A N 1
ATOM 4376 C CA . SER A 1 564 ? -1.028 -9.787 23.586 1.00 92.38 564 SER A CA 1
ATOM 4377 C C . SER A 1 564 ? -0.132 -8.795 22.848 1.00 92.38 564 SER A C 1
ATOM 4379 O O . SER A 1 564 ? -0.448 -8.314 21.755 1.00 92.38 564 SER A O 1
ATOM 4381 N N . ALA A 1 565 ? 1.047 -8.533 23.411 1.00 86.19 565 ALA A N 1
ATOM 4382 C CA . ALA A 1 565 ? 2.029 -7.646 22.797 1.00 86.19 565 ALA A CA 1
ATOM 4383 C C . ALA A 1 565 ? 2.443 -8.113 21.387 1.00 86.19 565 ALA A C 1
ATOM 4385 O O . ALA A 1 565 ? 2.688 -7.308 20.491 1.00 86.19 565 ALA A O 1
ATOM 4386 N N . GLU A 1 566 ? 2.435 -9.426 21.138 1.00 84.88 566 GLU A N 1
ATOM 4387 C CA . GLU A 1 566 ? 2.698 -9.987 19.814 1.00 84.88 566 GLU A CA 1
ATOM 4388 C C . GLU A 1 566 ? 1.678 -9.515 18.766 1.00 84.88 566 GLU A C 1
ATOM 4390 O O . GLU A 1 566 ? 2.083 -9.088 17.681 1.00 84.88 566 GLU A O 1
ATOM 4395 N N . ARG A 1 567 ? 0.375 -9.541 19.079 1.00 85.56 567 ARG A N 1
ATOM 4396 C CA . ARG A 1 567 ? -0.681 -9.045 18.181 1.00 85.56 567 ARG A CA 1
ATOM 4397 C C . ARG A 1 567 ? -0.753 -7.530 18.142 1.00 85.56 567 ARG A C 1
ATOM 4399 O O . ARG A 1 567 ? -0.937 -6.970 17.062 1.00 85.56 567 ARG A O 1
ATOM 4406 N N . ARG A 1 568 ? -0.555 -6.863 19.274 1.00 89.31 568 ARG A N 1
ATOM 4407 C CA . ARG A 1 568 ? -0.506 -5.401 19.357 1.00 89.31 568 ARG A CA 1
ATOM 4408 C C . ARG A 1 568 ? 0.591 -4.808 18.473 1.00 89.31 568 ARG A C 1
ATOM 4410 O O . ARG A 1 568 ? 0.343 -3.884 17.697 1.00 89.31 568 ARG A O 1
ATOM 4417 N N . ASN A 1 569 ? 1.793 -5.377 18.525 1.00 79.06 569 ASN A N 1
ATOM 4418 C CA . ASN A 1 569 ? 2.970 -4.773 17.898 1.00 79.06 569 ASN A CA 1
ATOM 4419 C C . ASN A 1 569 ? 3.133 -5.177 16.427 1.00 79.06 569 ASN A C 1
ATOM 4421 O O . ASN A 1 569 ? 3.582 -4.362 15.613 1.00 79.06 569 ASN A O 1
ATOM 4425 N N . LYS A 1 570 ? 2.707 -6.389 16.043 1.00 75.44 570 LYS A N 1
ATOM 4426 C CA . LYS A 1 570 ? 2.866 -6.900 14.667 1.00 75.44 570 LYS A CA 1
ATOM 4427 C C . LYS A 1 570 ? 1.674 -6.662 13.745 1.00 75.44 570 LYS A C 1
ATOM 4429 O O . LYS A 1 570 ? 1.843 -6.799 12.539 1.00 75.44 570 LYS A O 1
ATOM 4434 N N . TYR A 1 571 ? 0.510 -6.307 14.280 1.00 78.75 571 TYR A N 1
ATOM 4435 C CA . TYR A 1 571 ? -0.696 -6.054 13.494 1.00 78.75 571 TYR A CA 1
ATOM 4436 C C . TYR A 1 571 ? -1.146 -4.595 13.649 1.00 78.75 571 TYR A C 1
ATOM 4438 O O . TYR A 1 571 ? -0.898 -3.955 14.676 1.00 78.75 571 TYR A O 1
ATOM 4446 N N . ALA A 1 572 ? -1.741 -4.035 12.598 1.00 84.88 572 ALA A N 1
ATOM 4447 C CA . ALA A 1 572 ? -2.262 -2.674 12.610 1.00 84.88 572 ALA A CA 1
ATOM 4448 C C . ALA A 1 572 ? -3.747 -2.711 12.984 1.00 84.88 572 ALA A C 1
ATOM 4450 O O . ALA A 1 572 ? -4.579 -3.159 12.202 1.00 84.88 572 ALA A O 1
ATOM 4451 N N . TRP A 1 573 ? -4.057 -2.274 14.204 1.00 92.75 573 TRP A N 1
ATOM 4452 C CA . TRP A 1 573 ? -5.421 -2.259 14.742 1.00 92.75 573 TRP A CA 1
ATOM 4453 C C . TRP A 1 573 ? -6.095 -0.893 14.664 1.00 92.75 573 TRP A C 1
ATOM 4455 O O . TRP A 1 573 ? -7.317 -0.817 14.616 1.00 92.75 573 TRP A O 1
ATOM 4465 N N . LEU A 1 574 ? -5.295 0.171 14.679 1.00 92.62 574 LEU A N 1
ATOM 4466 C CA . LEU A 1 574 ? -5.720 1.557 14.542 1.00 92.62 574 LEU A CA 1
ATOM 4467 C C . LEU A 1 574 ? -4.859 2.199 13.455 1.00 92.62 574 LEU A C 1
ATOM 4469 O O . LEU A 1 574 ? -3.647 1.965 13.422 1.00 92.62 574 LEU A O 1
ATOM 4473 N N . GLY A 1 575 ? -5.464 3.018 12.603 1.00 85.06 575 GLY A N 1
ATOM 4474 C CA . GLY A 1 575 ? -4.768 3.668 11.501 1.00 85.06 575 GLY A CA 1
ATOM 4475 C C . GLY A 1 575 ? -5.459 4.937 11.020 1.00 85.06 575 GLY A C 1
ATOM 4476 O O . GLY A 1 575 ? -6.550 5.285 11.470 1.00 85.06 575 GLY A O 1
ATOM 4477 N N . TYR A 1 576 ? -4.797 5.622 10.093 1.00 87.44 576 TYR A N 1
ATOM 4478 C CA . TYR A 1 576 ? -5.279 6.848 9.448 1.00 87.44 576 TYR A CA 1
ATOM 4479 C C . TYR A 1 576 ? -5.840 6.579 8.040 1.00 87.44 576 TYR A C 1
ATOM 4481 O O . TYR A 1 576 ? -6.006 7.509 7.259 1.00 87.44 576 TYR A O 1
ATOM 4489 N N . TRP A 1 577 ? -6.113 5.312 7.696 1.00 88.94 577 TRP A N 1
ATOM 4490 C CA . TRP A 1 577 ? -6.394 4.866 6.323 1.00 88.94 577 TRP A CA 1
ATOM 4491 C C . TRP A 1 577 ? -7.476 5.681 5.591 1.00 88.94 577 TRP A C 1
ATOM 4493 O O . TRP A 1 577 ? -7.241 6.068 4.447 1.00 88.94 577 TRP A O 1
ATOM 4503 N N . PRO A 1 578 ? -8.621 6.021 6.218 1.00 92.69 578 PRO A N 1
ATOM 4504 C CA . PRO A 1 578 ? -9.665 6.803 5.554 1.00 92.69 578 PRO A CA 1
ATOM 4505 C C . PRO A 1 578 ? -9.373 8.303 5.425 1.00 92.69 578 PRO A C 1
ATOM 4507 O O . PRO A 1 578 ? -10.134 8.994 4.754 1.00 92.69 578 PRO A O 1
ATOM 4510 N N . GLN A 1 579 ? -8.335 8.840 6.076 1.00 89.19 579 GLN A N 1
ATOM 4511 C CA . GLN A 1 579 ? -8.145 10.289 6.201 1.00 89.19 579 GLN A CA 1
ATOM 4512 C C . GLN A 1 579 ? -8.059 10.986 4.837 1.00 89.19 579 GLN A C 1
ATOM 4514 O O . GLN A 1 579 ? -8.840 11.893 4.559 1.00 89.19 579 GLN A O 1
ATOM 4519 N N . GLU A 1 580 ? -7.159 10.529 3.968 1.00 85.50 580 GLU A N 1
ATOM 4520 C CA . GLU A 1 580 ? -6.965 11.104 2.632 1.00 85.50 580 GLU A CA 1
ATOM 4521 C C . GLU A 1 580 ? -8.212 10.950 1.749 1.00 85.50 580 GLU A C 1
ATOM 4523 O O . GLU A 1 580 ? -8.624 11.898 1.072 1.00 85.50 580 GLU A O 1
ATOM 4528 N N . LEU A 1 581 ? -8.864 9.782 1.815 1.00 88.75 581 LEU A N 1
ATOM 4529 C CA . LEU A 1 581 ? -10.119 9.526 1.113 1.00 88.75 581 LEU A CA 1
ATOM 4530 C C . LEU A 1 581 ? -11.175 10.578 1.476 1.00 88.75 581 LEU A C 1
ATOM 4532 O O . LEU A 1 581 ? -11.827 11.138 0.597 1.00 88.75 581 LEU A O 1
ATOM 4536 N N . LEU A 1 582 ? -11.340 10.863 2.767 1.00 92.25 582 LEU A N 1
ATOM 4537 C CA . LEU A 1 582 ? -12.365 11.779 3.263 1.00 92.25 582 LEU A CA 1
ATOM 4538 C C . LEU A 1 582 ? -12.016 13.253 3.031 1.00 92.25 582 LEU A C 1
ATOM 4540 O O . LEU A 1 582 ? -12.896 14.047 2.698 1.00 92.25 582 LEU A O 1
ATOM 4544 N N . GLU A 1 583 ? -10.751 13.627 3.212 1.00 89.62 583 GLU A N 1
ATOM 4545 C CA . GLU A 1 583 ? -10.310 15.026 3.175 1.00 89.62 583 GLU A CA 1
ATOM 4546 C C . GLU A 1 583 ? -10.035 15.525 1.750 1.00 89.62 583 GLU A C 1
ATOM 4548 O O . GLU A 1 583 ? -10.221 16.713 1.472 1.00 89.62 583 GLU A O 1
ATOM 4553 N N . ILE A 1 584 ? -9.627 14.636 0.838 1.00 88.69 584 ILE A N 1
ATOM 4554 C CA . ILE A 1 584 ? -9.123 15.013 -0.489 1.00 88.69 584 ILE A CA 1
ATOM 4555 C C . ILE A 1 584 ? -9.918 14.331 -1.605 1.00 88.69 584 ILE A C 1
ATOM 4557 O O . ILE A 1 584 ? -10.518 15.005 -2.451 1.00 88.69 584 ILE A O 1
ATOM 4561 N N . GLU A 1 585 ? -9.942 12.999 -1.624 1.00 89.31 585 GLU A N 1
ATOM 4562 C CA . GLU A 1 585 ? -10.382 12.239 -2.800 1.00 89.31 585 GLU A CA 1
ATOM 4563 C C . GLU A 1 585 ? -11.902 12.287 -2.999 1.00 89.31 585 GLU A C 1
ATOM 4565 O O . GLU A 1 585 ? -12.389 12.556 -4.102 1.00 89.31 585 GLU A O 1
ATOM 4570 N N . TYR A 1 586 ? -12.673 12.060 -1.936 1.00 95.19 586 TYR A N 1
ATOM 4571 C CA . TYR A 1 586 ? -14.130 12.051 -1.992 1.00 95.19 586 TYR A CA 1
ATOM 4572 C C . TYR A 1 586 ? -14.728 13.435 -2.291 1.00 95.19 586 TYR A C 1
ATOM 4574 O O . TYR A 1 586 ? -15.586 13.519 -3.176 1.00 95.19 586 TYR A O 1
ATOM 4582 N N . PRO A 1 587 ? -14.275 14.546 -1.671 1.00 95.00 587 PRO A N 1
ATOM 4583 C CA . PRO A 1 587 ? -14.715 15.882 -2.069 1.00 95.00 587 PRO A CA 1
ATOM 4584 C C . PRO A 1 587 ? -14.435 16.189 -3.548 1.00 95.00 587 PRO A C 1
ATOM 4586 O O . PRO A 1 587 ? -15.278 16.781 -4.234 1.00 95.00 587 PRO A O 1
ATOM 4589 N N . ALA A 1 588 ? -13.278 15.761 -4.069 1.00 90.75 588 ALA A N 1
ATOM 4590 C CA . ALA A 1 588 ? -12.941 15.917 -5.481 1.00 90.75 588 ALA A CA 1
ATOM 4591 C C . ALA A 1 588 ? -13.871 15.091 -6.388 1.00 90.75 588 ALA A C 1
ATOM 4593 O O . ALA A 1 588 ? -14.359 15.598 -7.405 1.00 90.75 588 ALA A O 1
ATOM 4594 N N . TRP A 1 589 ? -14.165 13.851 -5.997 1.00 93.12 589 TRP A N 1
ATOM 4595 C CA . TRP A 1 589 ? -15.097 12.968 -6.694 1.00 93.12 589 TRP A CA 1
ATOM 4596 C C . TRP A 1 589 ? -16.526 13.513 -6.707 1.00 93.12 589 TRP A C 1
ATOM 4598 O O . TRP A 1 589 ? -17.116 13.633 -7.778 1.00 93.12 589 TRP A O 1
ATOM 4608 N N . LEU A 1 590 ? -17.061 13.944 -5.560 1.00 90.69 590 LEU A N 1
ATOM 4609 C CA . LEU A 1 590 ? -18.395 14.543 -5.475 1.00 90.69 590 LEU A CA 1
ATOM 4610 C C . LEU A 1 590 ? -18.534 15.734 -6.418 1.00 90.69 590 LEU A C 1
ATOM 4612 O O . LEU A 1 590 ? -19.510 15.833 -7.157 1.00 90.69 590 LEU A O 1
ATOM 4616 N N . LYS A 1 591 ? -17.538 16.624 -6.437 1.00 89.38 591 LYS A N 1
ATOM 4617 C CA . LYS A 1 591 ? -17.540 17.785 -7.331 1.00 89.38 591 LYS A CA 1
ATOM 4618 C C . LYS A 1 591 ? -17.592 17.371 -8.803 1.00 89.38 591 LYS A C 1
ATOM 4620 O O . LYS A 1 591 ? -18.291 18.010 -9.590 1.00 89.38 591 LYS A O 1
ATOM 4625 N N . ARG A 1 592 ? -16.869 16.314 -9.182 1.00 87.25 592 ARG A N 1
ATOM 4626 C CA . ARG A 1 592 ? -16.894 15.755 -10.540 1.00 87.25 592 ARG A CA 1
ATOM 4627 C C . ARG A 1 592 ? -18.268 15.175 -10.882 1.00 87.25 592 ARG A C 1
ATOM 4629 O O . ARG A 1 592 ? -18.811 15.496 -11.939 1.00 87.25 592 ARG A O 1
ATOM 4636 N N . GLU A 1 593 ? -18.857 14.393 -9.982 1.00 84.69 593 GLU A N 1
ATOM 4637 C CA . GLU A 1 593 ? -20.177 13.789 -10.192 1.00 84.69 593 GLU A CA 1
ATOM 4638 C C . GLU A 1 593 ? -21.306 14.829 -10.213 1.00 84.69 593 GLU A C 1
ATOM 4640 O O . GLU A 1 593 ? -22.230 14.723 -11.018 1.00 84.69 593 GLU A O 1
ATOM 4645 N N . GLU A 1 594 ? -21.222 15.890 -9.405 1.00 81.31 594 GLU A N 1
ATOM 4646 C CA . GLU A 1 594 ? -22.180 16.998 -9.449 1.00 81.31 594 GLU A CA 1
ATOM 4647 C C . GLU A 1 594 ? -22.162 17.726 -10.796 1.00 81.31 594 GLU A C 1
ATOM 4649 O O . GLU A 1 594 ? -23.221 18.061 -11.332 1.00 81.31 594 GLU A O 1
ATOM 4654 N N . VAL A 1 595 ? -20.972 17.973 -11.354 1.00 74.69 595 VAL A N 1
ATOM 4655 C CA . VAL A 1 595 ? -20.835 18.543 -12.702 1.00 74.69 595 VAL A CA 1
ATOM 4656 C C . VAL A 1 595 ? -21.461 17.598 -13.726 1.00 74.69 595 VAL A C 1
ATOM 4658 O O . VAL A 1 595 ? -22.272 18.043 -14.537 1.00 74.69 595 VAL A O 1
ATOM 4661 N N . ARG A 1 596 ? -21.168 16.294 -13.637 1.00 76.00 596 ARG A N 1
ATOM 4662 C CA . ARG A 1 596 ? -21.709 15.269 -14.538 1.00 76.00 596 ARG A CA 1
ATOM 4663 C C . ARG A 1 596 ? -23.240 15.230 -14.515 1.00 76.00 596 ARG A C 1
ATOM 4665 O O . ARG A 1 596 ? -23.870 15.371 -15.560 1.00 76.00 596 ARG A O 1
ATOM 4672 N N . LEU A 1 597 ? -23.858 15.108 -13.339 1.00 71.56 597 LEU A N 1
ATOM 4673 C CA . LEU A 1 597 ? -25.319 15.035 -13.191 1.00 71.56 597 LEU A CA 1
ATOM 4674 C C . LEU A 1 597 ? -26.029 16.297 -13.709 1.00 71.56 597 LEU A C 1
ATOM 4676 O O . LEU A 1 597 ? -27.104 16.199 -14.306 1.00 71.56 597 LEU A O 1
ATOM 4680 N N . ARG A 1 598 ? -25.414 17.478 -13.544 1.00 69.38 598 ARG A N 1
ATOM 4681 C CA . ARG A 1 598 ? -25.921 18.737 -14.118 1.00 69.38 598 ARG A CA 1
ATOM 4682 C C . ARG A 1 598 ? -25.847 18.742 -15.646 1.00 69.38 598 ARG A C 1
ATOM 4684 O O . ARG A 1 598 ? -26.798 19.192 -16.281 1.00 69.38 598 ARG A O 1
ATOM 4691 N N . SER A 1 599 ? -24.770 18.216 -16.233 1.00 63.50 599 SER A N 1
ATOM 4692 C CA . SER A 1 599 ? -24.608 18.095 -17.690 1.00 63.50 599 SER A CA 1
ATOM 4693 C C . SER A 1 599 ? -25.627 17.150 -18.341 1.00 63.50 599 SER A C 1
ATOM 4695 O O . SER A 1 599 ? -25.975 17.355 -19.499 1.00 63.50 599 SER A O 1
ATOM 4697 N N . PHE A 1 600 ? -26.158 16.171 -17.599 1.00 63.03 600 PHE A N 1
ATOM 4698 C CA . PHE A 1 600 ? -27.215 15.258 -18.063 1.00 63.03 600 PHE A CA 1
ATOM 4699 C C . PHE A 1 600 ? -28.652 15.736 -17.764 1.00 63.03 600 PHE A C 1
ATOM 4701 O O . PHE A 1 600 ? -29.609 15.002 -18.000 1.00 63.03 600 PHE A O 1
ATOM 4708 N N . GLY A 1 601 ? -28.843 16.960 -17.253 1.00 47.88 601 GLY A N 1
ATOM 4709 C CA . GLY A 1 601 ? -30.178 17.540 -17.039 1.00 47.88 601 GLY A CA 1
ATOM 4710 C C . GLY A 1 601 ? -30.978 16.938 -15.874 1.00 47.88 601 GLY A C 1
ATOM 4711 O O . GLY A 1 601 ? -32.174 17.212 -15.744 1.00 47.88 601 GLY A O 1
ATOM 4712 N N . VAL A 1 602 ? -30.344 16.154 -14.996 1.00 48.72 602 VAL A N 1
ATOM 4713 C CA . VAL A 1 602 ? -31.003 15.561 -13.826 1.00 48.72 602 VAL A CA 1
ATOM 4714 C C . VAL A 1 602 ? -31.107 16.621 -12.724 1.00 48.72 602 VAL A C 1
ATOM 4716 O O . VAL A 1 602 ? -30.158 16.885 -11.986 1.00 48.72 602 VAL A O 1
ATOM 4719 N N . LYS A 1 603 ? -32.270 17.278 -12.614 1.00 40.38 603 LYS A N 1
ATOM 4720 C CA . LYS A 1 603 ? -32.577 18.167 -11.478 1.00 40.38 603 LYS A CA 1
ATOM 4721 C C . LYS A 1 603 ? -32.655 17.339 -10.190 1.00 40.38 603 LYS A C 1
ATOM 4723 O O . LYS A 1 603 ? -33.341 16.319 -10.166 1.00 40.38 603 LYS A O 1
ATOM 4728 N N . ARG A 1 604 ? -31.998 17.808 -9.117 1.00 38.81 604 ARG A N 1
ATOM 4729 C CA . ARG A 1 604 ? -32.165 17.273 -7.751 1.00 38.81 604 ARG A CA 1
ATOM 4730 C C . ARG A 1 604 ? -33.662 17.129 -7.448 1.00 38.81 604 ARG A C 1
ATOM 4732 O O . ARG A 1 604 ? -34.394 18.112 -7.568 1.00 38.81 604 ARG A O 1
ATOM 4739 N N . ARG A 1 605 ? -34.110 15.938 -7.037 1.00 37.44 605 ARG A N 1
ATOM 4740 C CA . ARG A 1 605 ? -35.290 15.871 -6.165 1.00 37.44 605 ARG A CA 1
ATOM 4741 C C . ARG A 1 605 ? -34.850 16.336 -4.768 1.00 37.44 605 ARG A C 1
ATOM 4743 O O . ARG A 1 605 ? -33.701 16.062 -4.419 1.00 37.44 605 ARG A O 1
ATOM 4750 N N . PRO A 1 606 ? -35.693 17.130 -4.089 1.00 37.62 606 PRO A N 1
ATOM 4751 C CA . PRO A 1 606 ? -35.337 17.843 -2.865 1.00 37.62 606 PRO A CA 1
ATOM 4752 C C . PRO A 1 606 ? -34.897 16.919 -1.735 1.00 37.62 606 PRO A C 1
ATOM 4754 O O . PRO A 1 606 ? -35.408 15.776 -1.682 1.00 37.62 606 PRO A O 1
#